Protein AF-0000000080062881 (afdb_homodimer)

InterPro domains:
  IPR002220 DapA-like [PF00701] (5-77)
  IPR002220 DapA-like [PF00701] (87-247)
  IPR002220 DapA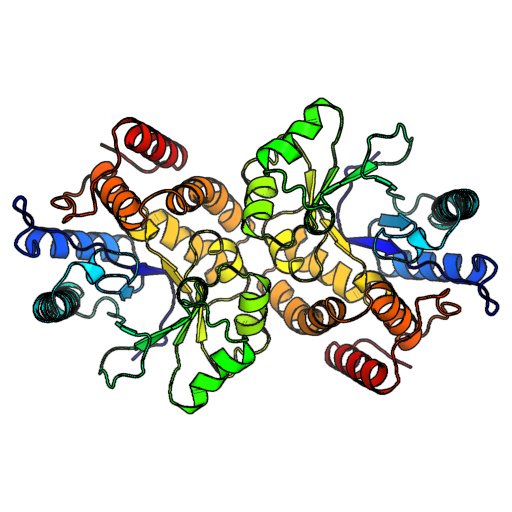-like [PIRSF001365] (6-249)
  IPR002220 DapA-like [SM01130] (3-249)
  IPR013785 Aldolase-type TIM barrel [G3DSA:3.20.20.70] (3-79)
  IPR013785 Aldolase-type TIM barrel [G3DSA:3.20.20.70] (84-251)

Secondary structure (DSSP, 8-state):
-----EEEEE----B-TTSSSB-HHHHHHHHHHHHHHT--EEESS-TTTGGGGS-HHHHHHHHHHHHHHHTTSS-B-EEESS----SS-EEEEE-HHHHS----HHHHHGGGGGT--EEEE-S--HHHHHIIIIISTTT-EEEE--GGGHHHHHHHT-SEEEESGGGT-HHHHHHHHIIIIIS-BHHHHHHHHHHHHHHHHHHTSS-HHHHHHHHHHHTT-------TT--PPPHHHHHHHHHHHHHTT----/-----EEEEE----B-TTSSSB-HHHHHHHHHHHHHHT--EEESS-TTTGGGGS-HHHHHHHHHHHHHHHTTSS-B-EEESS----SS-EEEEE-HHHHS----HHHHHGGGGGT--EEEE-S--HHHHHIIIIISTTT-EEEE--GGGHHHHHHHT-SEEEESGGGT-HHHHHHHHIIIIIS-BHHHHHHHHHHHHHHHHHHTSS-HHHHHHHHHHHTT-------TT--PPPHHHHHHHHHHHHHTT----

Foldseek 3Di:
DPDDFAEEAADAFFAALVRPATDLVLVLVLLVVLVVLPGAYYEYHDPLAQVVVDDPVRSVVSQVSSCVSCVPSHFYEYEDCDDDDDPGHYEYEPPCVPVVDDDQLVRVLCCLVVPHAEYEYAPPDLVRLLCNLPVRCVRHQYEYEQLQCQLVCQQSARRYHHYHLCSQVVNLRRQLNCCCNPVVPVVSNVVSCVLSNVLSVLCVDDRNNLSSQLSNVQLPGHRSFGDPPDGHDDPVSSVVNNVSCVSSVRDGD/DPDDFAEEAADAFFAALVRPATDLVLVLVLLVVLVVLPGAYYEYHDPLAQVVVDDPVRSVVSQVSSCVSCVPSHFYEYEDCDDDDDPGHYEYEPPCVPPVDDDQLVRVLCCLVVPHAEYEYAPPDLVSLLCNLPVRCVRHQYEYEQLQCQLVCLQSARRYHHYHLCSQVVNLRRQLNCCCNPVVPVVSNVVSCVLSNVLSVLCVDDRNNLSSQLSNVQLPGHRSFGDPPDGHDDPVSSVVNNVSCVSSVRDGD

Radius of gyration: 24.92 Å; Cα contacts (8 Å, |Δi|>4): 956; chains: 2; bounding box: 46×77×56 Å

Solvent-accessible surface area (backbone atoms only — not comparable to full-atom values): 26693 Å² total; per-residue (Å²): 129,79,84,84,48,43,43,24,27,33,36,81,73,28,23,30,82,85,52,80,46,74,25,62,68,52,41,42,54,49,52,49,51,41,52,72,47,55,50,41,27,35,25,70,47,36,82,74,32,67,43,78,75,44,52,72,67,52,51,51,50,48,42,52,49,50,52,58,61,38,64,77,74,38,56,58,37,44,77,31,86,60,98,67,96,57,98,46,56,57,30,36,49,45,52,35,65,78,67,72,52,76,72,50,52,67,59,56,39,53,40,31,83,78,67,43,47,31,36,30,44,43,58,77,45,60,56,53,51,46,41,36,53,60,73,34,45,90,49,27,46,41,23,29,40,29,68,67,43,40,69,50,31,33,64,69,58,33,48,25,36,45,30,52,66,35,69,55,40,36,54,62,47,37,48,36,44,46,27,29,59,69,65,34,35,42,68,59,23,48,58,49,42,54,40,44,45,63,50,35,55,52,43,75,43,82,55,48,46,24,44,43,51,40,44,25,41,41,49,68,42,78,36,40,64,56,57,79,95,50,48,62,57,55,69,70,56,46,52,52,53,50,48,45,36,47,75,49,72,42,75,65,111,131,80,84,83,46,42,42,26,28,33,35,80,74,27,22,29,82,86,54,80,44,73,26,64,68,52,42,42,53,50,51,48,52,40,52,72,46,55,49,41,26,35,26,68,47,36,84,76,31,68,43,77,75,45,53,72,68,52,51,51,49,47,42,51,49,50,52,59,60,38,64,76,74,38,54,57,37,45,76,32,84,57,96,67,95,58,96,46,56,58,30,37,49,44,56,31,69,80,64,72,52,76,71,51,52,68,59,57,38,53,40,31,82,77,66,42,47,31,35,31,44,43,57,76,45,60,55,52,52,46,42,37,53,61,72,34,44,90,49,26,48,42,24,28,40,30,66,68,44,41,68,51,31,33,64,70,58,32,49,25,36,47,30,52,66,36,69,55,39,36,53,60,49,36,47,36,45,46,25,30,59,70,65,34,34,42,69,60,24,48,57,50,42,54,41,45,45,63,51,34,55,51,43,75,42,81,54,48,46,24,46,44,52,42,44,26,41,40,49,68,40,80,35,40,62,56,58,78,94,50,49,61,58,54,70,71,58,44,52,51,52,50,48,46,35,46,74,48,71,41,73,65,110

pLDDT: mean 90.79, std 12.0, range [38.12, 98.81]

Sequence (506 aa):
MGCLGGIIVVLMTPFTDDKIKIDEFCLQNHIEHLIKAGVHGIVPGGSRGESTVMSTAERKQLTELCVRFSAGCIPVVLEQERFILSRLPVMFYNMLGASGLKLSPTEIAGLSKVGVKYLKDTSGNAPALTELVFGLSDQNTTFNGCDTLTFYGLAAGCQGGVWGAANFIPELAVELWDSVAVKGDLKRGRDIWAKTWPICNFLETHSYCSNVKTGVELTGQPTGGLRKPFSLLKPELQAELKQLLKNAAVRTIMGCLGGIIVVLMTPFTDDKIKIDEFCLQNHIEHLIKAGVHGIVPGGSRGESTVMSTAERKQLTELCVRFSAGCIPVVLEQERFILSRLPVMFYNMLGASGLKLSPTEIAGLSKVGVKYLKDTSGNAPALTELVFGLSDQNTTFNGCDTLTFYGLAAGCQGGVWGAANFIPELAVELWDSVAVKGDLKRGRDIWAKTWPICNFLETHSYCSNVKTGVELTGQPTGGLRKPFSLLKPELQAELKQLLKNAAVRTI

Structure (mmCIF, N/CA/C/O backbone):
data_AF-0000000080062881-model_v1
#
loop_
_entity.id
_entity.type
_entity.pdbx_description
1 polymer 'Dihydrodipicolinate synthetase family protein'
#
loop_
_atom_site.group_PDB
_atom_site.id
_atom_site.type_symbol
_atom_site.label_atom_id
_atom_site.label_alt_id
_atom_site.label_comp_id
_atom_site.label_asym_id
_atom_site.label_entity_id
_atom_site.label_seq_id
_atom_site.pdbx_PDB_ins_code
_atom_site.Cartn_x
_atom_site.Cartn_y
_atom_site.Cartn_z
_atom_site.occupancy
_atom_site.B_iso_or_equiv
_atom_site.auth_seq_id
_atom_site.auth_comp_id
_atom_site.auth_asym_id
_atom_site.auth_atom_id
_atom_site.pdbx_PDB_model_num
ATOM 1 N N . MET A 1 1 ? -22.312 -19.844 -9.648 1 38.31 1 MET A N 1
ATOM 2 C CA . MET A 1 1 ? -20.859 -19.781 -9.523 1 38.31 1 MET A CA 1
ATOM 3 C C . MET A 1 1 ? -20.438 -18.938 -8.328 1 38.31 1 MET A C 1
ATOM 5 O O . MET A 1 1 ? -20.938 -17.812 -8.148 1 38.31 1 MET A O 1
ATOM 9 N N . GLY A 1 2 ? -20.047 -19.484 -7.277 1 53.22 2 GLY A N 1
ATOM 10 C CA . GLY A 1 2 ? -19.734 -18.797 -6.039 1 53.22 2 GLY A CA 1
ATOM 11 C C . GLY A 1 2 ? -18.812 -17.609 -6.238 1 53.22 2 GLY A C 1
ATOM 12 O O . GLY A 1 2 ? -18.172 -17.484 -7.285 1 53.22 2 GLY A O 1
ATOM 13 N N . CYS A 1 3 ? -18.812 -16.531 -5.492 1 75.56 3 CYS A N 1
ATOM 14 C CA . CYS A 1 3 ? -18.047 -15.289 -5.609 1 75.56 3 CYS A CA 1
ATOM 15 C C . CYS A 1 3 ? -16.547 -15.562 -5.559 1 75.56 3 CYS A C 1
ATOM 17 O O . CYS A 1 3 ? -16.078 -16.281 -4.676 1 75.56 3 CYS A O 1
ATOM 19 N N . LEU A 1 4 ? -15.789 -15.352 -6.664 1 90.69 4 LEU A N 1
ATOM 20 C CA . LEU A 1 4 ? -14.344 -15.508 -6.75 1 90.69 4 LEU A CA 1
ATOM 21 C C . LEU A 1 4 ? -13.648 -14.742 -5.629 1 90.69 4 LEU A C 1
ATOM 23 O O . LEU A 1 4 ? -14.031 -13.617 -5.305 1 90.69 4 LEU A O 1
ATOM 27 N N . GLY A 1 5 ? -12.758 -15.469 -4.992 1 94.81 5 GLY A N 1
ATOM 28 C CA . GLY A 1 5 ? -11.984 -14.82 -3.945 1 94.81 5 GLY A CA 1
ATOM 29 C C . GLY A 1 5 ? -10.828 -15.664 -3.447 1 94.81 5 GLY A C 1
ATOM 30 O O . GLY A 1 5 ? -10.711 -16.844 -3.795 1 94.81 5 GLY A O 1
ATOM 31 N N . GLY A 1 6 ? -9.93 -15.047 -2.709 1 97.56 6 GLY A N 1
ATOM 32 C CA . GLY A 1 6 ? -8.805 -15.75 -2.117 1 97.56 6 GLY A CA 1
ATOM 33 C C . GLY A 1 6 ? -7.562 -15.727 -2.984 1 97.56 6 GLY A C 1
ATOM 34 O O . GLY A 1 6 ? -7.34 -14.766 -3.729 1 97.56 6 GLY A O 1
ATOM 35 N N . ILE A 1 7 ? -6.73 -16.688 -2.797 1 98.44 7 ILE A N 1
ATOM 36 C CA . ILE A 1 7 ? -5.48 -16.812 -3.537 1 98.44 7 ILE A CA 1
ATOM 37 C C . ILE A 1 7 ? -5.715 -17.578 -4.836 1 98.44 7 ILE A C 1
ATOM 39 O O . ILE A 1 7 ? -6.039 -18.766 -4.812 1 98.44 7 ILE A O 1
ATOM 43 N N . ILE A 1 8 ? -5.59 -16.891 -5.93 1 96.81 8 ILE A N 1
ATOM 44 C CA . ILE A 1 8 ? -5.707 -17.453 -7.266 1 96.81 8 ILE A CA 1
ATOM 45 C C . ILE A 1 8 ? -4.328 -17.531 -7.918 1 96.81 8 ILE A C 1
ATOM 47 O O . ILE A 1 8 ? -3.658 -16.5 -8.086 1 96.81 8 ILE A O 1
ATOM 51 N N . VAL A 1 9 ? -3.932 -18.719 -8.281 1 97 9 VAL A N 1
ATOM 52 C CA . VAL A 1 9 ? -2.564 -18.922 -8.742 1 97 9 VAL A CA 1
ATOM 53 C C . VAL A 1 9 ? -2.504 -18.797 -10.258 1 97 9 VAL A C 1
ATOM 55 O O . VAL A 1 9 ? -3.25 -19.469 -10.977 1 97 9 VAL A O 1
ATOM 58 N N . VAL A 1 10 ? -1.627 -17.875 -10.711 1 94.88 10 VAL A N 1
ATOM 59 C CA . VAL A 1 10 ? -1.291 -17.891 -12.125 1 94.88 10 VAL A CA 1
ATOM 60 C C . VAL A 1 10 ? -0.354 -19.062 -12.422 1 94.88 10 VAL A C 1
ATOM 62 O O . VAL A 1 10 ? 0.848 -18.984 -12.148 1 94.88 10 VAL A O 1
ATOM 65 N N . LEU A 1 11 ? -0.842 -19.984 -13.117 1 95.19 11 LEU A N 1
ATOM 66 C CA . LEU A 1 11 ? -0.154 -21.266 -13.219 1 95.19 11 LEU A CA 1
ATOM 67 C C . LEU A 1 11 ? 1.034 -21.172 -14.172 1 95.19 11 LEU A C 1
ATOM 69 O O . LEU A 1 11 ? 0.922 -20.594 -15.258 1 95.19 11 LEU A O 1
ATOM 73 N N . MET A 1 12 ? 2.137 -21.719 -13.719 1 94.44 12 MET A N 1
ATOM 74 C CA . MET A 1 12 ? 3.174 -22.062 -14.695 1 94.44 12 MET A CA 1
ATOM 75 C C . MET A 1 12 ? 2.762 -23.266 -15.539 1 94.44 12 MET A C 1
ATOM 77 O O . MET A 1 12 ? 1.986 -24.109 -15.086 1 94.44 12 MET A O 1
ATOM 81 N N . THR A 1 13 ? 3.201 -23.344 -16.688 1 95.62 13 THR A N 1
ATOM 82 C CA . THR A 1 13 ? 2.891 -24.453 -17.578 1 95.62 13 THR A CA 1
ATOM 83 C C . THR A 1 13 ? 4.09 -25.391 -17.703 1 95.62 13 THR A C 1
ATOM 85 O O . THR A 1 13 ? 5.098 -25.047 -18.312 1 95.62 13 THR A O 1
ATOM 88 N N . PRO A 1 14 ? 3.953 -26.594 -17.172 1 96.56 14 PRO A N 1
ATOM 89 C CA . PRO A 1 14 ? 5.055 -27.531 -17.359 1 96.56 14 PRO A CA 1
ATOM 90 C C . PRO A 1 14 ? 5.117 -28.094 -18.781 1 96.56 14 PRO A C 1
ATOM 92 O O . PRO A 1 14 ? 4.078 -28.328 -19.406 1 96.56 14 PRO A O 1
ATOM 95 N N . PHE A 1 15 ? 6.309 -28.219 -19.25 1 96.69 15 PHE A N 1
ATOM 96 C CA . PHE A 1 15 ? 6.543 -28.812 -20.562 1 96.69 15 PHE A CA 1
ATOM 97 C C . PHE A 1 15 ? 7.293 -30.125 -20.438 1 96.69 15 PHE A C 1
ATOM 99 O O . PHE A 1 15 ? 7.934 -30.391 -19.422 1 96.69 15 PHE A O 1
ATOM 106 N N . THR A 1 16 ? 7.137 -30.875 -21.516 1 97.38 16 THR A N 1
ATOM 107 C CA . THR A 1 16 ? 7.984 -32.062 -21.609 1 97.38 16 THR A CA 1
ATOM 108 C C . THR A 1 16 ? 9.453 -31.672 -21.703 1 97.38 16 THR A C 1
ATOM 110 O O . THR A 1 16 ? 9.781 -30.531 -22.047 1 97.38 16 THR A O 1
ATOM 113 N N . ASP A 1 17 ? 10.352 -32.656 -21.438 1 95.5 17 ASP A N 1
ATOM 114 C CA . ASP A 1 17 ? 11.773 -32.344 -21.375 1 95.5 17 ASP A CA 1
ATOM 115 C C . ASP A 1 17 ? 12.273 -31.75 -22.688 1 95.5 17 ASP A C 1
ATOM 117 O O . ASP A 1 17 ? 13.18 -30.906 -22.688 1 95.5 17 ASP A O 1
ATOM 121 N N . ASP A 1 18 ? 11.703 -32.125 -23.766 1 95.81 18 ASP A N 1
ATOM 122 C CA . ASP A 1 18 ? 12.086 -31.594 -25.062 1 95.81 18 ASP A CA 1
ATOM 123 C C . ASP A 1 18 ? 11.391 -30.266 -25.344 1 95.81 18 ASP A C 1
ATOM 125 O O . ASP A 1 18 ? 11.633 -29.641 -26.375 1 95.81 18 ASP A O 1
ATOM 129 N N . LYS A 1 19 ? 10.43 -29.812 -24.531 1 95.19 19 LYS A N 1
ATOM 130 C CA . LYS A 1 19 ? 9.703 -28.547 -24.531 1 95.19 19 LYS A CA 1
ATOM 131 C C . LYS A 1 19 ? 8.711 -28.484 -25.688 1 95.19 19 LYS A C 1
ATOM 133 O O . LYS A 1 19 ? 8.297 -27.406 -26.109 1 95.19 19 LYS A O 1
ATOM 138 N N . ILE A 1 20 ? 8.32 -29.656 -26.172 1 94.81 20 ILE A N 1
ATOM 139 C CA . ILE A 1 20 ? 7.48 -29.672 -27.375 1 94.81 20 ILE A CA 1
ATOM 140 C C . ILE A 1 20 ? 6.012 -29.688 -26.953 1 94.81 20 ILE A C 1
ATOM 142 O O . ILE A 1 20 ? 5.164 -29.109 -27.641 1 94.81 20 ILE A O 1
ATOM 146 N N . LYS A 1 21 ? 5.742 -30.375 -25.875 1 96.38 21 LYS A N 1
ATOM 147 C CA . LYS A 1 21 ? 4.355 -30.516 -25.453 1 96.38 21 LYS A CA 1
ATOM 148 C C . LYS A 1 21 ? 4.188 -30.109 -23.984 1 96.38 21 LYS A C 1
ATOM 150 O O . LYS A 1 21 ? 5.16 -30.078 -23.234 1 96.38 21 LYS A O 1
ATOM 155 N N . ILE A 1 22 ? 2.92 -29.797 -23.656 1 96.88 22 ILE A N 1
ATOM 156 C CA . ILE A 1 22 ? 2.564 -29.656 -22.25 1 96.88 22 ILE A CA 1
ATOM 157 C C . ILE A 1 22 ? 2.711 -31 -21.547 1 96.88 22 ILE A C 1
ATOM 159 O O . ILE A 1 22 ? 2.275 -32.031 -22.062 1 96.88 22 ILE A O 1
ATOM 163 N N . ASP A 1 23 ? 3.395 -30.984 -20.422 1 97.94 23 ASP A N 1
ATOM 164 C CA . ASP A 1 23 ? 3.498 -32.188 -19.609 1 97.94 23 ASP A CA 1
ATOM 165 C C . ASP A 1 23 ? 2.266 -32.375 -18.734 1 97.94 23 ASP A C 1
ATOM 167 O O . ASP A 1 23 ? 2.191 -31.812 -17.641 1 97.94 23 ASP A O 1
ATOM 171 N N . GLU A 1 24 ? 1.323 -33.219 -19.156 1 98.06 24 GLU A N 1
ATOM 172 C CA . GLU A 1 24 ? 0.035 -33.375 -18.484 1 98.06 24 GLU A CA 1
ATOM 173 C C . GLU A 1 24 ? 0.207 -33.938 -17.078 1 98.06 24 GLU A C 1
ATOM 175 O O . GLU A 1 24 ? -0.481 -33.5 -16.156 1 98.06 24 GLU A O 1
ATOM 180 N N . PHE A 1 25 ? 1.097 -34.844 -16.969 1 98.19 25 PHE A N 1
ATOM 181 C CA . PHE A 1 25 ? 1.316 -35.469 -15.664 1 98.19 25 PHE A CA 1
ATOM 182 C C . PHE A 1 25 ? 1.838 -34.438 -14.656 1 98.19 25 PHE A C 1
ATOM 184 O O . PHE A 1 25 ? 1.332 -34.375 -13.531 1 98.19 25 PHE A O 1
ATOM 191 N N . CYS A 1 26 ? 2.836 -33.688 -15.008 1 97.88 26 CYS A N 1
ATOM 192 C CA . CYS A 1 26 ? 3.396 -32.656 -14.125 1 97.88 26 CYS A CA 1
ATOM 193 C C . CYS A 1 26 ? 2.363 -31.594 -13.812 1 97.88 26 CYS A C 1
ATOM 195 O O . CYS A 1 26 ? 2.299 -31.094 -12.688 1 97.88 26 CYS A O 1
ATOM 197 N N . LEU A 1 27 ? 1.581 -31.25 -14.797 1 97.69 27 LEU A N 1
ATOM 198 C CA . LEU A 1 27 ? 0.536 -30.266 -14.586 1 97.69 27 LEU A CA 1
ATOM 199 C C . LEU A 1 27 ? -0.491 -30.75 -13.57 1 97.69 27 LEU A C 1
ATOM 201 O O . LEU A 1 27 ? -0.864 -30.016 -12.656 1 97.69 27 LEU A O 1
ATOM 205 N N . GLN A 1 28 ? -0.926 -31.953 -13.75 1 98.25 28 GLN A N 1
ATOM 206 C CA . GLN A 1 28 ? -1.893 -32.531 -12.812 1 98.25 28 GLN A CA 1
ATOM 207 C C . GLN A 1 28 ? -1.346 -32.531 -11.391 1 98.25 28 GLN A C 1
ATOM 209 O O . GLN A 1 28 ? -2.035 -32.125 -10.453 1 98.25 28 GLN A O 1
ATOM 214 N N . ASN A 1 29 ? -0.141 -33.031 -11.242 1 98.31 29 ASN A N 1
ATOM 215 C CA . ASN A 1 29 ? 0.484 -33.062 -9.93 1 98.31 29 ASN A CA 1
ATOM 216 C C . ASN A 1 29 ? 0.586 -31.688 -9.297 1 98.31 29 ASN A C 1
ATOM 218 O O . ASN A 1 29 ? 0.374 -31.531 -8.094 1 98.31 29 ASN A O 1
ATOM 222 N N . HIS A 1 30 ? 0.964 -30.719 -10.102 1 98 30 HIS A N 1
ATOM 223 C CA . HIS A 1 30 ? 1.094 -29.359 -9.617 1 98 30 HIS A CA 1
ATOM 224 C C . HIS A 1 30 ? -0.249 -28.812 -9.141 1 98 30 HIS A C 1
ATOM 226 O O . HIS A 1 30 ? -0.342 -28.234 -8.055 1 98 30 HIS A O 1
ATOM 232 N N . ILE A 1 31 ? -1.265 -28.984 -9.906 1 98.06 31 ILE A N 1
ATOM 233 C CA . ILE A 1 31 ? -2.596 -28.5 -9.562 1 98.06 31 ILE A CA 1
ATOM 234 C C . ILE A 1 31 ? -3.082 -29.188 -8.281 1 98.06 31 ILE A C 1
ATOM 236 O O . ILE A 1 31 ? -3.625 -28.531 -7.391 1 98.06 31 ILE A O 1
ATOM 240 N N . GLU A 1 32 ? -2.875 -30.469 -8.188 1 98.12 32 GLU A N 1
ATOM 241 C CA . GLU A 1 32 ? -3.273 -31.203 -6.988 1 98.12 32 GLU A CA 1
ATOM 242 C C . GLU A 1 32 ? -2.535 -30.688 -5.754 1 98.12 32 GLU A C 1
ATOM 244 O O . GLU A 1 32 ? -3.123 -30.562 -4.676 1 98.12 32 GLU A O 1
ATOM 249 N N . HIS A 1 33 ? -1.266 -30.453 -5.93 1 98.19 33 HIS A N 1
ATOM 250 C CA . HIS A 1 33 ? -0.472 -29.891 -4.848 1 98.19 33 HIS A CA 1
ATOM 251 C C . HIS A 1 33 ? -1.041 -28.547 -4.395 1 98.19 33 HIS A C 1
ATOM 253 O O . HIS A 1 33 ? -1.149 -28.297 -3.191 1 98.19 33 HIS A O 1
ATOM 259 N N . LEU A 1 34 ? -1.391 -27.703 -5.309 1 98.5 34 LEU A N 1
ATOM 260 C CA . LEU A 1 34 ? -1.935 -26.375 -5.004 1 98.5 34 LEU A CA 1
ATOM 261 C C . LEU A 1 34 ? -3.283 -26.5 -4.301 1 98.5 34 LEU A C 1
ATOM 263 O O . LEU A 1 34 ? -3.555 -25.766 -3.342 1 98.5 34 LEU A O 1
ATOM 267 N N . ILE A 1 35 ? -4.121 -27.422 -4.766 1 98.25 35 ILE A N 1
ATOM 268 C CA . ILE A 1 35 ? -5.418 -27.641 -4.141 1 98.25 35 ILE A CA 1
ATOM 269 C C . ILE A 1 35 ? -5.223 -28.109 -2.699 1 98.25 35 ILE A C 1
ATOM 271 O O . ILE A 1 35 ? -5.895 -27.625 -1.786 1 98.25 35 ILE A O 1
ATOM 275 N N . LYS A 1 36 ? -4.312 -29 -2.51 1 98.19 36 LYS A N 1
ATOM 276 C CA . LYS A 1 36 ? -4.02 -29.516 -1.171 1 98.19 36 LYS A CA 1
ATOM 277 C C . LYS A 1 36 ? -3.531 -28.391 -0.255 1 98.19 36 LYS A C 1
ATOM 279 O O . LYS A 1 36 ? -3.846 -28.375 0.937 1 98.19 36 LYS A O 1
ATOM 284 N N . ALA A 1 37 ? -2.76 -27.469 -0.784 1 98.25 37 ALA A N 1
ATOM 285 C CA . ALA A 1 37 ? -2.23 -26.344 -0.013 1 98.25 37 ALA A CA 1
ATOM 286 C C . ALA A 1 37 ? -3.334 -25.344 0.339 1 98.25 37 ALA A C 1
ATOM 288 O O . ALA A 1 37 ? -3.137 -24.469 1.174 1 98.25 37 ALA A O 1
ATOM 289 N N . GLY A 1 38 ? -4.496 -25.422 -0.386 1 98.38 38 GLY A N 1
ATOM 290 C CA . GLY A 1 38 ? -5.656 -24.625 -0.004 1 98.38 38 GLY A CA 1
ATOM 291 C C . GLY A 1 38 ? -5.859 -23.406 -0.873 1 98.38 38 GLY A C 1
ATOM 292 O O . GLY A 1 38 ? -6.555 -22.469 -0.48 1 98.38 38 GLY A O 1
ATOM 293 N N . VAL A 1 39 ? -5.238 -23.375 -2.086 1 98.19 39 VAL A N 1
ATOM 294 C CA . VAL A 1 39 ? -5.453 -22.203 -2.943 1 98.19 39 VAL A CA 1
ATOM 295 C C . VAL A 1 39 ? -6.902 -22.172 -3.416 1 98.19 39 VAL A C 1
ATOM 297 O O . VAL A 1 39 ? -7.609 -23.188 -3.346 1 98.19 39 VAL A O 1
ATOM 300 N N . HIS A 1 40 ? -7.332 -21.031 -3.943 1 97.88 40 HIS A N 1
ATOM 301 C CA . HIS A 1 40 ? -8.766 -20.812 -4.121 1 97.88 40 HIS A CA 1
ATOM 302 C C . HIS A 1 40 ? -9.141 -20.766 -5.598 1 97.88 40 HIS A C 1
ATOM 304 O O . HIS A 1 40 ? -10.32 -20.672 -5.941 1 97.88 40 HIS A O 1
ATOM 310 N N . GLY A 1 41 ? -8.227 -20.812 -6.434 1 96.38 41 GLY A N 1
ATOM 311 C CA . GLY A 1 41 ? -8.438 -20.812 -7.875 1 96.38 41 GLY A CA 1
ATOM 312 C C . GLY A 1 41 ? -7.141 -20.812 -8.664 1 96.38 41 GLY A C 1
ATOM 313 O O . GLY A 1 41 ? -6.059 -20.672 -8.094 1 96.38 41 GLY A O 1
ATOM 314 N N . ILE A 1 42 ? -7.289 -21.031 -10 1 95.5 42 ILE A N 1
ATOM 315 C CA . ILE A 1 42 ? -6.109 -21.031 -10.859 1 95.5 42 ILE A CA 1
ATOM 316 C C . ILE A 1 42 ? -6.422 -20.312 -12.172 1 95.5 42 ILE A C 1
ATOM 318 O O . ILE A 1 42 ? -7.562 -20.328 -12.641 1 95.5 42 ILE A O 1
ATOM 322 N N . VAL A 1 43 ? -5.438 -19.656 -12.672 1 93.19 43 VAL A N 1
ATOM 323 C CA . VAL A 1 43 ? -5.441 -19.047 -13.992 1 93.19 43 VAL A CA 1
ATOM 324 C C . VAL A 1 43 ? -4.465 -19.797 -14.906 1 93.19 43 VAL A C 1
ATOM 326 O O . VAL A 1 43 ? -3.258 -19.797 -14.656 1 93.19 43 VAL A O 1
ATOM 329 N N . PRO A 1 44 ? -5.031 -20.375 -16.016 1 91.5 44 PRO A N 1
ATOM 330 C CA . PRO A 1 44 ? -4.113 -21.062 -16.938 1 91.5 44 PRO A CA 1
ATOM 331 C C . PRO A 1 44 ? -3.195 -20.094 -17.672 1 91.5 44 PRO A C 1
ATOM 333 O O . PRO A 1 44 ? -3.67 -19.219 -18.422 1 91.5 44 PRO A O 1
ATOM 336 N N . GLY A 1 45 ? -1.977 -20.266 -17.594 1 78.88 45 GLY A N 1
ATOM 337 C CA . GLY A 1 45 ? -0.995 -19.594 -18.422 1 78.88 45 GLY A CA 1
ATOM 338 C C . GLY A 1 45 ? -1.013 -18.078 -18.266 1 78.88 45 GLY A C 1
ATOM 339 O O . GLY A 1 45 ? -1.475 -17.359 -19.156 1 78.88 45 GLY A O 1
ATOM 340 N N . GLY A 1 46 ? -0.318 -17.359 -17.375 1 72.62 46 GLY A N 1
ATOM 341 C CA . GLY A 1 46 ? -0.275 -15.922 -17.172 1 72.62 46 GLY A CA 1
ATOM 342 C C . GLY A 1 46 ? 0.38 -15.18 -18.328 1 72.62 46 GLY A C 1
ATOM 343 O O . GLY A 1 46 ? 1.174 -15.758 -19.062 1 72.62 46 GLY A O 1
ATOM 344 N N . SER A 1 47 ? -0.029 -13.992 -18.516 1 60.75 47 SER A N 1
ATOM 345 C CA . SER A 1 47 ? 0.417 -13.133 -19.609 1 60.75 47 SER A CA 1
ATOM 346 C C . SER A 1 47 ? 1.916 -12.867 -19.531 1 60.75 47 SER A C 1
ATOM 348 O O . SER A 1 47 ? 2.566 -12.633 -20.547 1 60.75 47 SER A O 1
ATOM 350 N N . ARG A 1 48 ? 2.441 -12.789 -18.484 1 60.91 48 ARG A N 1
ATOM 351 C CA . ARG A 1 48 ? 3.869 -12.539 -18.328 1 60.91 48 ARG A CA 1
ATOM 352 C C . ARG A 1 48 ? 4.664 -13.836 -18.375 1 60.91 48 ARG A C 1
ATOM 354 O O . ARG A 1 48 ? 5.871 -13.844 -18.109 1 60.91 48 ARG A O 1
ATOM 361 N N . GLY A 1 49 ? 3.865 -14.72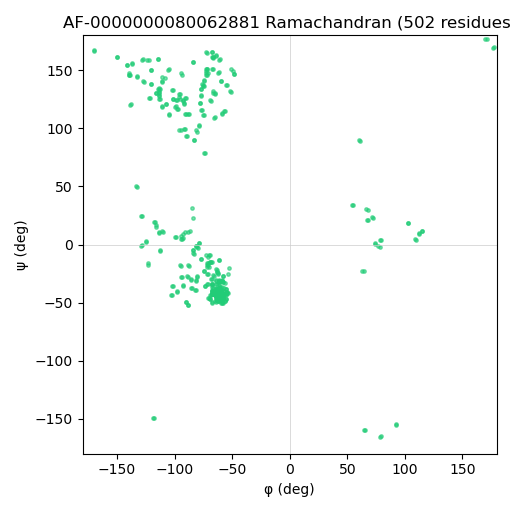7 -18.781 1 66.62 49 GLY A N 1
ATOM 362 C CA . GLY A 1 49 ? 4.504 -16.031 -18.734 1 66.62 49 GLY A CA 1
ATOM 363 C C . GLY A 1 49 ? 4.625 -16.703 -20.094 1 66.62 49 GLY A C 1
ATOM 364 O O . GLY A 1 49 ? 4.848 -16.016 -21.094 1 66.62 49 GLY A O 1
ATOM 365 N N . GLU A 1 50 ? 4.586 -17.906 -20.078 1 78.19 50 GLU A N 1
ATOM 366 C CA . GLU A 1 50 ? 4.926 -18.797 -21.172 1 78.19 50 GLU A CA 1
ATOM 367 C C . GLU A 1 50 ? 3.785 -18.891 -22.188 1 78.19 50 GLU A C 1
ATOM 369 O O . GLU A 1 50 ? 3.936 -19.5 -23.25 1 78.19 50 GLU A O 1
ATOM 374 N N . SER A 1 51 ? 2.688 -18.062 -21.828 1 80.12 51 SER A N 1
ATOM 375 C CA . SER A 1 51 ? 1.61 -18.031 -22.812 1 80.12 51 SER A CA 1
ATOM 376 C C . SER A 1 51 ? 2.066 -17.375 -24.109 1 80.12 51 SER A C 1
ATOM 378 O O . SER A 1 51 ? 1.529 -17.656 -25.188 1 80.12 51 SER A O 1
ATOM 380 N N . THR A 1 52 ? 2.994 -16.547 -24 1 79.81 52 THR A N 1
ATOM 381 C CA . THR A 1 52 ? 3.482 -15.805 -25.156 1 79.81 52 THR A CA 1
ATOM 382 C C . THR A 1 52 ? 4.219 -16.734 -26.125 1 79.81 52 THR A C 1
ATOM 384 O O . THR A 1 52 ? 4.438 -16.391 -27.281 1 79.81 52 THR A O 1
ATOM 387 N N . VAL A 1 53 ? 4.586 -17.922 -25.703 1 88.31 53 VAL A N 1
ATOM 388 C CA . VAL A 1 53 ? 5.328 -18.844 -26.547 1 88.31 53 VAL A CA 1
ATOM 389 C C . VAL A 1 53 ? 4.488 -20.094 -26.797 1 88.31 53 VAL A C 1
ATOM 391 O O . VAL A 1 53 ? 5.023 -21.141 -27.156 1 88.31 53 VAL A O 1
ATOM 394 N N . MET A 1 54 ? 3.24 -20.016 -26.547 1 91.94 54 MET A N 1
ATOM 395 C CA . MET A 1 54 ? 2.312 -21.125 -26.797 1 91.94 54 MET A CA 1
ATOM 396 C C . MET A 1 54 ? 1.368 -20.781 -27.953 1 91.94 54 MET A C 1
ATOM 398 O O . MET A 1 54 ? 0.936 -19.641 -28.078 1 91.94 54 MET A O 1
ATOM 402 N N . SER A 1 55 ? 1.053 -21.766 -28.719 1 91.56 55 SER A N 1
ATOM 403 C CA . SER A 1 55 ? 0.048 -21.578 -29.75 1 91.56 55 SER A CA 1
ATOM 404 C C . SER A 1 55 ? -1.352 -21.469 -29.156 1 91.56 55 SER A C 1
ATOM 406 O O . SER A 1 55 ? -1.567 -21.812 -28 1 91.56 55 SER A O 1
ATOM 408 N N . THR A 1 56 ? -2.252 -21.016 -29.984 1 90.56 56 THR A N 1
ATOM 409 C CA . THR A 1 56 ? -3.648 -20.953 -29.562 1 90.56 56 THR A CA 1
ATOM 410 C C . THR A 1 56 ? -4.16 -22.344 -29.188 1 90.56 56 THR A C 1
ATOM 412 O O . THR A 1 56 ? -4.895 -22.5 -28.203 1 90.56 56 THR A O 1
ATOM 415 N N . ALA A 1 57 ? -3.783 -23.297 -29.953 1 94.25 57 ALA A N 1
ATOM 416 C CA . ALA A 1 57 ? -4.191 -24.672 -29.672 1 94.25 57 ALA A CA 1
ATOM 417 C C . ALA A 1 57 ? -3.648 -25.156 -28.328 1 94.25 57 ALA A C 1
ATOM 419 O O . ALA A 1 57 ? -4.348 -25.828 -27.578 1 94.25 57 ALA A O 1
ATOM 420 N N . GLU A 1 58 ? -2.451 -24.844 -28.047 1 94.19 58 GLU A N 1
ATOM 421 C CA . GLU A 1 58 ? -1.842 -25.203 -26.781 1 94.19 58 GLU A CA 1
ATOM 422 C C . GLU A 1 58 ? -2.543 -24.5 -25.609 1 94.19 58 GLU A C 1
ATOM 424 O O . GLU A 1 58 ? -2.76 -25.109 -24.562 1 94.19 58 GLU A O 1
ATOM 429 N N . ARG A 1 59 ? -2.836 -23.234 -25.797 1 91.94 59 ARG A N 1
ATOM 430 C CA . ARG A 1 59 ? -3.529 -22.484 -24.75 1 91.94 59 ARG A CA 1
ATOM 431 C C . ARG A 1 59 ? -4.902 -23.078 -24.469 1 91.94 59 ARG A C 1
ATOM 433 O O . ARG A 1 59 ? -5.32 -23.172 -23.312 1 91.94 59 ARG A O 1
ATOM 440 N N . LYS A 1 60 ? -5.578 -23.438 -25.484 1 91.44 60 LYS A N 1
ATOM 441 C CA . LYS A 1 60 ? -6.863 -24.109 -25.328 1 91.44 60 LYS A CA 1
ATOM 442 C C . LYS A 1 60 ? -6.703 -25.438 -24.594 1 91.44 60 LYS A C 1
ATOM 444 O O . LYS A 1 60 ? -7.469 -25.75 -23.688 1 91.44 60 LYS A O 1
ATOM 449 N N . GLN A 1 61 ? -5.754 -26.172 -25.031 1 95.31 61 GLN A N 1
ATOM 450 C CA . GLN A 1 61 ? -5.477 -27.453 -24.375 1 95.31 61 GLN A CA 1
ATOM 451 C C . GLN A 1 61 ? -5.176 -27.25 -22.891 1 95.31 61 GLN A C 1
ATOM 453 O O . GLN A 1 61 ? -5.676 -27.984 -22.047 1 95.31 61 GLN A O 1
ATOM 458 N N . LEU A 1 62 ? -4.316 -26.281 -22.594 1 94.81 62 LEU A N 1
ATOM 459 C CA . LEU A 1 62 ? -3.975 -25.984 -21.219 1 94.81 62 LEU A CA 1
ATOM 460 C C . LEU A 1 62 ? -5.227 -25.688 -20.391 1 94.81 62 LEU A C 1
ATOM 462 O O . LEU A 1 62 ? -5.387 -26.219 -19.281 1 94.81 62 LEU A O 1
ATOM 466 N N . THR A 1 63 ? -6.059 -24.875 -20.922 1 93.06 63 THR A N 1
ATOM 467 C CA . THR A 1 63 ? -7.293 -24.516 -20.234 1 93.06 63 THR A CA 1
ATOM 468 C C . THR A 1 63 ? -8.148 -25.75 -19.984 1 93.06 63 THR A C 1
ATOM 470 O O . THR A 1 63 ? -8.672 -25.938 -18.875 1 93.06 63 THR A O 1
ATOM 473 N N . GLU A 1 64 ? -8.289 -26.562 -20.953 1 95.06 64 GLU A N 1
ATOM 474 C CA . GLU A 1 64 ? -9.07 -27.781 -20.828 1 95.06 64 GLU A CA 1
ATOM 475 C C . GLU A 1 64 ? -8.492 -28.703 -19.766 1 95.06 64 GLU A C 1
ATOM 477 O O . GLU A 1 64 ? -9.234 -29.297 -18.969 1 95.06 64 GLU A O 1
ATOM 482 N N . LEU A 1 65 ? -7.176 -28.844 -19.781 1 96.69 65 LEU A N 1
ATOM 483 C CA . LEU A 1 65 ? -6.508 -29.672 -18.781 1 96.69 65 LEU A CA 1
ATOM 484 C C . LEU A 1 65 ? -6.723 -29.109 -17.391 1 96.69 65 LEU A C 1
ATOM 486 O O . LEU A 1 65 ? -6.961 -29.859 -16.438 1 96.69 65 LEU A O 1
ATOM 490 N N . CYS A 1 66 ? -6.602 -27.797 -17.219 1 95.81 66 CYS A N 1
ATOM 491 C CA . CYS A 1 66 ? -6.812 -27.156 -15.922 1 95.81 66 CYS A CA 1
ATOM 492 C C . CYS A 1 66 ? -8.219 -27.422 -15.398 1 95.81 66 CYS A C 1
ATOM 494 O O . CYS A 1 66 ? -8.398 -27.719 -14.219 1 95.81 66 CYS A O 1
ATOM 496 N N . VAL A 1 67 ? -9.219 -27.344 -16.266 1 94.44 67 VAL A N 1
ATOM 497 C CA . VAL A 1 67 ? -10.594 -27.625 -15.875 1 94.44 67 VAL A CA 1
ATOM 498 C C . VAL A 1 67 ? -10.727 -29.078 -15.445 1 94.44 67 VAL A C 1
ATOM 500 O O . VAL A 1 67 ? -11.344 -29.391 -14.422 1 94.44 67 VAL A O 1
ATOM 503 N N . ARG A 1 68 ? -10.117 -29.938 -16.234 1 96.5 68 ARG A N 1
ATOM 504 C CA . ARG A 1 68 ? -10.195 -31.359 -15.938 1 96.5 68 ARG A CA 1
ATOM 505 C C . ARG A 1 68 ? -9.539 -31.672 -14.594 1 96.5 68 ARG A C 1
ATOM 507 O O . ARG A 1 68 ? -10.133 -32.375 -13.766 1 96.5 68 ARG A O 1
ATOM 514 N N . PHE A 1 69 ? -8.352 -31.141 -14.336 1 97.25 69 PHE A N 1
ATOM 515 C CA . PHE A 1 69 ? -7.562 -31.531 -13.18 1 97.25 69 PHE A CA 1
ATOM 516 C C . PHE A 1 69 ? -8.047 -30.812 -11.922 1 97.25 69 PHE A C 1
ATOM 518 O O . PHE A 1 69 ? -7.836 -31.297 -10.805 1 97.25 69 PHE A O 1
ATOM 525 N N . SER A 1 70 ? -8.633 -29.641 -12.055 1 95.06 70 SER A N 1
ATOM 526 C CA . SER A 1 70 ? -9.211 -28.984 -10.891 1 95.06 70 SER A CA 1
ATOM 527 C C . SER A 1 70 ? -10.43 -29.734 -10.375 1 95.06 70 SER A C 1
ATOM 529 O O . SER A 1 70 ? -10.773 -29.641 -9.195 1 95.06 70 SER A O 1
ATOM 531 N N . ALA A 1 71 ? -11.164 -30.438 -11.281 1 87.88 71 ALA A N 1
ATOM 532 C CA . ALA A 1 71 ? -12.258 -31.359 -10.977 1 87.88 71 ALA A CA 1
ATOM 533 C C . ALA A 1 71 ? -13.328 -30.688 -10.133 1 87.88 71 ALA A C 1
ATOM 535 O O . ALA A 1 71 ? -13.859 -31.281 -9.195 1 87.88 71 ALA A O 1
ATOM 536 N N . GLY A 1 72 ? -13.508 -29.406 -10.383 1 86.94 72 GLY A N 1
ATOM 537 C CA . GLY A 1 72 ? -14.547 -28.688 -9.672 1 86.94 72 GLY A CA 1
ATOM 538 C C . GLY A 1 72 ? -14.164 -28.312 -8.25 1 86.94 72 GLY A C 1
ATOM 539 O O . GLY A 1 72 ? -14.945 -27.688 -7.527 1 86.94 72 GLY A O 1
ATOM 540 N N . CYS A 1 73 ? -13 -28.703 -7.836 1 90.56 73 CYS A N 1
ATOM 541 C CA . CYS A 1 73 ? -12.555 -28.391 -6.484 1 90.56 73 CYS A CA 1
ATOM 542 C C . CYS A 1 73 ? -12.344 -26.891 -6.316 1 90.56 73 CYS A C 1
ATOM 544 O O . CYS A 1 73 ? -12.656 -26.328 -5.266 1 90.56 73 CYS A O 1
ATOM 546 N N . ILE A 1 74 ? -11.742 -26.234 -7.324 1 93.56 74 ILE A N 1
ATOM 547 C CA . ILE A 1 74 ? -11.523 -24.797 -7.348 1 93.56 74 ILE A CA 1
ATOM 548 C C . ILE A 1 74 ? -11.852 -24.25 -8.734 1 93.56 74 ILE A C 1
ATOM 550 O O . ILE A 1 74 ? -11.797 -24.984 -9.727 1 93.56 74 ILE A O 1
ATOM 554 N N . PRO A 1 75 ? -12.172 -22.969 -8.773 1 93.19 75 PRO A N 1
ATOM 555 C CA . PRO A 1 75 ? -12.477 -22.391 -10.086 1 93.19 75 PRO A CA 1
ATOM 556 C C . PRO A 1 75 ? -11.242 -22.203 -10.953 1 93.19 75 PRO A C 1
ATOM 558 O O . PRO A 1 75 ? -10.148 -21.938 -10.438 1 93.19 75 PRO A O 1
ATOM 561 N N . VAL A 1 76 ? -11.445 -22.375 -12.258 1 92.5 76 VAL A N 1
ATOM 562 C CA . VAL A 1 76 ? -10.508 -21.953 -13.297 1 92.5 76 VAL A CA 1
ATOM 563 C C . VAL A 1 76 ? -10.938 -20.609 -13.867 1 92.5 76 VAL A C 1
ATOM 565 O O . VAL A 1 76 ? -12.07 -20.453 -14.336 1 92.5 76 VAL A O 1
ATOM 568 N N . VAL A 1 77 ? -10.008 -19.625 -13.82 1 88.81 77 VAL A N 1
ATOM 569 C CA . VAL A 1 77 ? -10.336 -18.266 -14.203 1 88.81 77 VAL A CA 1
ATOM 570 C C . VAL A 1 77 ? -9.586 -17.891 -15.477 1 88.81 77 VAL A C 1
ATOM 572 O O . VAL A 1 77 ? -8.391 -18.156 -15.602 1 88.81 77 VAL A O 1
ATOM 575 N N . LEU A 1 78 ? -10.289 -17.312 -16.391 1 85.75 78 LEU A N 1
ATOM 576 C CA . LEU A 1 78 ? -9.648 -16.828 -17.594 1 85.75 78 LEU A CA 1
ATOM 577 C C . LEU A 1 78 ? -9.312 -15.336 -17.469 1 85.75 78 LEU A C 1
ATOM 579 O O . LEU A 1 78 ? -10.133 -14.555 -17 1 85.75 78 LEU A O 1
ATOM 583 N N . GLU A 1 79 ? -8.094 -15.078 -17.766 1 80.69 79 GLU A N 1
ATOM 584 C CA . GLU A 1 79 ? -7.688 -13.68 -17.828 1 80.69 79 GLU A CA 1
ATOM 585 C C . GLU A 1 79 ? -7.734 -13.156 -19.266 1 80.69 79 GLU A C 1
ATOM 587 O O . GLU A 1 79 ? -7.227 -13.797 -20.188 1 80.69 79 GLU A O 1
ATOM 592 N N . GLN A 1 80 ? -8.414 -12.109 -19.406 1 71.94 80 GLN A N 1
ATOM 593 C CA . GLN A 1 80 ? -8.508 -11.562 -20.75 1 71.94 80 GLN A CA 1
ATOM 594 C C . GLN A 1 80 ? -8.422 -10.039 -20.734 1 71.94 80 GLN A C 1
ATOM 596 O O . GLN A 1 80 ? -8.797 -9.398 -19.75 1 71.94 80 GLN A O 1
ATOM 601 N N . GLU A 1 81 ? -7.848 -9.609 -21.781 1 63.16 81 GLU A N 1
ATOM 602 C CA . GLU A 1 81 ? -7.812 -8.164 -21.953 1 63.16 81 GLU A CA 1
ATOM 603 C C . GLU A 1 81 ? -9.062 -7.672 -22.688 1 63.16 81 GLU A C 1
ATOM 605 O O . GLU A 1 81 ? -9.312 -6.465 -22.75 1 63.16 81 GLU A O 1
ATOM 610 N N . ARG A 1 82 ? -9.711 -8.664 -23.344 1 58.59 82 ARG A N 1
ATOM 611 C CA . ARG A 1 82 ? -10.938 -8.336 -24.062 1 58.59 82 ARG A CA 1
ATOM 612 C C . ARG A 1 82 ? -12.078 -9.258 -23.641 1 58.59 82 ARG A C 1
ATOM 614 O O . ARG A 1 82 ? -11.852 -10.414 -23.297 1 58.59 82 ARG A O 1
ATOM 621 N N . PHE A 1 83 ? -13.219 -8.633 -23.531 1 53.66 83 PHE A N 1
ATOM 622 C CA . PHE A 1 83 ? -14.406 -9.391 -23.125 1 53.66 83 PHE A CA 1
ATOM 623 C C . PHE A 1 83 ? -14.664 -10.539 -24.078 1 53.66 83 PHE A C 1
ATOM 625 O O . PHE A 1 83 ? -14.617 -10.367 -25.297 1 53.66 83 PHE A O 1
ATOM 632 N N . ILE A 1 84 ? -14.539 -11.812 -23.531 1 54.81 84 ILE A N 1
ATOM 633 C CA . ILE A 1 84 ? -14.984 -12.969 -24.297 1 54.81 84 ILE A CA 1
ATOM 634 C C . ILE A 1 84 ? -16.062 -13.711 -23.531 1 54.81 84 ILE A C 1
ATOM 636 O O . ILE A 1 84 ? -16.062 -13.727 -22.297 1 54.81 84 ILE A O 1
ATOM 640 N N . LEU A 1 85 ? -17.062 -14.133 -24.172 1 55.5 85 LEU A N 1
ATOM 641 C CA . LEU A 1 85 ? -18.094 -14.992 -23.578 1 55.5 85 LEU A CA 1
ATOM 642 C C . LEU A 1 85 ? -17.5 -16.344 -23.188 1 55.5 85 LEU A C 1
ATOM 644 O O . LEU A 1 85 ? -16.781 -16.969 -23.984 1 55.5 85 LEU A O 1
ATOM 648 N N . SER A 1 86 ? -17.375 -16.578 -21.938 1 65.12 86 SER A N 1
ATOM 649 C CA . SER A 1 86 ? -16.891 -17.844 -21.391 1 65.12 86 SER A CA 1
ATOM 650 C C . SER A 1 86 ? -17.797 -18.328 -20.25 1 65.12 86 SER A C 1
ATOM 652 O O . SER A 1 86 ? -18.469 -17.531 -19.609 1 65.12 86 SER A O 1
ATOM 654 N N . ARG A 1 87 ? -17.922 -19.594 -20.203 1 67.38 87 ARG A N 1
ATOM 655 C CA . ARG A 1 87 ? -18.609 -20.188 -19.062 1 67.38 87 ARG A CA 1
ATOM 656 C C . ARG A 1 87 ? -17.734 -20.125 -17.797 1 67.38 87 ARG A C 1
ATOM 658 O O . ARG A 1 87 ? -18.234 -20.328 -16.688 1 67.38 87 ARG A O 1
ATOM 665 N N . LEU A 1 88 ? -16.562 -19.75 -18.047 1 73 88 LEU A N 1
ATOM 666 C CA . LEU A 1 88 ? -15.641 -19.578 -16.922 1 73 88 LEU A CA 1
ATOM 667 C C . LEU A 1 88 ? -15.625 -18.125 -16.453 1 73 88 LEU A C 1
ATOM 669 O O . LEU A 1 88 ? -15.914 -17.219 -17.234 1 73 88 LEU A O 1
ATOM 673 N N . PRO A 1 89 ? -15.43 -17.953 -15.164 1 75.81 89 PRO A N 1
ATOM 674 C CA . PRO A 1 89 ? -15.25 -16.562 -14.742 1 75.81 89 PRO A CA 1
ATOM 675 C C . PRO A 1 89 ? -14.117 -15.859 -15.492 1 75.81 89 PRO A C 1
ATOM 677 O O . PRO A 1 89 ? -13.086 -16.469 -15.781 1 75.81 89 PRO A O 1
ATOM 680 N N . VAL A 1 90 ? -14.453 -14.617 -15.852 1 76.19 90 VAL A N 1
ATOM 681 C CA . VAL A 1 90 ? -13.492 -13.82 -16.609 1 76.19 90 VAL A CA 1
ATOM 682 C C . VAL A 1 90 ? -13.023 -12.633 -15.773 1 76.19 90 VAL A C 1
ATOM 684 O O . VAL A 1 90 ? -13.828 -11.984 -15.102 1 76.19 90 VAL A O 1
ATOM 687 N N . MET A 1 91 ? -11.766 -12.531 -15.719 1 81.75 91 MET A N 1
ATOM 688 C CA . MET A 1 91 ? -11.133 -11.414 -15.031 1 81.75 91 MET A CA 1
ATOM 689 C C . MET A 1 91 ? -10.383 -10.523 -16.016 1 81.75 91 MET A C 1
ATOM 691 O O . MET A 1 91 ? -9.57 -11.008 -16.797 1 81.75 91 MET A O 1
ATOM 695 N N . PHE A 1 92 ? -10.812 -9.227 -15.914 1 78.94 92 PHE A N 1
ATOM 696 C CA . PHE A 1 92 ? -10.117 -8.266 -16.75 1 78.94 92 PHE A CA 1
ATOM 697 C C . PHE A 1 92 ? -8.758 -7.906 -16.156 1 78.94 92 PHE A C 1
ATOM 699 O O . PHE A 1 92 ? -8.664 -7.59 -14.969 1 78.94 92 PHE A O 1
ATOM 706 N N . TYR A 1 93 ? -7.875 -8.023 -16.938 1 77.62 93 TYR A N 1
ATOM 707 C CA . TYR A 1 93 ? -6.492 -7.766 -16.562 1 77.62 93 TYR A CA 1
ATOM 708 C C . TYR A 1 93 ? -6.086 -6.34 -16.938 1 77.62 93 TYR A C 1
ATOM 710 O O . TYR A 1 93 ? -5.957 -6.012 -18.109 1 77.62 93 TYR A O 1
ATOM 718 N N . ASN A 1 94 ? -6.148 -5.496 -15.93 1 63.97 94 ASN A N 1
ATOM 719 C CA . ASN A 1 94 ? -5.668 -4.137 -16.141 1 63.97 94 ASN A CA 1
ATOM 720 C C . ASN A 1 94 ? -4.145 -4.086 -16.203 1 63.97 94 ASN A C 1
ATOM 722 O O . ASN A 1 94 ? -3.48 -4.004 -15.164 1 63.97 94 ASN A O 1
ATOM 726 N N . MET A 1 95 ? -3.518 -4.457 -17.344 1 61.16 95 MET A N 1
ATOM 727 C CA . MET A 1 95 ? -2.066 -4.543 -17.5 1 61.16 95 MET A CA 1
ATOM 728 C C . MET A 1 95 ? -1.478 -3.18 -17.844 1 61.16 95 MET A C 1
ATOM 730 O O . MET A 1 95 ? -0.311 -3.084 -18.234 1 61.16 95 MET A O 1
ATOM 734 N N . LEU A 1 96 ? -2.086 -2.059 -17.562 1 52.38 96 LEU A N 1
ATOM 735 C CA . LEU A 1 96 ? -1.683 -0.824 -18.234 1 52.38 96 LEU A CA 1
ATOM 736 C C . LEU A 1 96 ? -0.18 -0.6 -18.094 1 52.38 96 LEU A C 1
ATOM 738 O O . LEU A 1 96 ? 0.377 0.297 -18.734 1 52.38 96 LEU A O 1
ATOM 742 N N . GLY A 1 97 ? 0.588 -1.204 -17.125 1 45.16 97 GLY A N 1
ATOM 743 C CA . GLY A 1 97 ? 1.969 -0.778 -17.297 1 45.16 97 GLY A CA 1
ATOM 744 C C . GLY A 1 97 ? 2.527 -1.076 -18.672 1 45.16 97 GLY A C 1
ATOM 745 O O . GLY A 1 97 ? 3.264 -0.265 -19.234 1 45.16 97 GLY A O 1
ATOM 746 N N . ALA A 1 98 ? 2.176 -2.193 -19.266 1 42.81 98 ALA A N 1
ATOM 747 C CA . ALA A 1 98 ? 2.82 -2.588 -20.516 1 42.81 98 ALA A CA 1
ATOM 748 C C . ALA A 1 98 ? 2.191 -1.871 -21.703 1 42.81 98 ALA A C 1
ATOM 750 O O . ALA A 1 98 ? 2.846 -1.669 -22.734 1 42.81 98 ALA A O 1
ATOM 751 N N . SER A 1 99 ? 0.971 -1.581 -21.625 1 45.88 99 SER A N 1
ATOM 752 C CA . SER A 1 99 ? 0.369 -1.118 -22.859 1 45.88 99 SER A CA 1
ATOM 753 C C . SER A 1 99 ? 0.446 0.4 -22.984 1 45.88 99 SER A C 1
ATOM 755 O O . SER A 1 99 ? -0.016 0.974 -23.969 1 45.88 99 SER A O 1
ATOM 757 N N . GLY A 1 100 ? 1.182 1.052 -22.141 1 52.06 100 GLY A N 1
ATOM 758 C CA . GLY A 1 100 ? 1.263 2.5 -22.25 1 52.06 100 GLY A CA 1
ATOM 759 C C . GLY A 1 100 ? -0.069 3.191 -22.031 1 52.06 100 GLY A C 1
ATOM 760 O O . GLY A 1 100 ? -0.123 4.414 -21.891 1 52.06 100 GLY A O 1
ATOM 761 N N . LEU A 1 101 ? -1.162 2.473 -22.234 1 54.38 101 LEU A N 1
ATOM 762 C CA . LEU A 1 101 ? -2.459 3.104 -22.016 1 54.38 101 LEU A CA 1
ATOM 763 C C . LEU A 1 101 ? -2.791 3.17 -20.531 1 54.38 101 LEU A C 1
ATOM 765 O O . LEU A 1 101 ? -2.863 2.137 -19.859 1 54.38 101 LEU A O 1
ATOM 769 N N . LYS A 1 102 ? -2.65 4.234 -20 1 67.56 102 LYS A N 1
ATOM 770 C CA . LYS A 1 102 ? -2.971 4.398 -18.594 1 67.56 102 LYS A CA 1
ATOM 771 C C . LYS A 1 102 ? -4.426 4.816 -18.406 1 67.56 102 LYS A C 1
ATOM 773 O O . LYS A 1 102 ? -4.82 5.918 -18.781 1 67.56 102 LYS A O 1
ATOM 778 N N . LEU A 1 103 ? -5.344 3.826 -18.203 1 79.88 103 LEU A N 1
ATOM 779 C CA . LEU A 1 103 ? -6.715 4.137 -17.797 1 79.88 103 LEU A CA 1
ATOM 780 C C . LEU A 1 103 ? -6.777 4.547 -16.328 1 79.88 103 LEU A C 1
ATOM 782 O O . LEU A 1 103 ? -6.078 3.971 -15.492 1 79.88 103 LEU A O 1
ATOM 786 N N . SER A 1 104 ? -7.566 5.586 -16.172 1 86.75 104 SER A N 1
ATOM 787 C CA . SER A 1 104 ? -7.824 5.961 -14.781 1 86.75 104 SER A CA 1
ATOM 788 C C . SER A 1 104 ? -8.648 4.898 -14.062 1 86.75 104 SER A C 1
ATOM 790 O O . SER A 1 104 ? -9.312 4.082 -14.703 1 86.75 104 SER A O 1
ATOM 792 N N . PRO A 1 105 ? -8.648 4.887 -12.797 1 89.25 105 PRO A N 1
ATOM 793 C CA . PRO A 1 105 ? -9.492 3.943 -12.055 1 89.25 105 PRO A CA 1
ATOM 794 C C . PRO A 1 105 ? -10.961 4.039 -12.445 1 89.25 105 PRO A C 1
ATOM 796 O O . PRO A 1 105 ? -11.641 3.016 -12.562 1 89.25 105 PRO A O 1
ATOM 799 N N . THR A 1 106 ? -11.391 5.223 -12.672 1 89.75 106 THR A N 1
ATOM 800 C CA . THR A 1 106 ? -12.789 5.414 -13.055 1 89.75 106 THR A CA 1
ATOM 801 C C . THR A 1 106 ? -13.062 4.781 -14.422 1 89.75 106 THR A C 1
ATOM 803 O O . THR A 1 106 ? -14.102 4.152 -14.617 1 89.75 106 THR A O 1
ATOM 806 N N . GLU A 1 107 ? -12.156 4.922 -15.297 1 85.75 107 GLU A N 1
ATOM 807 C CA . GLU A 1 107 ? -12.297 4.305 -16.609 1 85.75 107 GLU A CA 1
ATOM 808 C C . GLU A 1 107 ? -12.266 2.781 -16.516 1 85.75 107 GLU A C 1
ATOM 810 O O . GLU A 1 107 ? -13.039 2.092 -17.172 1 85.75 107 GLU A O 1
ATOM 815 N N . ILE A 1 108 ? -11.43 2.342 -15.711 1 85.25 108 ILE A N 1
ATOM 816 C CA . ILE A 1 108 ? -11.312 0.903 -15.508 1 85.25 108 ILE A CA 1
ATOM 817 C C . ILE A 1 108 ? -12.609 0.358 -14.906 1 85.25 108 ILE A C 1
ATOM 819 O O . ILE A 1 108 ? -13.164 -0.623 -15.406 1 85.25 108 ILE A O 1
ATOM 823 N N . ALA A 1 109 ? -13.094 1.009 -13.922 1 87 109 ALA A N 1
ATOM 824 C CA . ALA A 1 109 ? -14.32 0.578 -13.258 1 87 109 ALA A CA 1
ATOM 825 C C . ALA A 1 109 ? -15.516 0.641 -14.211 1 87 109 ALA A C 1
ATOM 827 O O . ALA A 1 109 ? -16.453 -0.153 -14.094 1 87 109 ALA A O 1
ATOM 828 N N . GLY A 1 110 ? -15.477 1.549 -15.109 1 86.56 110 GLY A N 1
ATOM 829 C CA . GLY A 1 110 ? -16.547 1.714 -16.094 1 86.56 110 GLY A CA 1
ATOM 830 C C . GLY A 1 110 ? -16.734 0.492 -16.969 1 86.56 110 GLY A C 1
ATOM 831 O O . GLY A 1 110 ? -17.781 0.345 -17.609 1 86.56 110 GLY A O 1
ATOM 832 N N . LEU A 1 111 ? -15.844 -0.387 -16.953 1 83.06 111 LEU A N 1
ATOM 833 C CA . LEU A 1 111 ? -15.945 -1.619 -17.734 1 83.06 111 LEU A CA 1
ATOM 834 C C . LEU A 1 111 ? -17.062 -2.512 -17.188 1 83.06 111 LEU A C 1
ATOM 836 O O . LEU A 1 111 ? -17.484 -3.453 -17.859 1 83.06 111 LEU A O 1
ATOM 840 N N . SER A 1 112 ? -17.484 -2.211 -16.031 1 85.69 112 SER A N 1
ATOM 841 C CA . SER A 1 112 ? -18.609 -2.939 -15.484 1 85.69 112 SER A CA 1
ATOM 842 C C . SER A 1 112 ? -19.844 -2.809 -16.375 1 85.69 112 SER A C 1
ATOM 844 O O . SER A 1 112 ? -20.672 -3.715 -16.438 1 85.69 112 SER A O 1
ATOM 846 N N . LYS A 1 113 ? -19.938 -1.719 -17 1 86.31 113 LYS A N 1
ATOM 847 C CA . LYS A 1 113 ? -21.078 -1.451 -17.891 1 86.31 113 LYS A CA 1
ATOM 848 C C . LYS A 1 113 ? -21.109 -2.428 -19.062 1 86.31 113 LYS A C 1
ATOM 850 O O . LYS A 1 113 ? -22.156 -2.66 -19.656 1 86.31 113 LYS A O 1
ATOM 855 N N . VAL A 1 114 ? -19.984 -3.01 -19.359 1 81.94 114 VAL A N 1
ATOM 856 C CA . VAL A 1 114 ? -19.938 -3.949 -20.469 1 81.94 114 VAL A CA 1
ATOM 857 C C . VAL A 1 114 ? -19.734 -5.367 -19.938 1 81.94 114 VAL A C 1
ATOM 859 O O . VAL A 1 114 ? -19.266 -6.246 -20.672 1 81.94 114 VAL A O 1
ATOM 862 N N . GLY A 1 115 ? -19.859 -5.539 -18.625 1 81.19 115 GLY A N 1
ATOM 863 C CA . GLY A 1 115 ? -20 -6.887 -18.094 1 81.19 115 GLY A CA 1
ATOM 864 C C . GLY A 1 115 ? -18.766 -7.352 -17.344 1 81.19 115 GLY A C 1
ATOM 865 O O . GLY A 1 115 ? -18.734 -8.477 -16.844 1 81.19 115 GLY A O 1
ATOM 866 N N . VAL A 1 116 ? -17.766 -6.523 -17.156 1 83.06 116 VAL A N 1
ATOM 867 C CA . VAL A 1 116 ? -16.578 -6.914 -16.391 1 83.06 116 VAL A CA 1
ATOM 868 C C . VAL A 1 116 ? -16.891 -6.891 -14.898 1 83.06 116 VAL A C 1
ATOM 870 O O . VAL A 1 116 ? -17.109 -5.824 -14.32 1 83.06 116 VAL A O 1
ATOM 873 N N . LYS A 1 117 ? -16.828 -8.016 -14.336 1 87.44 117 LYS A N 1
ATOM 874 C CA . LYS A 1 117 ? -17.156 -8.133 -12.922 1 87.44 117 LYS A CA 1
ATOM 875 C C . LYS A 1 117 ? -15.898 -8.125 -12.062 1 87.44 117 LYS A C 1
ATOM 877 O O . LYS A 1 117 ? -15.875 -7.531 -10.984 1 87.44 117 LYS A O 1
ATOM 882 N N . TYR A 1 118 ? -14.914 -8.828 -12.586 1 90.19 118 TYR A N 1
ATOM 883 C CA . TYR A 1 118 ? -13.672 -8.992 -11.836 1 90.19 118 TYR A CA 1
ATOM 884 C C . TYR A 1 118 ? -12.516 -8.281 -12.531 1 90.19 118 TYR A C 1
ATOM 886 O O . TYR A 1 118 ? -12.328 -8.422 -13.734 1 90.19 118 TYR A O 1
ATOM 894 N N . LEU A 1 119 ? -11.812 -7.5 -11.734 1 90.12 119 LEU A N 1
ATOM 895 C CA . LEU A 1 119 ? -10.641 -6.777 -12.227 1 90.12 119 LEU A CA 1
ATOM 896 C C . LEU A 1 119 ? -9.375 -7.25 -11.523 1 90.12 119 LEU A C 1
ATOM 898 O O . LEU A 1 119 ? -9.367 -7.438 -10.305 1 90.12 119 LEU A O 1
ATOM 902 N N . LYS A 1 120 ? -8.414 -7.551 -12.289 1 91.19 120 LYS A N 1
ATOM 903 C CA . LYS A 1 120 ? -7.062 -7.742 -11.773 1 91.19 120 LYS A CA 1
ATOM 904 C C . LYS A 1 120 ? -6.207 -6.496 -11.992 1 91.19 120 LYS A C 1
ATOM 906 O O . LYS A 1 120 ? -5.934 -6.113 -13.133 1 91.19 120 LYS A O 1
ATOM 911 N N . ASP A 1 121 ? -5.75 -5.918 -10.922 1 91.44 121 ASP A N 1
ATOM 912 C CA . ASP A 1 121 ? -4.918 -4.727 -11.039 1 91.44 121 ASP A CA 1
ATOM 913 C C . ASP A 1 121 ? -3.436 -5.082 -10.961 1 91.44 121 ASP A C 1
ATOM 915 O O . ASP A 1 121 ? -2.959 -5.562 -9.93 1 91.44 121 ASP A O 1
ATOM 919 N N . THR A 1 122 ? -2.689 -4.836 -12.008 1 88.56 122 THR A N 1
ATOM 920 C CA . THR A 1 122 ? -1.257 -5.109 -12.055 1 88.56 122 THR A CA 1
ATOM 921 C C . THR A 1 122 ? -0.464 -3.822 -12.25 1 88.56 122 THR A C 1
ATOM 923 O O . THR A 1 122 ? 0.692 -3.859 -12.68 1 88.56 122 THR A O 1
ATOM 926 N N . SER A 1 123 ? -1.041 -2.725 -11.977 1 85.25 123 SER A N 1
ATOM 927 C CA . SER A 1 123 ? -0.443 -1.432 -12.289 1 85.25 123 SER A CA 1
ATOM 928 C C . SER A 1 123 ? 0.741 -1.132 -11.383 1 85.25 123 SER A C 1
ATOM 930 O O . SER A 1 123 ? 1.623 -0.348 -11.734 1 85.25 123 SER A O 1
ATOM 932 N N . GLY A 1 124 ? 0.719 -1.729 -10.234 1 88.56 124 GLY A N 1
ATOM 933 C CA . GLY A 1 124 ? 1.717 -1.38 -9.234 1 88.56 124 GLY A CA 1
ATOM 934 C C . GLY A 1 124 ? 1.467 -0.031 -8.594 1 88.56 124 GLY A C 1
ATOM 935 O O . GLY A 1 124 ? 2.285 0.446 -7.801 1 88.56 124 GLY A O 1
ATOM 936 N N . ASN A 1 125 ? 0.439 0.604 -8.977 1 91.38 125 ASN A N 1
ATOM 937 C CA . ASN A 1 125 ? 0.053 1.908 -8.453 1 91.38 125 ASN A CA 1
ATOM 938 C C . ASN A 1 125 ? -0.894 1.775 -7.262 1 91.38 125 ASN A C 1
ATOM 940 O O . ASN A 1 125 ? -2.105 1.633 -7.438 1 91.38 125 ASN A O 1
ATOM 944 N N . ALA A 1 126 ? -0.296 1.908 -6.074 1 95.19 126 ALA A N 1
ATOM 945 C CA . ALA A 1 126 ? -1.058 1.65 -4.855 1 95.19 126 ALA A CA 1
ATOM 946 C C . ALA A 1 126 ? -2.215 2.635 -4.715 1 95.19 126 ALA A C 1
ATOM 948 O O . ALA A 1 126 ? -3.336 2.24 -4.379 1 95.19 126 ALA A O 1
ATOM 949 N N . PRO A 1 127 ? -2.035 3.912 -4.996 1 94.38 127 PRO A N 1
ATOM 950 C CA . PRO A 1 127 ? -3.17 4.836 -4.938 1 94.38 127 PRO A CA 1
ATOM 951 C C . PRO A 1 127 ? -4.281 4.465 -5.918 1 94.38 127 PRO A C 1
ATOM 953 O O . PRO A 1 127 ? -5.465 4.539 -5.57 1 94.38 127 PRO A O 1
ATOM 956 N N . ALA A 1 128 ? -3.936 4.082 -7.105 1 92.69 128 ALA A N 1
ATOM 957 C CA . ALA A 1 128 ? -4.949 3.656 -8.062 1 92.69 128 ALA A CA 1
ATOM 958 C C . ALA A 1 128 ? -5.699 2.424 -7.566 1 92.69 128 ALA A C 1
ATOM 960 O O . ALA A 1 128 ? -6.922 2.342 -7.688 1 92.69 128 ALA A O 1
ATOM 961 N N . LEU A 1 129 ? -4.957 1.48 -7.031 1 95.19 129 LEU A N 1
ATOM 962 C CA . LEU A 1 129 ? -5.59 0.30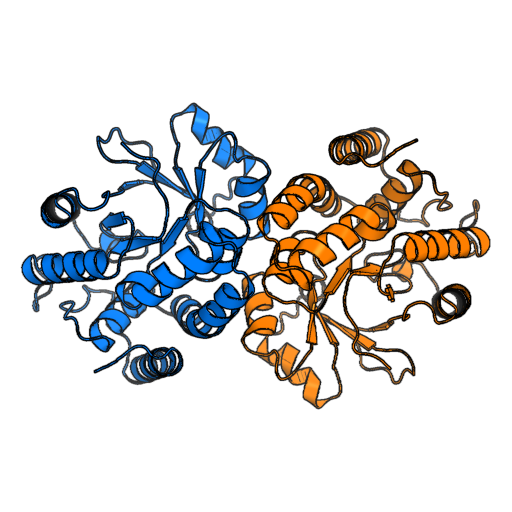6 -6.441 1 95.19 129 LEU A CA 1
ATOM 963 C C . LEU A 1 129 ? -6.531 0.708 -5.312 1 95.19 129 LEU A C 1
ATOM 965 O O . LEU A 1 129 ? -7.633 0.165 -5.195 1 95.19 129 LEU A O 1
ATOM 969 N N . THR A 1 130 ? -6.137 1.65 -4.516 1 96.62 130 THR A N 1
ATOM 970 C CA . THR A 1 130 ? -6.977 2.133 -3.424 1 96.62 130 THR A CA 1
ATOM 971 C C . THR A 1 130 ? -8.297 2.684 -3.959 1 96.62 130 THR A C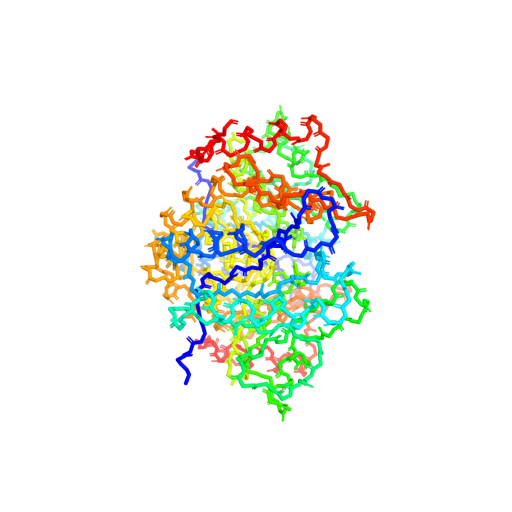 1
ATOM 973 O O . THR A 1 130 ? -9.359 2.387 -3.42 1 96.62 130 THR A O 1
ATOM 976 N N . GLU A 1 131 ? -8.195 3.455 -5.004 1 95.62 131 GLU A N 1
ATOM 977 C CA . GLU A 1 131 ? -9.406 4.02 -5.594 1 95.62 131 GLU A CA 1
ATOM 978 C C . GLU A 1 131 ? -10.352 2.922 -6.074 1 95.62 131 GLU A C 1
ATOM 980 O O . GLU A 1 131 ? -11.562 3.006 -5.875 1 95.62 131 GLU A O 1
ATOM 985 N N . LEU A 1 132 ? -9.836 1.903 -6.684 1 94.62 132 LEU A N 1
ATOM 986 C CA . LEU A 1 132 ? -10.648 0.795 -7.176 1 94.62 132 LEU A CA 1
ATOM 987 C C . LEU A 1 132 ? -11.32 0.06 -6.02 1 94.62 132 LEU A C 1
ATOM 989 O O . LEU A 1 132 ? -12.492 -0.32 -6.117 1 94.62 132 LEU A O 1
ATOM 993 N N . VAL A 1 133 ? -10.625 -0.091 -4.895 1 96.31 133 VAL A N 1
ATOM 994 C CA . VAL A 1 133 ? -11.086 -0.936 -3.795 1 96.31 133 VAL A CA 1
ATOM 995 C C . VAL A 1 133 ? -12.031 -0.144 -2.893 1 96.31 133 VAL A C 1
ATOM 997 O O . VAL A 1 133 ? -13.031 -0.675 -2.42 1 96.31 133 VAL A O 1
ATOM 1000 N N . PHE A 1 134 ? -11.758 1.111 -2.684 1 94.94 134 PHE A N 1
ATOM 1001 C CA . PHE A 1 134 ? -12.547 1.89 -1.732 1 94.94 134 PHE A CA 1
ATOM 1002 C C . PHE A 1 134 ? -13.555 2.77 -2.457 1 94.94 134 PHE A C 1
ATOM 1004 O O . PHE A 1 134 ? -14.68 2.951 -1.984 1 94.94 134 PHE A O 1
ATOM 1011 N N . GLY A 1 135 ? -13.219 3.283 -3.557 1 92 135 GLY A N 1
ATOM 1012 C CA . GLY A 1 135 ? -14.047 4.277 -4.223 1 92 135 GLY A CA 1
ATOM 1013 C C . GLY A 1 135 ? -15 3.676 -5.238 1 92 135 GLY A C 1
ATOM 1014 O O . GLY A 1 135 ? -16.062 4.238 -5.512 1 92 135 GLY A O 1
ATOM 1015 N N . LEU A 1 136 ? -14.562 2.531 -5.773 1 93 136 LEU A N 1
ATOM 1016 C CA . LEU A 1 136 ? -15.297 2.041 -6.938 1 93 136 LEU A CA 1
ATOM 1017 C C . LEU A 1 136 ? -15.695 0.582 -6.75 1 93 136 LEU A C 1
ATOM 1019 O O . LEU A 1 136 ? -15.93 -0.134 -7.727 1 93 136 LEU A O 1
ATOM 1023 N N . SER A 1 137 ? -15.797 0.167 -5.527 1 91.19 137 SER A N 1
ATOM 1024 C CA . SER A 1 137 ? -16.062 -1.236 -5.219 1 91.19 137 SER A CA 1
ATOM 1025 C C . SER A 1 137 ? -17.484 -1.624 -5.578 1 91.19 137 SER A C 1
ATOM 1027 O O . SER A 1 137 ? -17.828 -2.811 -5.629 1 91.19 137 SER A O 1
ATOM 1029 N N . ASP A 1 138 ? -18.344 -0.668 -5.789 1 91.81 138 ASP A N 1
ATOM 1030 C CA . ASP A 1 138 ? -19.734 -0.946 -6.172 1 91.81 138 ASP A CA 1
ATOM 1031 C C . ASP A 1 138 ? -19.828 -1.332 -7.645 1 91.81 138 ASP A C 1
ATOM 1033 O O . ASP A 1 138 ? -20.844 -1.872 -8.086 1 91.81 138 ASP A O 1
ATOM 1037 N N . GLN A 1 139 ? -18.781 -1.125 -8.375 1 90.62 139 GLN A N 1
ATOM 1038 C CA . GLN A 1 139 ? -18.797 -1.364 -9.82 1 90.62 139 GLN A CA 1
ATOM 1039 C C . GLN A 1 139 ? -18.109 -2.68 -10.172 1 90.62 139 GLN A C 1
ATOM 1041 O O . GLN A 1 139 ? -18.594 -3.428 -11.023 1 90.62 139 GLN A O 1
ATOM 1046 N N . ASN A 1 140 ? -17 -2.9 -9.555 1 89.5 140 ASN A N 1
ATOM 1047 C CA . ASN A 1 140 ? -16.219 -4.098 -9.852 1 89.5 140 ASN A CA 1
ATOM 1048 C C . ASN A 1 140 ? -15.594 -4.691 -8.586 1 89.5 140 ASN A C 1
ATOM 1050 O O . ASN A 1 140 ? -15.414 -3.986 -7.59 1 89.5 140 ASN A O 1
ATOM 1054 N N . THR A 1 141 ? -15.344 -5.996 -8.664 1 93 141 THR A N 1
ATOM 1055 C CA . THR A 1 141 ? -14.531 -6.664 -7.652 1 93 141 THR A CA 1
ATOM 1056 C C . THR A 1 141 ? -13.062 -6.676 -8.055 1 93 141 THR A C 1
ATOM 1058 O O . THR A 1 141 ? -12.711 -7.188 -9.117 1 93 141 THR A O 1
ATOM 1061 N N . THR A 1 142 ? -12.266 -6.098 -7.227 1 94.44 142 THR A N 1
ATOM 1062 C CA . THR A 1 142 ? -10.867 -5.895 -7.59 1 94.44 142 THR A CA 1
ATOM 1063 C C . THR A 1 142 ? -9.977 -6.934 -6.914 1 94.44 142 THR A C 1
ATOM 1065 O O . THR A 1 142 ? -10.156 -7.238 -5.734 1 94.44 142 THR A O 1
ATOM 1068 N N . PHE A 1 143 ? -9.094 -7.516 -7.715 1 95.69 143 PHE A N 1
ATOM 1069 C CA . PHE A 1 143 ? -8.031 -8.398 -7.258 1 95.69 143 PHE A CA 1
ATOM 1070 C C . PHE A 1 143 ? -6.668 -7.746 -7.43 1 95.69 143 PHE A C 1
ATOM 1072 O O . PHE A 1 143 ? -6.422 -7.078 -8.438 1 95.69 143 PHE A O 1
ATOM 1079 N N . ASN A 1 144 ? -5.84 -7.965 -6.434 1 96.31 144 ASN A N 1
ATOM 1080 C CA . ASN A 1 144 ? -4.453 -7.551 -6.605 1 96.31 144 ASN A CA 1
ATOM 1081 C C . ASN A 1 144 ? -3.688 -8.508 -7.516 1 96.31 144 ASN A C 1
ATOM 1083 O O . ASN A 1 144 ? -3.793 -9.727 -7.367 1 96.31 144 ASN A O 1
ATOM 1087 N N . GLY A 1 145 ? -2.885 -7.926 -8.398 1 93.94 145 GLY A N 1
ATOM 1088 C CA . GLY A 1 145 ? -2.104 -8.75 -9.305 1 93.94 145 GLY A CA 1
ATOM 1089 C C . GLY A 1 145 ? -0.616 -8.461 -9.242 1 93.94 145 GLY A C 1
ATOM 1090 O O . GLY A 1 145 ? 0.164 -9.023 -10.016 1 93.94 145 GLY A O 1
ATOM 1091 N N . CYS A 1 146 ? -0.246 -7.582 -8.367 1 93.62 146 CYS A N 1
ATOM 1092 C CA . CYS A 1 146 ? 1.162 -7.238 -8.195 1 93.62 146 CYS A CA 1
ATOM 1093 C C . CYS A 1 146 ? 1.748 -7.926 -6.969 1 93.62 146 CYS A C 1
ATOM 1095 O O . CYS A 1 146 ? 1.3 -7.688 -5.848 1 93.62 146 CYS A O 1
ATOM 1097 N N . ASP A 1 147 ? 2.832 -8.648 -7.199 1 94.69 147 ASP A N 1
ATOM 1098 C CA . ASP A 1 147 ? 3.447 -9.391 -6.102 1 94.69 147 ASP A CA 1
ATOM 1099 C C . ASP A 1 147 ? 3.771 -8.461 -4.93 1 94.69 147 ASP A C 1
ATOM 1101 O O . ASP A 1 147 ? 3.502 -8.797 -3.773 1 94.69 147 ASP A O 1
ATOM 1105 N N . THR A 1 148 ? 4.242 -7.348 -5.281 1 95.5 148 THR A N 1
ATOM 1106 C CA . THR A 1 148 ? 4.82 -6.477 -4.262 1 95.5 148 THR A CA 1
ATOM 1107 C C . THR A 1 148 ? 3.734 -5.656 -3.572 1 95.5 148 THR A C 1
ATOM 1109 O O . THR A 1 148 ? 3.994 -4.988 -2.57 1 95.5 148 THR A O 1
ATOM 1112 N N . LEU A 1 149 ? 2.455 -5.734 -4 1 96.81 149 LEU A N 1
ATOM 1113 C CA . LEU A 1 149 ? 1.357 -5.012 -3.371 1 96.81 149 LEU A CA 1
ATOM 1114 C C . LEU A 1 149 ? 0.376 -5.977 -2.715 1 96.81 149 LEU A C 1
ATOM 1116 O O . LEU A 1 149 ? -0.667 -5.559 -2.205 1 96.81 149 LEU A O 1
ATOM 1120 N N . THR A 1 150 ? 0.741 -7.238 -2.613 1 97.88 150 THR A N 1
ATOM 1121 C CA . THR A 1 150 ? -0.207 -8.25 -2.16 1 97.88 150 THR A CA 1
ATOM 1122 C C . THR A 1 150 ? -0.668 -7.957 -0.735 1 97.88 150 THR A C 1
ATOM 1124 O O . THR A 1 150 ? -1.869 -7.941 -0.457 1 97.88 150 THR A O 1
ATOM 1127 N N . PHE A 1 151 ? 0.278 -7.688 0.159 1 98.56 151 PHE A N 1
ATOM 1128 C CA . PHE A 1 151 ? -0.097 -7.391 1.536 1 98.56 151 PHE A CA 1
ATOM 1129 C C . PHE A 1 151 ? -1.042 -6.195 1.593 1 98.56 151 PHE A C 1
ATOM 1131 O O . PHE A 1 151 ? -2.076 -6.246 2.262 1 98.56 151 PHE A O 1
ATOM 1138 N N . TYR A 1 152 ? -0.699 -5.113 0.839 1 98.12 152 TYR A N 1
ATOM 1139 C CA . TYR A 1 152 ? -1.528 -3.912 0.814 1 98.12 152 TYR A CA 1
ATOM 1140 C C . TYR A 1 152 ? -2.918 -4.223 0.274 1 98.12 152 TYR A C 1
ATOM 1142 O O . TYR A 1 152 ? -3.924 -3.814 0.861 1 98.12 152 TYR A O 1
ATOM 1150 N N . GLY A 1 153 ? -2.949 -4.922 -0.849 1 98.06 153 GLY A N 1
ATOM 1151 C CA . GLY A 1 153 ? -4.234 -5.258 -1.442 1 98.06 153 GLY A CA 1
ATOM 1152 C C . GLY A 1 153 ? -5.137 -6.039 -0.506 1 98.06 153 GLY A C 1
ATOM 1153 O O . GLY A 1 153 ? -6.32 -5.723 -0.372 1 98.06 153 GLY A O 1
ATOM 1154 N N . LEU A 1 154 ? -4.602 -6.996 0.189 1 98.31 154 LEU A N 1
ATOM 1155 C CA . LEU A 1 154 ? -5.395 -7.809 1.108 1 98.31 154 LEU A CA 1
ATOM 1156 C C . LEU A 1 154 ? -5.844 -6.984 2.311 1 98.31 154 LEU A C 1
ATOM 1158 O O . LEU A 1 154 ? -7 -7.066 2.727 1 98.31 154 LEU A O 1
ATOM 1162 N N . ALA A 1 155 ? -4.934 -6.195 2.834 1 98.19 155 ALA A N 1
ATOM 1163 C CA . ALA A 1 155 ? -5.285 -5.34 3.967 1 98.19 155 ALA A CA 1
ATOM 1164 C C . ALA A 1 155 ? -6.398 -4.367 3.596 1 98.19 155 ALA A C 1
ATOM 1166 O O . ALA A 1 155 ? -7.273 -4.074 4.418 1 98.19 155 ALA A O 1
ATOM 1167 N N . ALA A 1 156 ? -6.371 -3.881 2.381 1 97.62 156 ALA A N 1
ATOM 1168 C CA . ALA A 1 156 ? -7.324 -2.881 1.907 1 97.62 156 ALA A CA 1
ATOM 1169 C C . ALA A 1 156 ? -8.688 -3.506 1.644 1 97.62 156 ALA A C 1
ATOM 1171 O O . ALA A 1 156 ? -9.703 -2.803 1.577 1 97.62 156 ALA A O 1
ATOM 1172 N N . GLY A 1 157 ? -8.672 -4.828 1.412 1 96.69 157 GLY A N 1
ATOM 1173 C CA . GLY A 1 157 ? -9.961 -5.477 1.227 1 96.69 157 GLY A CA 1
ATOM 1174 C C . GLY A 1 157 ? -10.148 -6.035 -0.171 1 96.69 157 GLY A C 1
ATOM 1175 O O . GLY A 1 157 ? -11.273 -6.352 -0.572 1 96.69 157 GLY A O 1
ATOM 1176 N N . CYS A 1 158 ? -9.07 -6.086 -0.951 1 97 158 CYS A N 1
ATOM 1177 C CA . CYS A 1 158 ? -9.188 -6.855 -2.186 1 97 158 CYS A CA 1
ATOM 1178 C C . CYS A 1 158 ? -9.805 -8.227 -1.921 1 97 158 CYS A C 1
ATOM 1180 O O . CYS A 1 158 ? -9.508 -8.852 -0.902 1 97 158 CYS A O 1
ATOM 1182 N N . GLN A 1 159 ? -10.547 -8.672 -2.916 1 95.62 159 GLN A N 1
ATOM 1183 C CA . GLN A 1 159 ? -11.227 -9.945 -2.725 1 95.62 159 GLN A CA 1
ATOM 1184 C C . GLN A 1 159 ? -10.281 -11.117 -2.965 1 95.62 159 GLN A C 1
ATOM 1186 O O . GLN A 1 159 ? -10.648 -12.273 -2.729 1 95.62 159 GLN A O 1
ATOM 1191 N N . GLY A 1 160 ? -9.125 -10.836 -3.32 1 96.19 160 GLY A N 1
ATOM 1192 C CA . GLY A 1 160 ? -8.109 -11.859 -3.49 1 96.19 160 GLY A CA 1
ATOM 1193 C C . GLY A 1 160 ? -6.844 -11.344 -4.156 1 96.19 160 GLY A C 1
ATOM 1194 O O . GLY A 1 160 ? -6.719 -10.148 -4.418 1 96.19 160 GLY A O 1
ATOM 1195 N N . GLY A 1 161 ? -5.906 -12.188 -4.27 1 96.19 161 GLY A N 1
ATOM 1196 C CA . GLY A 1 161 ? -4.684 -11.961 -5.02 1 96.19 161 GLY A CA 1
ATOM 1197 C C . GLY A 1 161 ? -4.457 -12.977 -6.121 1 96.19 161 GLY A C 1
ATOM 1198 O O . GLY A 1 161 ? -4.625 -14.18 -5.906 1 96.19 161 GLY A O 1
ATOM 1199 N N . VAL A 1 162 ? -4.262 -12.477 -7.289 1 95.25 162 VAL A N 1
ATOM 1200 C CA . VAL A 1 162 ? -3.809 -13.297 -8.406 1 95.25 162 VAL A CA 1
ATOM 1201 C C . VAL A 1 162 ? -2.283 -13.297 -8.469 1 95.25 162 VAL A C 1
ATOM 1203 O O . VAL A 1 162 ? -1.664 -12.273 -8.75 1 95.25 162 VAL A O 1
ATOM 1206 N N . TRP A 1 163 ? -1.68 -14.484 -8.188 1 95.94 163 TRP A N 1
ATOM 1207 C CA . TRP A 1 163 ? -0.316 -14.453 -7.672 1 95.94 163 TRP A CA 1
ATOM 1208 C C . TRP A 1 163 ? 0.538 -15.539 -8.312 1 95.94 163 TRP A C 1
ATOM 1210 O O . TRP A 1 163 ? 0.247 -16.734 -8.164 1 95.94 163 TRP A O 1
ATOM 1220 N N . GLY A 1 164 ? 1.623 -15.148 -8.984 1 95.06 164 GLY A N 1
ATOM 1221 C CA . GLY A 1 164 ? 2.543 -16.094 -9.586 1 95.06 164 GLY A CA 1
ATOM 1222 C C . GLY A 1 164 ? 3.42 -16.812 -8.578 1 95.06 164 GLY A C 1
ATOM 1223 O O . GLY A 1 164 ? 3.701 -18 -8.711 1 95.06 164 GLY A O 1
ATOM 1224 N N . ALA A 1 165 ? 3.83 -16.141 -7.527 1 96.75 165 ALA A N 1
ATOM 1225 C CA . ALA A 1 165 ? 4.711 -16.703 -6.512 1 96.75 165 ALA A CA 1
ATOM 1226 C C . ALA A 1 165 ? 4.047 -17.875 -5.805 1 96.75 165 ALA A C 1
ATOM 1228 O O . ALA A 1 165 ? 4.73 -18.766 -5.293 1 96.75 165 ALA A O 1
ATOM 1229 N N . ALA A 1 166 ? 2.754 -17.938 -5.809 1 97.94 166 ALA A N 1
ATOM 1230 C CA . ALA A 1 166 ? 2 -18.969 -5.105 1 97.94 166 ALA A CA 1
ATOM 1231 C C . ALA A 1 166 ? 2.17 -20.328 -5.781 1 97.94 166 ALA A C 1
ATOM 1233 O O . ALA A 1 166 ? 1.791 -21.359 -5.223 1 97.94 166 ALA A O 1
ATOM 1234 N N . ASN A 1 167 ? 2.791 -20.344 -6.953 1 97.69 167 ASN A N 1
ATOM 1235 C CA . ASN A 1 167 ? 3.127 -21.625 -7.574 1 97.69 167 ASN A CA 1
ATOM 1236 C C . ASN A 1 167 ? 4.074 -22.438 -6.699 1 97.69 167 ASN A C 1
ATOM 1238 O O . ASN A 1 167 ? 4.043 -23.672 -6.723 1 97.69 167 ASN A O 1
ATOM 1242 N N . PHE A 1 168 ? 4.934 -21.719 -5.914 1 98.44 168 PHE A N 1
ATOM 1243 C CA . PHE A 1 168 ? 5.949 -22.484 -5.191 1 98.44 168 PHE A CA 1
ATOM 1244 C C . PHE A 1 168 ? 5.957 -22.109 -3.717 1 98.44 168 PHE A C 1
ATOM 1246 O O . PHE A 1 168 ? 6.672 -22.719 -2.92 1 98.44 168 PHE A O 1
ATOM 1253 N N . ILE A 1 169 ? 5.113 -21.172 -3.289 1 98.62 169 ILE A N 1
ATOM 1254 C CA . ILE A 1 169 ? 4.918 -20.891 -1.872 1 98.62 169 ILE A CA 1
ATOM 1255 C C . ILE A 1 169 ? 3.424 -20.812 -1.565 1 98.62 169 ILE A C 1
ATOM 1257 O O . ILE A 1 169 ? 2.967 -19.875 -0.914 1 98.62 169 ILE A O 1
ATOM 1261 N N . PRO A 1 170 ? 2.617 -21.797 -1.986 1 98.62 170 PRO A N 1
ATOM 1262 C CA . PRO A 1 170 ? 1.165 -21.719 -1.816 1 98.62 170 PRO A CA 1
ATOM 1263 C C . PRO A 1 170 ? 0.744 -21.688 -0.349 1 98.62 170 PRO A C 1
ATOM 1265 O O . PRO A 1 170 ? -0.228 -21.016 0.003 1 98.62 170 PRO A O 1
ATOM 1268 N N . GLU A 1 171 ? 1.426 -22.359 0.547 1 98.5 171 GLU A N 1
ATOM 1269 C CA . GLU A 1 171 ? 1.053 -22.375 1.958 1 98.5 171 GLU A CA 1
ATOM 1270 C C . GLU A 1 171 ? 1.219 -20.984 2.588 1 98.5 171 GLU A C 1
ATOM 1272 O O . GLU A 1 171 ? 0.367 -20.547 3.361 1 98.5 171 GLU A O 1
ATOM 1277 N N . LEU A 1 172 ? 2.328 -20.328 2.254 1 98.56 172 LEU A N 1
ATOM 1278 C CA . LEU A 1 172 ? 2.533 -18.969 2.738 1 98.56 172 LEU A CA 1
ATOM 1279 C C . LEU A 1 172 ? 1.448 -18.047 2.211 1 98.56 172 LEU A C 1
ATOM 1281 O O . LEU A 1 172 ? 0.935 -17.203 2.951 1 98.56 172 LEU A O 1
ATOM 1285 N N . ALA A 1 173 ? 1.139 -18.219 0.932 1 98.75 173 ALA A N 1
ATOM 1286 C CA . ALA A 1 173 ? 0.13 -17.375 0.293 1 98.75 173 ALA A CA 1
ATOM 1287 C C . ALA A 1 173 ? -1.231 -17.547 0.96 1 98.75 173 ALA A C 1
ATOM 1289 O O . ALA A 1 173 ? -1.9 -16.562 1.285 1 98.75 173 ALA A O 1
ATOM 1290 N N . VAL A 1 174 ? -1.625 -18.781 1.188 1 98.81 174 VAL A N 1
ATOM 1291 C CA . VAL A 1 174 ? -2.918 -19.078 1.789 1 98.81 174 VAL A CA 1
ATOM 1292 C C . VAL A 1 174 ? -2.939 -18.609 3.24 1 98.81 174 VAL A C 1
ATOM 1294 O O . VAL A 1 174 ? -3.939 -18.062 3.707 1 98.81 174 VAL A O 1
ATOM 1297 N N . GLU A 1 175 ? -1.863 -18.781 3.91 1 98.75 175 GLU A N 1
ATOM 1298 C CA . GLU A 1 175 ? -1.791 -18.328 5.293 1 98.75 175 GLU A CA 1
ATOM 1299 C C . GLU A 1 175 ? -1.916 -16.797 5.371 1 98.75 175 GLU A C 1
ATOM 1301 O O . GLU A 1 175 ? -2.555 -16.266 6.281 1 98.75 175 GLU A O 1
ATOM 1306 N N . LEU A 1 176 ? -1.262 -16.141 4.48 1 98.75 176 LEU A N 1
ATOM 1307 C CA . LEU A 1 176 ? -1.376 -14.68 4.445 1 98.75 176 LEU A CA 1
ATOM 1308 C C . LEU A 1 176 ? -2.822 -14.258 4.219 1 98.75 176 LEU A C 1
ATOM 1310 O O . LEU A 1 176 ? -3.332 -13.375 4.914 1 98.75 176 LEU A O 1
ATOM 1314 N N . TRP A 1 177 ? -3.488 -14.875 3.262 1 98.62 177 TRP A N 1
ATOM 1315 C CA . TRP A 1 177 ? -4.898 -14.617 2.986 1 98.62 177 TRP A CA 1
ATOM 1316 C C . TRP A 1 177 ? -5.746 -14.844 4.234 1 98.62 177 TRP A C 1
ATOM 1318 O O . TRP A 1 177 ? -6.516 -13.977 4.637 1 98.62 177 TRP A O 1
ATOM 1328 N N . ASP A 1 178 ? -5.555 -15.953 4.883 1 98.62 178 ASP A N 1
ATOM 1329 C CA . ASP A 1 178 ? -6.344 -16.312 6.059 1 98.62 178 ASP A CA 1
ATOM 1330 C C . ASP A 1 178 ? -6.129 -15.32 7.195 1 98.62 178 ASP A C 1
ATOM 1332 O O . ASP A 1 178 ? -7.086 -14.906 7.855 1 98.62 178 ASP A O 1
ATOM 1336 N N . SER A 1 179 ? -4.918 -14.961 7.379 1 98.44 179 SER A N 1
ATOM 1337 C CA . SER A 1 179 ? -4.582 -14.078 8.492 1 98.44 179 SER A CA 1
ATOM 1338 C C . SER A 1 179 ? -5.109 -12.664 8.258 1 98.44 179 SER A C 1
ATOM 1340 O O . SER A 1 179 ? -5.785 -12.094 9.117 1 98.44 179 SER A O 1
ATOM 1342 N N . VAL A 1 180 ? -4.891 -12.125 7.047 1 98.25 180 VAL A N 1
ATOM 1343 C CA . VAL A 1 180 ? -5.184 -10.719 6.805 1 98.25 180 VAL A CA 1
ATOM 1344 C C . VAL A 1 180 ? -6.641 -10.562 6.363 1 98.25 180 VAL A C 1
ATOM 1346 O O . VAL A 1 180 ? -7.41 -9.828 6.984 1 98.25 180 VAL A O 1
ATOM 1349 N N . ALA A 1 181 ? -7.051 -11.297 5.383 1 97.56 181 ALA A N 1
ATOM 1350 C CA . ALA A 1 181 ? -8.336 -11.07 4.734 1 97.56 181 ALA A CA 1
ATOM 1351 C C . ALA A 1 181 ? -9.469 -11.711 5.523 1 97.56 181 ALA A C 1
ATOM 1353 O O . ALA A 1 181 ? -10.555 -11.133 5.645 1 97.56 181 ALA A O 1
ATOM 1354 N N . VAL A 1 182 ? -9.219 -12.883 6.062 1 97.62 182 VAL A N 1
ATOM 1355 C CA . VAL A 1 182 ? -10.305 -13.625 6.695 1 97.62 182 VAL A CA 1
ATOM 1356 C C . VAL A 1 182 ? -10.391 -13.258 8.172 1 97.62 182 VAL A C 1
ATOM 1358 O O . VAL A 1 182 ? -11.445 -12.836 8.664 1 97.62 182 VAL A O 1
ATOM 1361 N N . LYS A 1 183 ? -9.289 -13.289 8.891 1 97.69 183 LYS A N 1
ATOM 1362 C CA . LYS A 1 183 ? -9.297 -13.141 10.344 1 97.69 183 LYS A CA 1
ATOM 1363 C C . LYS A 1 183 ? -9.062 -11.688 10.75 1 97.69 183 LYS A C 1
ATOM 1365 O O . LYS A 1 183 ? -9.312 -11.312 11.891 1 97.69 183 LYS A O 1
ATOM 1370 N N . GLY A 1 184 ? -8.555 -10.922 9.867 1 96.88 184 GLY A N 1
ATOM 1371 C CA . GLY A 1 184 ? -8.203 -9.555 10.203 1 96.88 184 GLY A CA 1
ATOM 1372 C C . GLY A 1 184 ? -7.047 -9.453 11.18 1 96.88 184 GLY A C 1
ATOM 1373 O O . GLY A 1 184 ? -6.941 -8.484 11.93 1 96.88 184 GLY A O 1
ATOM 1374 N N . ASP A 1 185 ? -6.262 -10.508 11.25 1 97.38 185 ASP A N 1
ATOM 1375 C CA . ASP A 1 185 ? -5.109 -10.555 12.141 1 97.38 185 ASP A CA 1
ATOM 1376 C C . ASP A 1 185 ? -3.898 -9.875 11.508 1 97.38 185 ASP A C 1
ATOM 1378 O O . ASP A 1 185 ? -3.07 -10.531 10.875 1 97.38 185 ASP A O 1
ATOM 1382 N N . LEU A 1 186 ? -3.805 -8.633 11.75 1 97.38 186 LEU A N 1
ATOM 1383 C CA . LEU A 1 186 ? -2.783 -7.801 11.117 1 97.38 186 LEU A CA 1
ATOM 1384 C C . LEU A 1 186 ? -1.392 -8.188 11.602 1 97.38 186 LEU A C 1
ATOM 1386 O O . LEU A 1 186 ? -0.44 -8.219 10.82 1 97.38 186 LEU A O 1
ATOM 1390 N N . LYS A 1 187 ? -1.226 -8.445 12.852 1 97 187 LYS A N 1
ATOM 1391 C CA . LYS A 1 187 ? 0.072 -8.828 13.398 1 97 187 LYS A CA 1
ATOM 1392 C C . LYS A 1 187 ? 0.607 -10.086 12.727 1 97 187 LYS A C 1
ATOM 1394 O O . LYS A 1 187 ? 1.749 -10.117 12.258 1 97 187 LYS A O 1
ATOM 1399 N N . ARG A 1 188 ? -0.229 -11.117 12.664 1 97.94 188 ARG A N 1
ATOM 1400 C CA . ARG A 1 188 ? 0.176 -12.352 11.992 1 97.94 188 ARG A CA 1
ATOM 1401 C C . ARG A 1 188 ? 0.443 -12.109 10.516 1 97.94 188 ARG A C 1
ATOM 1403 O O . ARG A 1 188 ? 1.381 -12.672 9.945 1 97.94 188 ARG A O 1
ATOM 1410 N N . GLY A 1 189 ? -0.417 -11.297 9.898 1 98.19 189 GLY A N 1
ATOM 1411 C CA . GLY A 1 189 ? -0.198 -10.922 8.508 1 98.19 189 GLY A CA 1
ATOM 1412 C C . GLY A 1 189 ? 1.164 -10.305 8.266 1 98.19 189 GLY A C 1
ATOM 1413 O O . GLY A 1 189 ? 1.847 -10.648 7.297 1 98.19 189 GLY A O 1
ATOM 1414 N N . ARG A 1 190 ? 1.593 -9.414 9.156 1 97.94 190 ARG A N 1
ATOM 1415 C CA . ARG A 1 190 ? 2.9 -8.773 9.039 1 97.94 190 ARG A CA 1
ATOM 1416 C C . ARG A 1 190 ? 4.023 -9.797 9.164 1 97.94 190 ARG A C 1
ATOM 1418 O O . ARG A 1 190 ? 5.016 -9.734 8.438 1 97.94 190 ARG A O 1
ATOM 1425 N N . ASP A 1 191 ? 3.875 -10.711 10.07 1 97.88 191 ASP A N 1
ATOM 1426 C CA . ASP A 1 191 ? 4.891 -11.734 10.273 1 97.88 191 ASP A CA 1
ATOM 1427 C C . ASP A 1 191 ? 5.082 -12.578 9.016 1 97.88 191 ASP A C 1
ATOM 1429 O O . ASP A 1 191 ? 6.215 -12.852 8.609 1 97.88 191 ASP A O 1
ATOM 1433 N N . ILE A 1 192 ? 4.035 -12.969 8.422 1 98.38 192 ILE A N 1
ATOM 1434 C CA . ILE A 1 192 ? 4.086 -13.789 7.211 1 98.38 192 ILE A CA 1
ATOM 1435 C C . ILE A 1 192 ? 4.668 -12.977 6.059 1 98.38 192 ILE A C 1
ATOM 1437 O O . ILE A 1 192 ? 5.508 -13.469 5.305 1 98.38 192 ILE A O 1
ATOM 1441 N N . TRP A 1 193 ? 4.23 -11.719 5.953 1 98.5 193 TRP A N 1
ATOM 1442 C CA . TRP A 1 193 ? 4.676 -10.875 4.852 1 98.5 193 TRP A CA 1
ATOM 1443 C C . TRP A 1 193 ? 6.164 -10.562 4.973 1 98.5 193 TRP A C 1
ATOM 1445 O O . TRP A 1 193 ? 6.871 -10.477 3.965 1 98.5 193 TRP A O 1
ATOM 1455 N N . ALA A 1 194 ? 6.656 -10.43 6.176 1 97.69 194 ALA A N 1
ATOM 1456 C CA . ALA A 1 194 ? 8.07 -10.156 6.391 1 97.69 194 ALA A CA 1
ATOM 1457 C C . ALA A 1 194 ? 8.945 -11.242 5.766 1 97.69 194 ALA A C 1
ATOM 1459 O O . ALA A 1 194 ? 10.016 -10.953 5.234 1 97.69 194 ALA A O 1
ATOM 1460 N N . LYS A 1 195 ? 8.445 -12.422 5.75 1 96.81 195 LYS A N 1
ATOM 1461 C CA . LYS A 1 195 ? 9.188 -13.539 5.176 1 96.81 195 LYS A CA 1
ATOM 1462 C C . LYS A 1 195 ? 8.891 -13.688 3.684 1 96.81 195 LYS A C 1
ATOM 1464 O O . LYS A 1 195 ? 9.742 -14.148 2.922 1 96.81 195 LYS A O 1
ATOM 1469 N N . THR A 1 196 ? 7.75 -13.273 3.273 1 98.25 196 THR A N 1
ATOM 1470 C CA . THR A 1 196 ? 7.281 -13.453 1.903 1 98.25 196 THR A CA 1
ATOM 1471 C C . THR A 1 196 ? 7.789 -12.328 1.007 1 98.25 196 THR A C 1
ATOM 1473 O O . THR A 1 196 ? 8.102 -12.555 -0.165 1 98.25 196 THR A O 1
ATOM 1476 N N . TRP A 1 197 ? 7.973 -11.156 1.57 1 97.81 197 TRP A N 1
ATOM 1477 C CA . TRP A 1 197 ? 8.289 -9.93 0.838 1 97.81 197 TRP A CA 1
ATOM 1478 C C . TRP A 1 197 ? 9.578 -10.094 0.04 1 97.81 197 TRP A C 1
ATOM 1480 O O . TRP A 1 197 ? 9.609 -9.828 -1.163 1 97.81 197 TRP A O 1
ATOM 1490 N N . PRO A 1 198 ? 10.68 -10.633 0.625 1 97.94 198 PRO A N 1
ATOM 1491 C CA . PRO A 1 198 ? 11.914 -10.734 -0.152 1 97.94 198 PRO A CA 1
ATOM 1492 C C . PRO A 1 198 ? 11.766 -11.617 -1.39 1 97.94 198 PRO A C 1
ATOM 1494 O O . PRO A 1 198 ? 12.422 -11.367 -2.408 1 97.94 198 PRO A O 1
ATOM 1497 N N . ILE A 1 199 ? 10.945 -12.578 -1.267 1 98.38 199 ILE A N 1
ATOM 1498 C CA . ILE A 1 199 ? 10.688 -13.461 -2.398 1 98.38 199 ILE A CA 1
ATOM 1499 C C . ILE A 1 199 ? 9.93 -12.703 -3.486 1 98.38 199 ILE A C 1
ATOM 1501 O O . ILE A 1 199 ? 10.312 -12.742 -4.66 1 98.38 199 ILE A O 1
ATOM 1505 N N . CYS A 1 200 ? 8.883 -11.977 -3.104 1 97.19 200 CYS A N 1
ATOM 1506 C CA . CYS A 1 200 ? 8.094 -11.195 -4.047 1 97.19 200 CYS A CA 1
ATOM 1507 C C . CYS A 1 200 ? 8.953 -10.125 -4.719 1 97.19 200 CYS A C 1
ATOM 1509 O O . CYS A 1 200 ? 8.844 -9.906 -5.926 1 97.19 200 CYS A O 1
ATOM 1511 N N . ASN A 1 201 ? 9.75 -9.484 -3.877 1 96.06 201 ASN A N 1
ATOM 1512 C CA . ASN A 1 201 ? 10.656 -8.469 -4.418 1 96.06 201 ASN A CA 1
ATOM 1513 C C . ASN A 1 201 ? 11.609 -9.062 -5.445 1 96.06 201 ASN A C 1
ATOM 1515 O O . ASN A 1 201 ? 11.859 -8.461 -6.488 1 96.06 201 ASN A O 1
ATOM 1519 N N . PHE A 1 202 ? 12.148 -10.234 -5.242 1 97 202 PHE A N 1
ATOM 1520 C CA . PHE A 1 202 ? 13.047 -10.938 -6.148 1 97 202 PHE A CA 1
ATOM 1521 C C . PHE A 1 202 ? 12.352 -11.227 -7.477 1 97 202 PHE A C 1
ATOM 1523 O O . PHE A 1 202 ? 12.953 -11.078 -8.539 1 97 202 PHE A O 1
ATOM 1530 N N . LEU A 1 203 ? 11.094 -11.539 -7.441 1 95.25 203 LEU A N 1
ATOM 1531 C CA . LEU A 1 203 ? 10.359 -11.945 -8.633 1 95.25 203 LEU A CA 1
ATOM 1532 C C . LEU A 1 203 ? 10.125 -10.758 -9.555 1 95.25 203 LEU A C 1
ATOM 1534 O O . LEU A 1 203 ? 9.789 -10.93 -10.734 1 95.25 203 LEU A O 1
ATOM 1538 N N . GLU A 1 204 ? 10.234 -9.586 -9.023 1 88.81 204 GLU A N 1
ATOM 1539 C CA . GLU A 1 204 ? 10.062 -8.398 -9.852 1 88.81 204 GLU A CA 1
ATOM 1540 C C . GLU A 1 204 ? 11.344 -8.078 -10.625 1 88.81 204 GLU A C 1
ATOM 1542 O O . GLU A 1 204 ? 11.367 -7.148 -11.438 1 88.81 204 GLU A O 1
ATOM 1547 N N . THR A 1 205 ? 12.32 -8.93 -10.336 1 88.94 205 THR A N 1
ATOM 1548 C CA . THR A 1 205 ? 13.578 -8.781 -11.062 1 88.94 205 THR A CA 1
ATOM 1549 C C . THR A 1 205 ? 13.727 -9.883 -12.109 1 88.94 205 THR A C 1
ATOM 1551 O O . THR A 1 205 ? 13.141 -10.953 -11.977 1 88.94 205 THR A O 1
ATOM 1554 N N . HIS A 1 206 ? 14.367 -9.664 -13.141 1 89.75 206 HIS A N 1
ATOM 1555 C CA . HIS A 1 206 ? 14.656 -10.656 -14.172 1 89.75 206 HIS A CA 1
ATOM 1556 C C . HIS A 1 206 ? 13.375 -11.117 -14.867 1 89.75 206 HIS A C 1
ATOM 1558 O O . HIS A 1 206 ? 12.406 -10.352 -14.961 1 89.75 206 HIS A O 1
ATOM 1564 N N . SER A 1 207 ? 13.445 -12.32 -15.531 1 90.38 207 SER A N 1
ATOM 1565 C CA . SER A 1 207 ? 12.273 -12.875 -16.203 1 90.38 207 SER A CA 1
ATOM 1566 C C . SER A 1 207 ? 11.305 -13.508 -15.219 1 90.38 207 SER A C 1
ATOM 1568 O O . SER A 1 207 ? 11.688 -14.398 -14.453 1 90.38 207 SER A O 1
ATOM 1570 N N . TYR A 1 208 ? 10.102 -13.008 -15.242 1 92.62 208 TYR A N 1
ATOM 1571 C CA . TYR A 1 208 ? 9.117 -13.461 -14.266 1 92.62 208 TYR A CA 1
ATOM 1572 C C . TYR A 1 208 ? 8.875 -14.961 -14.391 1 92.62 208 TYR A C 1
ATOM 1574 O O . TYR A 1 208 ? 8.844 -15.68 -13.383 1 92.62 208 TYR A O 1
ATOM 1582 N N . CYS A 1 209 ? 8.711 -15.453 -15.625 1 93.12 209 CYS A N 1
ATOM 1583 C CA . CYS A 1 209 ? 8.453 -16.875 -15.805 1 93.12 209 CYS A CA 1
ATOM 1584 C C . CYS A 1 209 ? 9.672 -17.703 -15.406 1 93.12 209 CYS A C 1
ATOM 1586 O O . CYS A 1 209 ? 9.531 -18.812 -14.898 1 93.12 209 CYS A O 1
ATOM 1588 N N . SER A 1 210 ? 10.883 -17.156 -15.672 1 95.62 210 SER A N 1
ATOM 1589 C CA . SER A 1 210 ? 12.102 -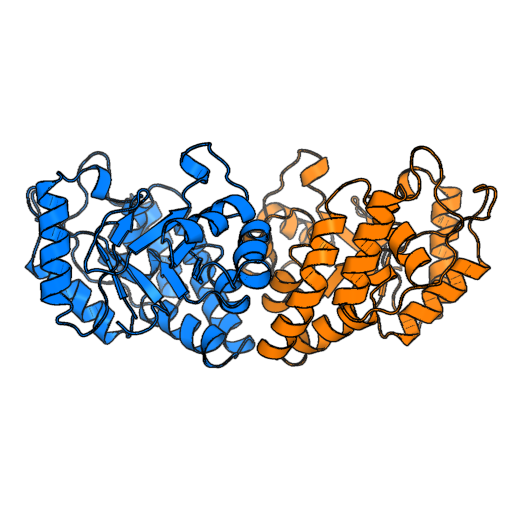17.828 -15.234 1 95.62 210 SER A CA 1
ATOM 1590 C C . SER A 1 210 ? 12.148 -17.953 -13.711 1 95.62 210 SER A C 1
ATOM 1592 O O . SER A 1 210 ? 12.469 -19.016 -13.18 1 95.62 210 SER A O 1
ATOM 1594 N N . ASN A 1 211 ? 11.781 -16.859 -13.039 1 96.69 211 ASN A N 1
ATOM 1595 C CA . ASN A 1 211 ? 11.75 -16.844 -11.586 1 96.69 211 ASN A CA 1
ATOM 1596 C C . ASN A 1 211 ? 10.766 -17.875 -11.031 1 96.69 211 ASN A C 1
ATOM 1598 O O . ASN A 1 211 ? 11.117 -18.656 -10.141 1 96.69 211 ASN A O 1
ATOM 1602 N N . VAL A 1 212 ? 9.617 -17.938 -11.562 1 96.56 212 VAL A N 1
ATOM 1603 C CA . VAL A 1 212 ? 8.547 -18.797 -11.047 1 96.56 212 VAL A CA 1
ATOM 1604 C C . VAL A 1 212 ? 8.922 -20.25 -11.242 1 96.56 212 VAL A C 1
ATOM 1606 O O . VAL A 1 212 ? 8.875 -21.047 -10.297 1 96.56 212 VAL A O 1
ATOM 1609 N N . LYS A 1 213 ? 9.328 -20.641 -12.445 1 96.69 213 LYS A N 1
ATOM 1610 C CA . LYS A 1 213 ? 9.648 -22.047 -12.695 1 96.69 213 LYS A CA 1
ATOM 1611 C C . LYS A 1 213 ? 10.883 -22.469 -11.914 1 96.69 213 LYS A C 1
ATOM 1613 O O . LYS A 1 213 ? 10.969 -23.609 -11.453 1 96.69 213 LYS A O 1
ATOM 1618 N N . THR A 1 214 ? 11.852 -21.562 -11.805 1 97.94 214 THR A N 1
ATOM 1619 C CA . THR A 1 214 ? 12.992 -21.891 -10.953 1 97.94 214 THR A CA 1
ATOM 1620 C C . THR A 1 214 ? 12.539 -22.141 -9.516 1 97.94 214 THR A C 1
ATOM 1622 O O . THR A 1 214 ? 12.992 -23.078 -8.867 1 97.94 214 THR A O 1
ATOM 1625 N N . GLY A 1 215 ? 11.656 -21.344 -8.984 1 98.44 215 GLY A N 1
ATOM 1626 C CA . GLY A 1 215 ? 11.102 -21.531 -7.656 1 98.44 215 GLY A CA 1
ATOM 1627 C C . GLY A 1 215 ? 10.391 -22.875 -7.5 1 98.44 215 GLY A C 1
ATOM 1628 O O . GLY A 1 215 ? 10.57 -23.562 -6.496 1 98.44 215 GLY A O 1
ATOM 1629 N N . VAL A 1 216 ? 9.617 -23.203 -8.484 1 98.25 216 VAL A N 1
ATOM 1630 C CA . VAL A 1 216 ? 8.898 -24.469 -8.461 1 98.25 216 VAL A CA 1
ATOM 1631 C C . VAL A 1 216 ? 9.891 -25.641 -8.422 1 98.25 216 VAL A C 1
ATOM 1633 O O . VAL A 1 216 ? 9.734 -26.578 -7.637 1 98.25 216 VAL A O 1
ATOM 1636 N N . GLU A 1 217 ? 10.898 -25.562 -9.219 1 98.19 217 GLU A N 1
ATOM 1637 C CA . GLU A 1 217 ? 11.898 -26.641 -9.234 1 98.19 217 GLU A CA 1
ATOM 1638 C C . GLU A 1 217 ? 12.664 -26.688 -7.918 1 98.19 217 GLU A C 1
ATOM 1640 O O . GLU A 1 217 ? 12.938 -27.781 -7.398 1 98.19 217 GLU A O 1
ATOM 1645 N N . LEU A 1 218 ? 13 -25.547 -7.379 1 98.62 218 LEU A N 1
ATOM 1646 C CA . LEU A 1 218 ? 13.727 -25.484 -6.113 1 98.62 218 LEU A CA 1
ATOM 1647 C C . LEU A 1 218 ? 12.898 -26.109 -4.988 1 98.62 218 LEU A C 1
ATOM 1649 O O . LEU A 1 218 ? 13.461 -26.578 -3.996 1 98.62 218 LEU A O 1
ATOM 1653 N N . THR A 1 219 ? 11.609 -26.094 -5.18 1 98.38 219 THR A N 1
ATOM 1654 C CA . THR A 1 219 ? 10.742 -26.625 -4.125 1 98.38 219 THR A CA 1
ATOM 1655 C C . THR A 1 219 ? 10.312 -28.047 -4.445 1 98.38 219 THR A C 1
ATOM 1657 O O . THR A 1 219 ? 9.438 -28.609 -3.775 1 98.38 219 THR A O 1
ATOM 1660 N N . GLY A 1 220 ? 10.836 -28.672 -5.492 1 97.5 220 GLY A N 1
ATOM 1661 C CA . GLY A 1 220 ? 10.82 -30.125 -5.613 1 97.5 220 GLY A CA 1
ATOM 1662 C C . GLY A 1 220 ? 9.922 -30.625 -6.73 1 97.5 220 GLY A C 1
ATOM 1663 O O . GLY A 1 220 ? 9.68 -31.828 -6.855 1 97.5 220 GLY A O 1
ATOM 1664 N N . GLN A 1 221 ? 9.414 -29.75 -7.559 1 97.25 221 GLN A N 1
ATOM 1665 C CA . GLN A 1 221 ? 8.547 -30.188 -8.648 1 97.25 221 GLN A CA 1
ATOM 1666 C C . GLN A 1 221 ? 9.203 -29.953 -10.008 1 97.25 221 GLN A C 1
ATOM 1668 O O . GLN A 1 221 ? 9.758 -28.875 -10.25 1 97.25 221 GLN A O 1
ATOM 1673 N N . PRO A 1 222 ? 9.148 -30.906 -10.867 1 97.25 222 PRO A N 1
ATOM 1674 C CA . PRO A 1 222 ? 9.688 -30.688 -12.211 1 97.25 222 PRO A CA 1
ATOM 1675 C C . PRO A 1 222 ? 8.812 -29.766 -13.047 1 97.25 222 PRO A C 1
ATOM 1677 O O . PRO A 1 222 ? 7.586 -29.766 -12.906 1 97.25 222 PRO A O 1
ATOM 1680 N N . THR A 1 223 ? 9.43 -29 -13.914 1 96.38 223 THR A N 1
ATOM 1681 C CA . THR A 1 223 ? 8.68 -28.078 -14.742 1 96.38 223 THR A CA 1
ATOM 1682 C C . THR A 1 223 ? 8.938 -28.328 -16.219 1 96.38 223 THR A C 1
ATOM 1684 O O . THR A 1 223 ? 8.219 -27.828 -17.094 1 96.38 223 THR A O 1
ATOM 1687 N N . GLY A 1 224 ? 10.039 -29.094 -16.516 1 96.25 224 GLY A N 1
ATOM 1688 C CA . GLY A 1 224 ? 10.469 -29.297 -17.891 1 96.25 224 GLY A CA 1
ATOM 1689 C C . GLY A 1 224 ? 11.227 -28.125 -18.469 1 96.25 224 GLY A C 1
ATOM 1690 O O . GLY A 1 224 ? 11.594 -28.125 -19.641 1 96.25 224 GLY A O 1
ATOM 1691 N N . GLY A 1 225 ? 11.445 -27.172 -17.656 1 94.81 225 GLY A N 1
ATOM 1692 C CA . GLY A 1 225 ? 12.133 -25.984 -18.141 1 94.81 225 GLY A CA 1
ATOM 1693 C C . GLY A 1 225 ? 11.242 -25.047 -18.922 1 94.81 225 GLY A C 1
ATOM 1694 O O . GLY A 1 225 ? 10.023 -25.047 -18.766 1 94.81 225 GLY A O 1
ATOM 1695 N N . LEU A 1 226 ? 11.898 -24.062 -19.672 1 95.31 226 LEU A N 1
ATOM 1696 C CA . LEU A 1 226 ? 11.156 -23.047 -20.422 1 95.31 226 LEU A CA 1
ATOM 1697 C C . LEU A 1 226 ? 11.484 -23.125 -21.906 1 95.31 226 LEU A C 1
ATOM 1699 O O . LEU A 1 226 ? 12.57 -23.547 -22.297 1 95.31 226 LEU A O 1
ATOM 1703 N N . ARG A 1 227 ? 10.531 -22.766 -22.656 1 94.5 227 ARG A N 1
ATOM 1704 C CA . ARG A 1 227 ? 10.797 -22.562 -24.078 1 94.5 227 ARG A CA 1
ATOM 1705 C C . ARG A 1 227 ? 11.594 -21.281 -24.297 1 94.5 227 ARG A C 1
ATOM 1707 O O . ARG A 1 227 ? 11.477 -20.328 -23.531 1 94.5 227 ARG A O 1
ATOM 1714 N N . LYS A 1 228 ? 12.375 -21.359 -25.406 1 91.94 228 LYS A N 1
ATOM 1715 C CA . LYS A 1 228 ? 13.062 -20.141 -25.828 1 91.94 228 LYS A CA 1
ATOM 1716 C C . LYS A 1 228 ? 12.062 -19.031 -26.141 1 91.94 228 LYS A C 1
ATOM 1718 O O . LYS A 1 228 ? 10.977 -19.297 -26.656 1 91.94 228 LYS A O 1
ATOM 1723 N N . PRO A 1 229 ? 12.414 -17.766 -25.75 1 92.69 229 PRO A N 1
ATOM 1724 C CA . PRO A 1 229 ? 13.734 -17.281 -25.359 1 92.69 229 PRO A CA 1
ATOM 1725 C C . PRO A 1 229 ? 13.961 -17.359 -23.844 1 92.69 229 PRO A C 1
ATOM 1727 O O . PRO A 1 229 ? 14.992 -16.891 -23.344 1 92.69 229 PRO A O 1
ATOM 1730 N N . PHE A 1 230 ? 13.062 -17.922 -23.156 1 93.06 230 PHE A N 1
ATOM 1731 C CA . PHE A 1 230 ? 13.203 -17.969 -21.703 1 93.06 230 PHE A CA 1
ATOM 1732 C C . PHE A 1 230 ? 14.062 -19.141 -21.266 1 93.06 230 PHE A C 1
ATOM 1734 O O . PHE A 1 230 ? 14.25 -20.094 -22.031 1 93.06 230 PHE A O 1
ATOM 1741 N N . SER A 1 231 ? 14.633 -19.016 -20.094 1 94.38 231 SER A N 1
ATOM 1742 C CA . SER A 1 231 ? 15.414 -20.078 -19.484 1 94.38 231 SER A CA 1
ATOM 1743 C C . SER A 1 231 ? 15.336 -20 -17.953 1 94.38 231 SER A C 1
ATOM 1745 O O . SER A 1 231 ? 14.93 -18.984 -17.406 1 94.38 231 SER A O 1
ATOM 1747 N N . LEU A 1 232 ? 15.68 -21.125 -17.328 1 96 232 LEU A N 1
ATOM 1748 C CA . LEU A 1 232 ? 15.805 -21.078 -15.883 1 96 232 LEU A CA 1
ATOM 1749 C C . LEU A 1 232 ? 16.891 -20.094 -15.453 1 96 232 LEU A C 1
ATOM 1751 O O . LEU A 1 232 ? 17.734 -19.719 -16.266 1 96 232 LEU A O 1
ATOM 1755 N N . LEU A 1 233 ? 16.75 -19.688 -14.188 1 97.44 233 LEU A N 1
ATOM 1756 C CA . LEU A 1 233 ? 17.75 -18.766 -13.656 1 97.44 233 LEU A CA 1
ATOM 1757 C C . LEU A 1 233 ? 19.141 -19.406 -13.672 1 97.44 233 LEU A C 1
ATOM 1759 O O . LEU A 1 233 ? 19.281 -20.609 -13.492 1 97.44 233 LEU A O 1
ATOM 1763 N N . LYS A 1 234 ? 20.125 -18.5 -13.852 1 97 234 LYS A N 1
ATOM 1764 C CA . LYS A 1 234 ? 21.516 -18.953 -13.727 1 97 234 LYS A CA 1
ATOM 1765 C C . LYS A 1 234 ? 21.828 -19.359 -12.289 1 97 234 LYS A C 1
ATOM 1767 O O . LYS A 1 234 ? 21.109 -18.984 -11.359 1 97 234 LYS A O 1
ATOM 1772 N N . PRO A 1 235 ? 22.844 -20.094 -12.117 1 97.31 235 PRO A N 1
ATOM 1773 C CA . PRO A 1 235 ? 23.141 -20.688 -10.82 1 97.31 235 PRO A CA 1
ATOM 1774 C C . PRO A 1 235 ? 23.203 -19.656 -9.695 1 97.31 235 PRO A C 1
ATOM 1776 O O . PRO A 1 235 ? 22.703 -19.906 -8.594 1 97.31 235 PRO A O 1
ATOM 1779 N N . GLU A 1 236 ? 23.766 -18.562 -9.898 1 97.19 236 GLU A N 1
ATOM 1780 C CA . GLU A 1 236 ? 23.906 -17.547 -8.859 1 97.19 236 GLU A CA 1
ATOM 1781 C C . GLU A 1 236 ? 22.531 -17.047 -8.406 1 97.19 236 GLU A C 1
ATOM 1783 O O . GLU A 1 236 ? 22.297 -16.906 -7.207 1 97.19 236 GLU A O 1
ATOM 1788 N N . LEU A 1 237 ? 21.719 -16.812 -9.328 1 97.69 237 LEU A N 1
ATOM 1789 C CA . LEU A 1 237 ? 20.375 -16.344 -9.023 1 97.69 237 LEU A CA 1
ATOM 1790 C C . LEU A 1 237 ? 19.531 -17.453 -8.406 1 97.69 237 LEU A C 1
ATOM 1792 O O . LEU A 1 237 ? 18.688 -17.188 -7.547 1 97.69 237 LEU A O 1
ATOM 1796 N N . GLN A 1 238 ? 19.766 -18.672 -8.836 1 98 238 GLN A N 1
ATOM 1797 C CA . GLN A 1 238 ? 19.094 -19.812 -8.203 1 98 238 GLN A CA 1
ATOM 1798 C C . GLN A 1 238 ? 19.469 -19.906 -6.723 1 98 238 GLN A C 1
ATOM 1800 O O . GLN A 1 238 ? 18.594 -20.156 -5.879 1 98 238 GLN A O 1
ATOM 1805 N N . ALA A 1 239 ? 20.719 -19.719 -6.48 1 98.31 239 ALA A N 1
ATOM 1806 C CA . ALA A 1 239 ? 21.188 -19.781 -5.102 1 98.31 239 ALA A CA 1
ATOM 1807 C C . ALA A 1 239 ? 20.562 -18.672 -4.254 1 98.31 239 ALA A C 1
ATOM 1809 O O . ALA A 1 239 ? 20.203 -18.906 -3.094 1 98.31 239 ALA A O 1
ATOM 1810 N N . GLU A 1 240 ? 20.453 -17.547 -4.812 1 98.06 240 GLU A N 1
ATOM 1811 C CA . GLU A 1 240 ? 19.828 -16.422 -4.113 1 98.06 240 GLU A CA 1
ATOM 1812 C C . GLU A 1 240 ? 18.375 -16.734 -3.785 1 98.06 240 GLU A C 1
ATOM 1814 O O . GLU A 1 240 ? 17.938 -16.547 -2.646 1 98.06 240 GLU A O 1
ATOM 1819 N N . LEU A 1 241 ? 17.625 -17.203 -4.746 1 98.5 241 LEU A N 1
ATOM 1820 C CA . LEU A 1 241 ? 16.234 -17.531 -4.527 1 98.5 241 LEU A CA 1
ATOM 1821 C C . LEU A 1 241 ? 16.094 -18.656 -3.502 1 98.5 241 LEU A C 1
ATOM 1823 O O . LEU A 1 241 ? 15.211 -18.609 -2.637 1 98.5 241 LEU A O 1
ATOM 1827 N N . LYS A 1 242 ? 16.953 -19.625 -3.592 1 98.69 242 LYS A N 1
ATOM 1828 C CA . LYS A 1 242 ? 16.938 -20.734 -2.639 1 98.69 242 LYS A CA 1
ATOM 1829 C C . LYS A 1 242 ? 17.125 -20.234 -1.21 1 98.69 242 LYS A C 1
ATOM 1831 O O . LYS A 1 242 ? 16.438 -20.688 -0.291 1 98.69 242 LYS A O 1
ATOM 1836 N N . GLN A 1 243 ? 18.016 -19.328 -1.059 1 98.62 243 GLN A N 1
ATOM 1837 C CA . GLN A 1 243 ? 18.25 -18.766 0.265 1 98.62 243 GLN A CA 1
ATOM 1838 C C . GLN A 1 243 ? 17.031 -18 0.771 1 98.62 243 GLN A C 1
ATOM 1840 O O . GLN A 1 243 ? 16.703 -18.078 1.954 1 98.62 243 GLN A O 1
ATOM 1845 N N . LEU A 1 244 ? 16.438 -17.234 -0.072 1 98.38 244 LEU A N 1
ATOM 1846 C CA . LEU A 1 244 ? 15.219 -16.516 0.302 1 98.38 244 LEU A CA 1
ATOM 1847 C C . LEU A 1 244 ? 14.125 -17.469 0.744 1 98.38 244 LEU A C 1
ATOM 1849 O O . LEU A 1 244 ? 13.414 -17.203 1.715 1 98.38 244 LEU A O 1
ATOM 1853 N N . LEU A 1 245 ? 14 -18.625 0.04 1 98.75 245 LEU A N 1
ATOM 1854 C CA . LEU A 1 245 ? 13.008 -19.641 0.396 1 98.75 245 LEU A CA 1
ATOM 1855 C C . LEU A 1 245 ? 13.328 -20.266 1.752 1 98.75 245 LEU A C 1
ATOM 1857 O O . LEU A 1 245 ? 12.438 -20.438 2.588 1 98.75 245 LEU A O 1
ATOM 1861 N N . LYS A 1 246 ? 14.539 -20.5 1.99 1 98.5 246 LYS A N 1
ATOM 1862 C CA . LYS A 1 246 ? 14.969 -21.062 3.273 1 98.5 246 LYS A CA 1
ATOM 1863 C C . LYS A 1 246 ? 14.672 -20.078 4.414 1 98.5 246 LYS A C 1
ATOM 1865 O O . LYS A 1 246 ? 14.18 -20.484 5.469 1 98.5 246 LYS A O 1
ATOM 1870 N N . ASN A 1 247 ? 14.992 -18.844 4.184 1 97.88 247 ASN A N 1
ATOM 1871 C CA . ASN A 1 247 ? 14.719 -17.812 5.184 1 97.88 247 ASN A CA 1
ATOM 1872 C C . ASN A 1 247 ? 13.234 -17.75 5.523 1 97.88 247 ASN A C 1
ATOM 1874 O O . ASN A 1 247 ? 12.859 -17.375 6.637 1 97.88 247 ASN A O 1
ATOM 1878 N N . ALA A 1 248 ? 12.391 -18.141 4.574 1 98.19 248 ALA A N 1
ATOM 1879 C CA . ALA A 1 248 ? 10.945 -18.109 4.77 1 98.19 248 ALA A CA 1
ATOM 1880 C C . ALA A 1 248 ? 10.43 -19.469 5.266 1 98.19 248 ALA A C 1
ATOM 1882 O O . ALA A 1 248 ? 9.219 -19.703 5.324 1 98.19 248 ALA A O 1
ATOM 1883 N N . ALA A 1 249 ? 11.344 -20.406 5.539 1 97.69 249 ALA A N 1
ATOM 1884 C CA . ALA A 1 249 ? 11.055 -21.75 6.047 1 97.69 249 ALA A CA 1
ATOM 1885 C C . ALA A 1 249 ? 10.297 -22.578 5.012 1 97.69 249 ALA A C 1
ATOM 1887 O O . ALA A 1 249 ? 9.43 -23.375 5.359 1 97.69 249 ALA A O 1
ATOM 1888 N N . VAL A 1 250 ? 10.562 -22.281 3.805 1 98.25 250 VAL A N 1
ATOM 1889 C CA . VAL A 1 250 ? 10.062 -23.109 2.713 1 98.25 250 VAL A CA 1
ATOM 1890 C C . VAL A 1 250 ? 11.078 -24.203 2.375 1 98.25 250 VAL A C 1
ATOM 1892 O O . VAL A 1 250 ? 12.258 -23.906 2.154 1 98.25 250 VAL A O 1
ATOM 1895 N N . ARG A 1 251 ? 10.656 -25.422 2.371 1 97 251 ARG A N 1
ATOM 1896 C CA . ARG A 1 251 ? 11.547 -26.531 2.098 1 97 251 ARG A CA 1
ATOM 1897 C C . ARG A 1 251 ? 12.039 -26.5 0.653 1 97 251 ARG A C 1
ATOM 1899 O O . ARG A 1 251 ? 11.242 -26.297 -0.271 1 97 251 ARG A O 1
ATOM 1906 N N . THR A 1 252 ? 13.32 -26.656 0.522 1 97.81 252 THR A N 1
ATOM 1907 C CA . THR A 1 252 ? 13.922 -26.703 -0.807 1 97.81 252 THR A CA 1
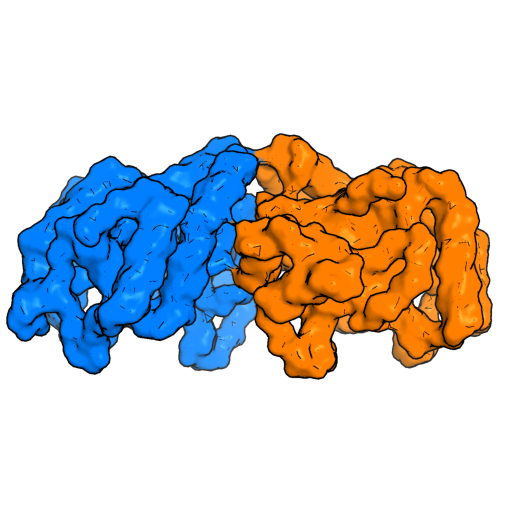ATOM 1908 C C . THR A 1 252 ? 14.711 -27.984 -0.999 1 97.81 252 THR A C 1
ATOM 1910 O O . THR A 1 252 ? 15.055 -28.656 -0.025 1 97.81 252 THR A O 1
ATOM 1913 N N . ILE A 1 253 ? 14.945 -28.375 -2.164 1 95.75 253 ILE A N 1
ATOM 1914 C CA . ILE A 1 253 ? 15.742 -29.562 -2.473 1 95.75 253 ILE A CA 1
ATOM 1915 C C . ILE A 1 253 ? 17.203 -29.141 -2.707 1 95.75 253 ILE A C 1
ATOM 1917 O O . ILE A 1 253 ? 17.469 -28 -3.098 1 95.75 253 ILE A O 1
ATOM 1921 N N . MET B 1 1 ? 13.836 11.102 25.547 1 38.12 1 MET B N 1
ATOM 1922 C CA . MET B 1 1 ? 12.82 11.492 24.578 1 38.12 1 MET B CA 1
ATOM 1923 C C . MET B 1 1 ? 12.047 10.273 24.078 1 38.12 1 MET B C 1
ATOM 1925 O O . MET B 1 1 ? 12.648 9.258 23.703 1 38.12 1 MET B O 1
ATOM 1929 N N . GLY B 1 2 ? 10.867 10.062 24.484 1 53.12 2 GLY B N 1
ATOM 1930 C CA . GLY B 1 2 ? 10.086 8.875 24.172 1 53.12 2 GLY B CA 1
ATOM 1931 C C . GLY B 1 2 ? 10.047 8.57 22.688 1 53.12 2 GLY B C 1
ATOM 1932 O O . GLY B 1 2 ? 10.383 9.422 21.859 1 53.12 2 GLY B O 1
ATOM 1933 N N . CYS B 1 3 ? 9.922 7.355 22.172 1 76 3 CYS B N 1
ATOM 1934 C CA . CYS B 1 3 ? 9.938 6.91 20.781 1 76 3 CYS B CA 1
ATOM 1935 C C . CYS B 1 3 ? 8.836 7.586 19.969 1 76 3 CYS B C 1
ATOM 1937 O O . CYS B 1 3 ? 7.684 7.621 20.406 1 76 3 CYS B O 1
ATOM 1939 N N . LEU B 1 4 ? 9.164 8.469 18.984 1 90.62 4 LEU B N 1
ATOM 1940 C CA . LEU B 1 4 ? 8.234 9.148 18.094 1 90.62 4 LEU B CA 1
ATOM 1941 C C . LEU B 1 4 ? 7.297 8.141 17.438 1 90.62 4 LEU B C 1
ATOM 1943 O O . LEU B 1 4 ? 7.723 7.059 17.031 1 90.62 4 LEU B O 1
ATOM 1947 N N . GLY B 1 5 ? 6.035 8.492 17.5 1 94.88 5 GLY B N 1
ATOM 1948 C CA . GLY B 1 5 ? 5.059 7.637 16.844 1 94.88 5 GLY B CA 1
ATOM 1949 C C . GLY B 1 5 ? 3.676 8.258 16.766 1 94.88 5 GLY B C 1
ATOM 1950 O O . GLY B 1 5 ? 3.424 9.297 17.375 1 94.88 5 GLY B O 1
ATOM 1951 N N . GLY B 1 6 ? 2.814 7.664 15.969 1 97.56 6 GLY B N 1
ATOM 1952 C CA . GLY B 1 6 ? 1.438 8.117 15.852 1 97.56 6 GLY B CA 1
ATOM 1953 C C . GLY B 1 6 ? 1.232 9.125 14.734 1 97.56 6 GLY B C 1
ATOM 1954 O O . GLY B 1 6 ? 1.928 9.086 13.719 1 97.56 6 GLY B O 1
ATOM 1955 N N . ILE B 1 7 ? 0.222 9.93 14.891 1 98.5 7 ILE B N 1
ATOM 1956 C CA . ILE B 1 7 ? -0.124 10.945 13.906 1 98.5 7 ILE B CA 1
ATOM 1957 C C . ILE B 1 7 ? 0.632 12.234 14.203 1 98.5 7 ILE B C 1
ATOM 1959 O O . ILE B 1 7 ? 0.399 12.875 15.234 1 98.5 7 ILE B O 1
ATOM 1963 N N . ILE B 1 8 ? 1.538 12.586 13.344 1 96.88 8 ILE B N 1
ATOM 1964 C CA . ILE B 1 8 ? 2.314 13.812 13.43 1 96.88 8 ILE B CA 1
ATOM 1965 C C . ILE B 1 8 ? 1.842 14.797 12.352 1 96.88 8 ILE B C 1
ATOM 1967 O O . ILE B 1 8 ? 1.889 14.484 11.164 1 96.88 8 ILE B O 1
ATOM 1971 N N . VAL B 1 9 ? 1.405 15.938 12.773 1 97 9 VAL B N 1
ATOM 1972 C CA . VAL B 1 9 ? 0.756 16.875 11.859 1 97 9 VAL B CA 1
ATOM 1973 C C . VAL B 1 9 ? 1.789 17.844 11.297 1 97 9 VAL B C 1
ATOM 1975 O O . VAL B 1 9 ? 2.512 18.5 12.047 1 97 9 VAL B O 1
ATOM 1978 N N . VAL B 1 10 ? 1.854 17.875 9.953 1 94.88 10 VAL B N 1
ATOM 1979 C CA . VAL B 1 10 ? 2.59 18.969 9.328 1 94.88 10 VAL B CA 1
ATOM 1980 C C . VAL B 1 10 ? 1.766 20.25 9.398 1 94.88 10 VAL B C 1
ATOM 1982 O O . VAL B 1 10 ? 0.845 20.453 8.602 1 94.88 10 VAL B O 1
ATOM 1985 N N . LEU B 1 11 ? 2.225 21.141 10.156 1 95.25 11 LEU B N 1
ATOM 1986 C CA . LEU B 1 11 ? 1.39 22.266 10.531 1 95.25 11 LEU B CA 1
ATOM 1987 C C . LEU B 1 11 ? 1.299 23.281 9.391 1 95.25 11 LEU B C 1
ATOM 1989 O O . LEU B 1 11 ? 2.309 23.594 8.758 1 95.25 11 LEU B O 1
ATOM 1993 N N . MET B 1 12 ? 0.089 23.719 9.141 1 94.38 12 MET B N 1
ATOM 1994 C CA . MET B 1 12 ? -0.042 24.969 8.383 1 94.38 12 MET B CA 1
ATOM 1995 C C . MET B 1 12 ? 0.366 26.172 9.234 1 94.38 12 MET B C 1
ATOM 1997 O O . MET B 1 12 ? 0.259 26.125 10.461 1 94.38 12 MET B O 1
ATOM 2001 N N . THR B 1 13 ? 0.822 27.156 8.656 1 95.56 13 THR B N 1
ATOM 2002 C CA . THR B 1 13 ? 1.223 28.375 9.359 1 95.56 13 THR B CA 1
ATOM 2003 C C . THR B 1 13 ? 0.203 29.484 9.148 1 95.56 13 THR B C 1
ATOM 2005 O O . THR B 1 13 ? 0.094 30.031 8.047 1 95.56 13 THR B O 1
ATOM 2008 N N . PRO B 1 14 ? -0.49 29.844 10.195 1 96.62 14 PRO B N 1
ATOM 2009 C CA . PRO B 1 14 ? -1.41 30.969 10.031 1 96.62 14 PRO B CA 1
ATOM 2010 C C . PRO B 1 14 ? -0.69 32.312 9.953 1 96.62 14 PRO B C 1
ATOM 2012 O O . PRO B 1 14 ? 0.311 32.531 10.641 1 96.62 14 PRO B O 1
ATOM 2015 N N . PHE B 1 15 ? -1.185 33.156 9.102 1 96.69 15 PHE B N 1
ATOM 2016 C CA . PHE B 1 15 ? -0.66 34.5 8.969 1 96.69 15 PHE B CA 1
ATOM 2017 C C . PHE B 1 15 ? -1.702 35.531 9.391 1 96.69 15 PHE B C 1
ATOM 2019 O O . PHE B 1 15 ? -2.896 35.219 9.43 1 96.69 15 PHE B O 1
ATOM 2026 N N . THR B 1 16 ? -1.14 36.688 9.695 1 97.38 16 THR B N 1
ATOM 2027 C CA . THR B 1 16 ? -2.047 37.812 9.898 1 97.38 16 THR B CA 1
ATOM 2028 C C . THR B 1 16 ? -2.789 38.156 8.609 1 97.38 16 THR B C 1
ATOM 2030 O O . THR B 1 16 ? -2.367 37.75 7.52 1 97.38 16 THR B O 1
ATOM 2033 N N . ASP B 1 17 ? -3.891 38.906 8.734 1 95.5 17 ASP B N 1
ATOM 2034 C CA . ASP B 1 17 ? -4.75 39.188 7.586 1 95.5 17 ASP B CA 1
ATOM 2035 C C . ASP B 1 17 ? -3.965 39.844 6.461 1 95.5 17 ASP B C 1
ATOM 2037 O O . ASP B 1 17 ? -4.254 39.625 5.281 1 95.5 17 ASP B O 1
ATOM 2041 N N . ASP B 1 18 ? -3 40.625 6.812 1 95.75 18 ASP B N 1
ATOM 2042 C CA . ASP B 1 18 ? -2.182 41.312 5.809 1 95.75 18 ASP B CA 1
ATOM 2043 C C . ASP B 1 18 ? -1.063 40.406 5.309 1 95.75 18 ASP B C 1
ATOM 2045 O O . ASP B 1 18 ? -0.299 40.781 4.418 1 95.75 18 ASP B O 1
ATOM 2049 N N . LYS B 1 19 ? -0.84 39.219 5.887 1 95.25 19 LYS B N 1
ATOM 2050 C CA . LYS B 1 19 ? 0.086 38.125 5.52 1 95.25 19 LYS B CA 1
ATOM 2051 C C . LYS B 1 19 ? 1.529 38.531 5.809 1 95.25 19 LYS B C 1
ATOM 2053 O O . LYS B 1 19 ? 2.463 37.969 5.23 1 95.25 19 LYS B O 1
ATOM 2058 N N . ILE B 1 20 ? 1.691 39.469 6.73 1 94.88 20 ILE B N 1
ATOM 2059 C CA . ILE B 1 20 ? 3.031 40 6.973 1 94.88 20 ILE B CA 1
ATOM 2060 C C . ILE B 1 20 ? 3.697 39.219 8.094 1 94.88 20 ILE B C 1
ATOM 2062 O O . ILE B 1 20 ? 4.914 39 8.078 1 94.88 20 ILE B O 1
ATOM 2066 N N . LYS B 1 21 ? 2.895 38.812 9.047 1 96.38 21 LYS B N 1
ATOM 2067 C CA . LYS B 1 21 ? 3.443 38.125 10.211 1 96.38 21 LYS B CA 1
ATOM 2068 C C . LYS B 1 21 ? 2.709 36.812 10.461 1 96.38 21 LYS B C 1
ATOM 2070 O O . LYS B 1 21 ? 1.58 36.625 10 1 96.38 21 LYS B O 1
ATOM 2075 N N . ILE B 1 22 ? 3.41 35.938 11.203 1 96.81 22 ILE B N 1
ATOM 2076 C CA . ILE B 1 22 ? 2.742 34.781 11.75 1 96.81 22 ILE B CA 1
ATOM 2077 C C . ILE B 1 22 ? 1.684 35.188 12.766 1 96.81 22 ILE B C 1
ATOM 2079 O O . ILE B 1 22 ? 1.94 36.062 13.609 1 96.81 22 ILE B O 1
ATOM 2083 N N . ASP B 1 23 ? 0.499 34.688 12.617 1 97.94 23 ASP B N 1
ATOM 2084 C CA . ASP B 1 23 ? -0.55 34.938 13.594 1 97.94 23 ASP B CA 1
ATOM 2085 C C . ASP B 1 23 ? -0.415 34.031 14.805 1 97.94 23 ASP B C 1
ATOM 2087 O O . ASP B 1 23 ? -0.911 32.875 14.781 1 97.94 23 ASP B O 1
ATOM 2091 N N . GLU B 1 24 ? 0.191 34.5 15.883 1 98.06 24 GLU B N 1
ATOM 2092 C CA . GLU B 1 24 ? 0.516 33.688 17.047 1 98.06 24 GLU B CA 1
ATOM 2093 C C . GLU B 1 24 ? -0.747 33.156 17.719 1 98.06 24 GLU B C 1
ATOM 2095 O O . GLU B 1 24 ? -0.784 32 18.172 1 98.06 24 GLU B O 1
ATOM 2100 N N . PHE B 1 25 ? -1.723 33.969 17.766 1 98.12 25 PHE B N 1
ATOM 2101 C CA . PHE B 1 25 ? -2.967 33.594 18.422 1 98.12 25 PHE B CA 1
ATOM 2102 C C . PHE B 1 25 ? -3.629 32.438 17.672 1 98.12 25 PHE B C 1
ATOM 2104 O O . PHE B 1 25 ? -4.035 31.453 18.281 1 98.12 25 PHE B O 1
ATOM 2111 N N . CYS B 1 26 ? -3.752 32.531 16.375 1 97.94 26 CYS B N 1
ATOM 2112 C CA . CYS B 1 26 ? -4.344 31.469 15.562 1 97.94 26 CYS B CA 1
ATOM 2113 C C . CYS B 1 26 ? -3.508 30.203 15.633 1 97.94 26 CYS B C 1
ATOM 2115 O O . CYS B 1 26 ? -4.051 29.094 15.664 1 97.94 26 CYS B O 1
ATOM 2117 N N . LEU B 1 27 ? -2.223 30.375 15.648 1 97.69 27 LEU B N 1
ATOM 2118 C CA . LEU B 1 27 ? -1.333 29.234 15.742 1 97.69 27 LEU B CA 1
ATOM 2119 C C . LEU B 1 27 ? -1.534 28.484 17.062 1 97.69 27 LEU B C 1
ATOM 2121 O O . LEU B 1 27 ? -1.65 27.266 17.078 1 97.69 27 LEU B O 1
ATOM 2125 N N . GLN B 1 28 ? -1.565 29.219 18.109 1 98.19 28 GLN B N 1
ATOM 2126 C CA . GLN B 1 28 ? -1.777 28.609 19.422 1 98.19 28 GLN B CA 1
ATOM 2127 C C . GLN B 1 28 ? -3.098 27.844 19.469 1 98.19 28 GLN B C 1
ATOM 2129 O O . GLN B 1 28 ? -3.143 26.703 19.938 1 98.19 28 GLN B O 1
ATOM 2134 N N . ASN B 1 29 ? -4.145 28.5 19.031 1 98.31 29 ASN B N 1
ATOM 2135 C CA . ASN B 1 29 ? -5.457 27.859 19.016 1 98.31 29 ASN B CA 1
ATOM 2136 C C . ASN B 1 29 ? -5.449 26.578 18.188 1 98.31 29 ASN B C 1
ATOM 2138 O O . ASN B 1 29 ? -6.074 25.594 18.562 1 98.31 29 ASN B O 1
ATOM 2142 N N . HIS B 1 30 ? -4.805 26.641 17.062 1 98 30 HIS B N 1
ATOM 2143 C CA . HIS B 1 30 ? -4.73 25.469 16.188 1 98 30 HIS B CA 1
ATOM 2144 C C . HIS B 1 30 ? -3.992 24.328 16.859 1 98 30 HIS B C 1
ATOM 2146 O O . HIS B 1 30 ? -4.465 23.188 16.844 1 98 30 HIS B O 1
ATOM 2152 N N . ILE B 1 31 ? -2.881 24.594 17.453 1 98.06 31 ILE B N 1
ATOM 2153 C CA . ILE B 1 31 ? -2.08 23.578 18.125 1 98.06 31 ILE B CA 1
ATOM 2154 C C . ILE B 1 31 ? -2.875 22.969 19.281 1 98.06 31 ILE B C 1
ATOM 2156 O O . ILE B 1 31 ? -2.896 21.75 19.453 1 98.06 31 ILE B O 1
ATOM 2160 N N . GLU B 1 32 ? -3.549 23.812 20.031 1 98.06 32 GLU B N 1
ATOM 2161 C CA . GLU B 1 32 ? -4.367 23.328 21.141 1 98.06 32 GLU B CA 1
ATOM 2162 C C . GLU B 1 32 ? -5.492 22.422 20.656 1 98.06 32 GLU B C 1
ATOM 2164 O O . GLU B 1 32 ? -5.797 21.406 21.281 1 98.06 32 GLU B O 1
ATOM 2169 N N . HIS B 1 33 ? -6.102 22.844 19.578 1 98.12 33 HIS B N 1
ATOM 2170 C CA . HIS B 1 33 ? -7.141 22.031 18.969 1 98.12 33 HIS B CA 1
ATOM 2171 C C . HIS B 1 33 ? -6.605 20.656 18.578 1 98.12 33 HIS B C 1
ATOM 2173 O O . HIS B 1 33 ? -7.258 19.641 18.812 1 98.12 33 HIS B O 1
ATOM 2179 N N . LEU B 1 34 ? -5.457 20.609 17.984 1 98.5 34 LEU B N 1
ATOM 2180 C CA . LEU B 1 34 ? -4.844 19.359 17.547 1 98.5 34 LEU B CA 1
ATOM 2181 C C . LEU B 1 34 ? -4.492 18.469 18.734 1 98.5 34 LEU B C 1
ATOM 2183 O O . LEU B 1 34 ? -4.711 17.266 18.703 1 98.5 34 LEU B O 1
ATOM 2187 N N . ILE B 1 35 ? -3.965 19.078 19.797 1 98.25 35 ILE B N 1
ATOM 2188 C CA . ILE B 1 35 ? -3.633 18.344 21.016 1 98.25 35 ILE B CA 1
ATOM 2189 C C . ILE B 1 35 ? -4.902 17.734 21.609 1 98.25 35 ILE B C 1
ATOM 2191 O O . ILE B 1 35 ? -4.914 16.562 22 1 98.25 35 ILE B O 1
ATOM 2195 N N . LYS B 1 36 ? -5.938 18.5 21.641 1 98.19 36 LYS B N 1
ATOM 2196 C CA . LYS B 1 36 ? -7.211 18.031 22.172 1 98.19 36 LYS B CA 1
ATOM 2197 C C . LYS B 1 36 ? -7.75 16.859 21.344 1 98.19 36 LYS B C 1
ATOM 2199 O O . LYS B 1 36 ? -8.352 15.93 21.891 1 98.19 36 LYS B O 1
ATOM 2204 N N . ALA B 1 37 ? -7.551 16.906 20.047 1 98.31 37 ALA B N 1
ATOM 2205 C CA . ALA B 1 37 ? -8.016 15.844 19.156 1 98.31 37 ALA B CA 1
ATOM 2206 C C . ALA B 1 37 ? -7.184 14.57 19.328 1 98.31 37 ALA B C 1
ATOM 2208 O O . ALA B 1 37 ? -7.559 13.508 18.844 1 98.31 37 ALA B O 1
ATOM 2209 N N . GLY B 1 38 ? -5.969 14.688 19.953 1 98.38 38 GLY B N 1
ATOM 2210 C CA . GLY B 1 38 ? -5.199 13.508 20.312 1 98.38 38 GLY B CA 1
ATOM 2211 C C . GLY B 1 38 ? -4.039 13.242 19.375 1 98.38 38 GLY B C 1
ATOM 2212 O O . GLY B 1 38 ? -3.523 12.117 19.328 1 98.38 38 GLY B O 1
ATOM 2213 N N . VAL B 1 39 ? -3.607 14.258 18.594 1 98.25 39 VAL B N 1
ATOM 2214 C CA . VAL B 1 39 ? -2.475 14.016 17.703 1 98.25 39 VAL B CA 1
ATOM 2215 C C . VAL B 1 39 ? -1.209 13.797 18.531 1 98.25 39 VAL B C 1
ATOM 2217 O O . VAL B 1 39 ? -1.163 14.148 19.703 1 98.25 39 VAL B O 1
ATOM 2220 N N . HIS B 1 40 ? -0.167 13.273 17.891 1 97.88 40 HIS B N 1
ATOM 2221 C CA . HIS B 1 40 ? 0.954 12.742 18.656 1 97.88 40 HIS B CA 1
ATOM 2222 C C . HIS B 1 40 ? 2.211 13.578 18.453 1 97.88 40 HIS B C 1
ATOM 2224 O O . HIS B 1 40 ? 3.236 13.336 19.094 1 97.88 40 HIS B O 1
ATOM 2230 N N . GLY B 1 41 ? 2.176 14.508 17.641 1 96.38 41 GLY B N 1
ATOM 2231 C CA . GLY B 1 41 ? 3.287 15.406 17.359 1 96.38 41 GLY B CA 1
ATOM 2232 C C . GLY B 1 41 ? 2.984 16.406 16.266 1 96.38 41 GLY B C 1
ATOM 2233 O O . GLY B 1 41 ? 1.952 16.312 15.594 1 96.38 41 GLY B O 1
ATOM 2234 N N . ILE B 1 42 ? 3.906 17.406 16.125 1 95.5 42 ILE B N 1
ATOM 2235 C CA . ILE B 1 42 ? 3.725 18.406 15.078 1 95.5 42 ILE B CA 1
ATOM 2236 C C . ILE B 1 42 ? 5.066 18.719 14.422 1 95.5 42 ILE B C 1
ATOM 2238 O O . ILE B 1 42 ? 6.113 18.641 15.07 1 95.5 42 ILE B O 1
ATOM 2242 N N . VAL B 1 43 ? 5.004 18.984 13.164 1 93.19 43 VAL B N 1
ATOM 2243 C CA . VAL B 1 43 ? 6.117 19.5 12.367 1 93.19 43 VAL B CA 1
ATOM 2244 C C . VAL B 1 43 ? 5.844 20.938 11.953 1 93.19 43 VAL B C 1
ATOM 2246 O O . VAL B 1 43 ? 4.891 21.203 11.211 1 93.19 43 VAL B O 1
ATOM 2249 N N . PRO B 1 44 ? 6.746 21.875 12.422 1 91.44 44 PRO B N 1
ATOM 2250 C CA . PRO B 1 44 ? 6.539 23.266 12 1 91.44 44 PRO B CA 1
ATOM 2251 C C . PRO B 1 44 ? 6.789 23.469 10.508 1 91.44 44 PRO B C 1
ATOM 2253 O O . PRO B 1 44 ? 7.906 23.234 10.031 1 91.44 44 PRO B O 1
ATOM 2256 N N . GLY B 1 45 ? 5.879 23.953 9.82 1 78.75 45 GLY B N 1
ATOM 2257 C CA . GLY B 1 45 ? 6.047 24.422 8.461 1 78.75 45 GLY B CA 1
ATOM 2258 C C . GLY B 1 45 ? 6.504 23.344 7.504 1 78.75 45 GLY B C 1
ATOM 2259 O O . GLY B 1 45 ? 7.66 23.328 7.078 1 78.75 45 GLY B O 1
ATOM 2260 N N . GLY B 1 46 ? 5.727 22.5 6.773 1 72.38 46 GLY B N 1
ATOM 2261 C CA . GLY B 1 46 ? 6.09 21.469 5.824 1 72.38 46 GLY B CA 1
ATOM 2262 C C . GLY B 1 46 ? 6.723 22 4.559 1 72.38 46 GLY B C 1
ATOM 2263 O O . GLY B 1 46 ? 6.512 23.172 4.199 1 72.38 46 GLY B O 1
ATOM 2264 N N . SER B 1 47 ? 7.547 21.234 3.98 1 60.5 47 SER B N 1
ATOM 2265 C CA . SER B 1 47 ? 8.32 21.578 2.795 1 60.5 47 SER B CA 1
ATOM 2266 C C . SER B 1 47 ? 7.402 21.891 1.613 1 60.5 47 SER B C 1
ATOM 2268 O O . SER B 1 47 ? 7.77 22.656 0.721 1 60.5 47 SER B O 1
ATOM 2270 N N . ARG B 1 48 ? 6.375 21.344 1.501 1 60.22 48 ARG B N 1
ATOM 2271 C CA . ARG B 1 48 ? 5.445 21.578 0.401 1 60.22 48 ARG B CA 1
ATOM 2272 C C . ARG B 1 48 ? 4.488 22.719 0.724 1 60.22 48 ARG B C 1
ATOM 2274 O O . ARG B 1 48 ? 3.562 23 -0.042 1 60.22 48 ARG B O 1
ATOM 2281 N N . GLY B 1 49 ? 4.934 23.281 1.76 1 66.75 49 GLY B N 1
ATOM 2282 C CA . GLY B 1 49 ? 4.008 24.297 2.225 1 66.75 49 GLY B CA 1
ATOM 2283 C C . GLY B 1 49 ? 4.602 25.688 2.215 1 66.75 49 GLY B C 1
ATOM 2284 O O . GLY B 1 49 ? 5.387 26.031 1.33 1 66.75 49 GLY B O 1
ATOM 2285 N N . GLU B 1 50 ? 4.18 26.453 3.072 1 78.19 50 GLU B N 1
ATOM 2286 C CA . GLU B 1 50 ? 4.375 27.891 3.137 1 78.19 50 GLU B CA 1
ATOM 2287 C C . GLU B 1 50 ? 5.758 28.234 3.682 1 78.19 50 GLU B C 1
ATOM 2289 O O . GLU B 1 50 ? 6.164 29.406 3.676 1 78.19 50 GLU B O 1
ATOM 2294 N N . SER B 1 51 ? 6.516 27.062 3.961 1 80.19 51 SER B N 1
ATOM 2295 C CA . SER B 1 51 ? 7.887 27.328 4.383 1 80.19 51 SER B CA 1
ATOM 2296 C C . SER B 1 51 ? 8.703 27.938 3.248 1 80.19 51 SER B C 1
ATOM 2298 O O . SER B 1 51 ? 9.68 28.656 3.492 1 80.19 51 SER B O 1
ATOM 2300 N N . THR B 1 52 ? 8.328 27.656 2.098 1 80 52 THR B N 1
ATOM 2301 C CA . THR B 1 52 ? 9.055 28.141 0.929 1 80 52 THR B CA 1
ATOM 2302 C C . THR B 1 52 ? 8.906 29.641 0.776 1 80 52 THR B C 1
ATOM 2304 O O . THR B 1 52 ? 9.672 30.281 0.051 1 80 52 THR B O 1
ATOM 2307 N N . VAL B 1 53 ? 7.965 30.25 1.461 1 88.44 53 VAL B N 1
ATOM 2308 C CA . VAL B 1 53 ? 7.734 31.688 1.334 1 88.44 53 VAL B CA 1
ATOM 2309 C C . VAL B 1 53 ? 8.008 32.375 2.67 1 88.44 53 VAL B C 1
ATOM 2311 O O . VAL B 1 53 ? 7.539 33.5 2.91 1 88.44 53 VAL B O 1
ATOM 2314 N N . MET B 1 54 ? 8.656 31.703 3.549 1 91.88 54 MET B N 1
ATOM 2315 C CA . MET B 1 54 ? 9.039 32.25 4.848 1 91.88 54 MET B CA 1
ATOM 2316 C C . MET B 1 54 ? 10.539 32.5 4.922 1 91.88 54 MET B C 1
ATOM 2318 O O . MET B 1 54 ? 11.32 31.688 4.402 1 91.88 54 MET B O 1
ATOM 2322 N N . SER B 1 55 ? 10.906 33.531 5.57 1 91.5 55 SER B N 1
ATOM 2323 C CA . SER B 1 55 ? 12.328 33.781 5.832 1 91.5 55 SER B CA 1
ATOM 2324 C C . SER B 1 55 ? 12.867 32.812 6.875 1 91.5 55 SER B C 1
ATOM 2326 O O . SER B 1 55 ? 12.094 32.156 7.59 1 91.5 55 SER B O 1
ATOM 2328 N N . THR B 1 56 ? 14.156 32.75 6.934 1 90.5 56 THR B N 1
ATOM 2329 C CA . THR B 1 56 ? 14.797 31.922 7.961 1 90.5 56 THR B CA 1
ATOM 2330 C C . THR B 1 56 ? 14.375 32.375 9.352 1 90.5 56 THR B C 1
ATOM 2332 O O . THR B 1 56 ? 14.141 31.547 10.234 1 90.5 56 THR B O 1
ATOM 2335 N N . ALA B 1 57 ? 14.32 33.656 9.531 1 94.06 57 ALA B N 1
ATOM 2336 C CA . ALA B 1 57 ? 13.906 34.219 10.812 1 94.06 57 ALA B CA 1
ATOM 2337 C C . ALA B 1 57 ? 12.477 33.781 11.156 1 94.06 57 ALA B C 1
ATOM 2339 O O . ALA B 1 57 ? 12.18 33.469 12.312 1 94.06 57 ALA B O 1
ATOM 2340 N N . GLU B 1 58 ? 11.625 33.812 10.211 1 94.12 58 GLU B N 1
ATOM 2341 C CA . GLU B 1 58 ? 10.242 33.406 10.414 1 94.12 58 GLU B CA 1
ATOM 2342 C C . GLU B 1 58 ? 10.156 31.922 10.75 1 94.12 58 GLU B C 1
ATOM 2344 O O . GLU B 1 58 ? 9.367 31.516 11.609 1 94.12 58 GLU B O 1
ATOM 2349 N N . ARG B 1 59 ? 10.922 31.125 10.047 1 91.75 59 ARG B N 1
ATOM 2350 C CA . ARG B 1 59 ? 10.93 29.688 10.305 1 91.75 59 ARG B CA 1
ATOM 2351 C C . ARG B 1 59 ? 11.414 29.391 11.727 1 91.75 59 ARG B C 1
ATOM 2353 O O . ARG B 1 59 ? 10.867 28.516 12.398 1 91.75 59 ARG B O 1
ATOM 2360 N N . LYS B 1 60 ? 12.414 30.078 12.125 1 91.19 60 LYS B N 1
ATOM 2361 C CA . LYS B 1 60 ? 12.891 29.938 13.5 1 91.19 60 LYS B CA 1
ATOM 2362 C C . LYS B 1 60 ? 11.812 30.359 14.5 1 91.19 60 LYS B C 1
ATOM 2364 O O . LYS B 1 60 ? 11.586 29.656 15.492 1 91.19 60 LYS B O 1
ATOM 2369 N N . GLN B 1 61 ? 11.234 31.453 14.227 1 95.19 61 GLN B N 1
ATOM 2370 C CA . GLN B 1 61 ? 10.156 31.922 15.094 1 95.19 61 GLN B CA 1
ATOM 2371 C C . GLN B 1 61 ? 9.031 30.906 15.18 1 95.19 61 GLN B C 1
ATOM 2373 O O . GLN B 1 61 ? 8.508 30.625 16.266 1 95.19 61 GLN B O 1
ATOM 2378 N N . LEU B 1 62 ? 8.625 30.375 14.031 1 94.69 62 LEU B N 1
ATOM 2379 C CA . LEU B 1 62 ? 7.578 29.359 13.992 1 94.69 62 LEU B CA 1
ATOM 2380 C C . LEU B 1 62 ? 7.934 28.172 14.883 1 94.69 62 LEU B C 1
ATOM 2382 O O . LEU B 1 62 ? 7.105 27.719 15.664 1 94.69 62 LEU B O 1
ATOM 2386 N N . THR B 1 63 ? 9.125 27.719 14.75 1 93 63 THR B N 1
ATOM 2387 C CA . THR B 1 63 ? 9.586 26.594 15.539 1 93 63 THR B CA 1
ATOM 2388 C C . THR B 1 63 ? 9.523 26.906 17.031 1 93 63 THR B C 1
ATOM 2390 O O . THR B 1 63 ? 9.039 26.094 17.828 1 93 63 THR B O 1
ATOM 2393 N N . GLU B 1 64 ? 9.969 28.047 17.391 1 94.94 64 GLU B N 1
ATOM 2394 C CA . GLU B 1 64 ? 9.953 28.469 18.781 1 94.94 64 GLU B CA 1
ATOM 2395 C C . GLU B 1 64 ? 8.531 28.531 19.312 1 94.94 64 GLU B C 1
ATOM 2397 O O . GLU B 1 64 ? 8.258 28.109 20.438 1 94.94 64 GLU B O 1
ATOM 2402 N N . LEU B 1 65 ? 7.648 29.125 18.516 1 96.62 65 LEU B N 1
ATOM 2403 C CA . LEU B 1 65 ? 6.242 29.203 18.906 1 96.62 65 LEU B CA 1
ATOM 2404 C C . LEU B 1 65 ? 5.637 27.812 19.062 1 96.62 65 LEU B C 1
ATOM 2406 O O . LEU B 1 65 ? 4.883 27.562 20.016 1 96.62 65 LEU B O 1
ATOM 2410 N N . CYS B 1 66 ? 5.926 26.891 18.156 1 95.69 66 CYS B N 1
ATOM 2411 C CA . CYS B 1 66 ? 5.414 25.531 18.234 1 95.69 66 CYS B CA 1
ATOM 2412 C C . CYS B 1 66 ? 5.871 24.859 19.516 1 95.69 66 CYS B C 1
ATOM 2414 O O . CYS B 1 66 ? 5.082 24.172 20.172 1 95.69 66 CYS B O 1
ATOM 2416 N N . VAL B 1 67 ? 7.121 25.031 19.891 1 94.31 67 VAL B N 1
ATOM 2417 C CA . VAL B 1 67 ? 7.648 24.469 21.125 1 94.31 67 VAL B CA 1
ATOM 2418 C C . VAL B 1 67 ? 6.918 25.062 22.328 1 94.31 67 VAL B C 1
ATOM 2420 O O . VAL B 1 67 ? 6.52 24.344 23.25 1 94.31 67 VAL B O 1
ATOM 2423 N N . ARG B 1 68 ? 6.746 26.344 22.266 1 96.38 68 ARG B N 1
ATOM 2424 C CA . ARG B 1 68 ? 6.086 27.047 23.359 1 96.38 68 ARG B CA 1
ATOM 2425 C C . ARG B 1 68 ? 4.645 26.578 23.516 1 96.38 68 ARG B C 1
ATOM 2427 O O . ARG B 1 68 ? 4.211 26.25 24.625 1 96.38 68 ARG B O 1
ATOM 2434 N N . PHE B 1 69 ? 3.904 26.469 22.422 1 97.19 69 PHE B N 1
ATOM 2435 C CA . PHE B 1 69 ? 2.469 26.203 22.484 1 97.19 69 PHE B CA 1
ATOM 2436 C C . PHE B 1 69 ? 2.189 24.719 22.703 1 97.19 69 PHE B C 1
ATOM 2438 O O . PHE B 1 69 ? 1.121 24.359 23.188 1 97.19 69 PHE B O 1
ATOM 2445 N N . SER B 1 70 ? 3.082 23.859 22.25 1 94.94 70 SER B N 1
ATOM 2446 C CA . SER B 1 70 ? 2.906 22.438 22.531 1 94.94 70 SER B CA 1
ATOM 2447 C C . SER B 1 70 ? 3.068 22.141 24.031 1 94.94 70 SER B C 1
ATOM 2449 O O . SER B 1 70 ? 2.527 21.156 24.531 1 94.94 70 SER B O 1
ATOM 2451 N N . ALA B 1 71 ? 3.896 22.953 24.734 1 87.75 71 ALA B N 1
ATOM 2452 C CA . ALA B 1 71 ? 4.07 22.938 26.188 1 87.75 71 ALA B CA 1
ATOM 2453 C C . ALA B 1 71 ? 4.43 21.547 26.688 1 87.75 71 ALA B C 1
ATOM 2455 O O . ALA B 1 71 ? 3.92 21.109 27.719 1 87.75 71 ALA B O 1
ATOM 2456 N N . GLY B 1 72 ? 5.172 20.844 25.875 1 86.62 72 GLY B N 1
ATOM 2457 C CA . GLY B 1 72 ? 5.625 19.516 26.297 1 86.62 72 GLY B CA 1
ATOM 2458 C C . GLY B 1 72 ? 4.543 18.453 26.203 1 86.62 72 GLY B C 1
ATOM 2459 O O . GLY B 1 72 ? 4.785 17.297 26.516 1 86.62 72 GLY B O 1
ATOM 2460 N N . CYS B 1 73 ? 3.379 18.828 25.797 1 89.88 73 CYS B N 1
ATOM 2461 C CA . CYS B 1 73 ? 2.291 17.875 25.672 1 89.88 73 CYS B CA 1
ATOM 2462 C C . CYS B 1 73 ? 2.574 16.875 24.562 1 89.88 73 CYS B C 1
ATOM 2464 O O . CYS B 1 73 ? 2.268 15.688 24.688 1 89.88 73 CYS B O 1
ATOM 2466 N N . ILE B 1 74 ? 3.098 17.359 23.422 1 93.31 74 ILE B N 1
ATOM 2467 C CA . ILE B 1 74 ? 3.488 16.516 22.281 1 93.31 74 ILE B CA 1
ATOM 2468 C C . ILE B 1 74 ? 4.832 17 21.734 1 93.31 74 ILE B C 1
ATOM 2470 O O . ILE B 1 74 ? 5.207 18.156 21.906 1 93.31 74 ILE B O 1
ATOM 2474 N N . PRO B 1 75 ? 5.527 16.094 21.094 1 93.06 75 PRO B N 1
ATOM 2475 C CA . PRO B 1 75 ? 6.816 16.484 20.531 1 93.06 75 PRO B CA 1
ATOM 2476 C C . PRO B 1 75 ? 6.672 17.406 19.312 1 93.06 75 PRO B C 1
ATOM 2478 O O . PRO B 1 75 ? 5.715 17.266 18.547 1 93.06 75 PRO B O 1
ATOM 2481 N N . VAL B 1 76 ? 7.633 18.312 19.188 1 92.44 76 VAL B N 1
ATOM 2482 C CA . VAL B 1 76 ? 7.879 19.078 17.969 1 92.44 76 VAL B CA 1
ATOM 2483 C C . VAL B 1 76 ? 9.023 18.453 17.188 1 92.44 76 VAL B C 1
ATOM 2485 O O . VAL B 1 76 ? 10.125 18.266 17.719 1 92.44 76 VAL B O 1
ATOM 2488 N N . VAL B 1 77 ? 8.75 18.125 15.906 1 88.56 77 VAL B N 1
ATOM 2489 C CA . VAL B 1 77 ? 9.703 17.391 15.086 1 88.56 77 VAL B CA 1
ATOM 2490 C C . VAL B 1 77 ? 10.211 18.281 13.953 1 88.56 77 VAL B C 1
ATOM 2492 O O . VAL B 1 77 ? 9.422 18.953 13.289 1 88.56 77 VAL B O 1
ATOM 2495 N N . LEU B 1 78 ? 11.484 18.281 13.789 1 85.56 78 LEU B N 1
ATOM 2496 C CA . LEU B 1 78 ? 12.062 19.016 12.664 1 85.56 78 LEU B CA 1
ATOM 2497 C C . LEU B 1 78 ? 12.289 18.094 11.477 1 85.56 78 LEU B C 1
ATOM 2499 O O . LEU B 1 78 ? 12.773 16.969 11.633 1 85.56 78 LEU B O 1
ATOM 2503 N N . GLU B 1 79 ? 11.797 18.547 10.375 1 80.25 79 GLU B N 1
ATOM 2504 C CA . GLU B 1 79 ? 12.078 17.844 9.141 1 80.25 79 GLU B CA 1
ATOM 2505 C C . GLU B 1 79 ? 13.266 18.453 8.398 1 80.25 79 GLU B C 1
ATOM 2507 O O . GLU B 1 79 ? 13.328 19.672 8.227 1 80.25 79 GLU B O 1
ATOM 2512 N N . GLN B 1 80 ? 14.172 17.641 8.125 1 71.62 80 GLN B N 1
ATOM 2513 C CA . GLN B 1 80 ? 15.344 18.172 7.434 1 71.62 80 GLN B CA 1
ATOM 2514 C C . GLN B 1 80 ? 15.82 17.219 6.34 1 71.62 80 GLN B C 1
ATOM 2516 O O . GLN B 1 80 ? 15.617 16 6.438 1 71.62 80 GLN B O 1
ATOM 2521 N N . GLU B 1 81 ? 16.297 17.844 5.355 1 63.03 81 GLU B N 1
ATOM 2522 C CA . GLU B 1 81 ? 16.922 17.047 4.293 1 63.03 81 GLU B CA 1
ATOM 2523 C C . GLU B 1 81 ? 18.391 16.781 4.594 1 63.03 81 GLU B C 1
ATOM 2525 O O . GLU B 1 81 ? 19.016 15.953 3.934 1 63.03 81 GLU B O 1
ATOM 2530 N N . ARG B 1 82 ? 18.906 17.641 5.516 1 57.84 82 ARG B N 1
ATOM 2531 C CA . ARG B 1 82 ? 20.297 17.484 5.914 1 57.84 82 ARG B CA 1
ATOM 2532 C C . ARG B 1 82 ? 20.422 17.375 7.434 1 57.84 82 ARG B C 1
ATOM 2534 O O . ARG B 1 82 ? 19.625 17.953 8.164 1 57.84 82 ARG B O 1
ATOM 2541 N N . PHE B 1 83 ? 21.281 16.5 7.805 1 53.31 83 PHE B N 1
ATOM 2542 C CA . PHE B 1 83 ? 21.516 16.281 9.227 1 53.31 83 PHE B CA 1
ATOM 2543 C C . PHE B 1 83 ? 21.906 17.594 9.914 1 53.31 83 PHE B C 1
ATOM 2545 O O . PHE B 1 83 ? 22.766 18.328 9.414 1 53.31 83 PHE B O 1
ATOM 2552 N N . ILE B 1 84 ? 21.016 18.078 10.852 1 54.56 84 ILE B N 1
ATOM 2553 C CA . IL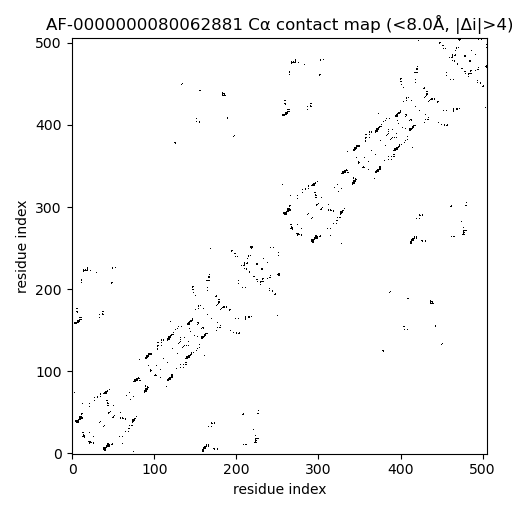E B 1 84 ? 21.391 19.188 11.719 1 54.56 84 ILE B CA 1
ATOM 2554 C C . ILE B 1 84 ? 21.312 18.75 13.18 1 54.56 84 ILE B C 1
ATOM 2556 O O . ILE B 1 84 ? 20.469 17.938 13.539 1 54.56 84 ILE B O 1
ATOM 2560 N N . LEU B 1 85 ? 22.234 19.125 13.953 1 54.88 85 LEU B N 1
ATOM 2561 C CA . LEU B 1 85 ? 22.188 18.922 15.398 1 54.88 85 LEU B CA 1
ATOM 2562 C C . LEU B 1 85 ? 21.062 19.734 16.031 1 54.88 85 LEU B C 1
ATOM 2564 O O . LEU B 1 85 ? 20.922 20.922 15.734 1 54.88 85 LEU B O 1
ATOM 2568 N N . SER B 1 86 ? 20.062 19.062 16.453 1 64.69 86 SER B N 1
ATOM 2569 C CA . SER B 1 86 ? 18.922 19.688 17.141 1 64.69 86 SER B CA 1
ATOM 2570 C C . SER B 1 86 ? 18.562 18.906 18.406 1 64.69 86 SER B C 1
ATOM 2572 O O . SER B 1 86 ? 18.859 17.719 18.516 1 64.69 86 SER B O 1
ATOM 2574 N N . ARG B 1 87 ? 18.172 19.625 19.375 1 67.06 87 ARG B N 1
ATOM 2575 C CA . ARG B 1 87 ? 17.625 19 20.578 1 67.06 87 ARG B CA 1
ATOM 2576 C C . ARG B 1 87 ? 16.25 18.406 20.312 1 67.06 87 ARG B C 1
ATOM 2578 O O . ARG B 1 87 ? 15.742 17.609 21.094 1 67.06 87 ARG B O 1
ATOM 2585 N N . LEU B 1 88 ? 15.773 18.75 19.203 1 72.44 88 LEU B N 1
ATOM 2586 C CA . LEU B 1 88 ? 14.484 18.219 18.781 1 72.44 88 LEU B CA 1
ATOM 2587 C C . LEU B 1 88 ? 14.672 16.969 17.922 1 72.44 88 LEU B C 1
ATOM 2589 O O . LEU B 1 88 ? 15.711 16.812 17.266 1 72.44 88 LEU B O 1
ATOM 2593 N N . PRO B 1 89 ? 13.75 16.047 18.047 1 75.81 89 PRO B N 1
ATOM 2594 C CA . PRO B 1 89 ? 13.836 14.93 17.094 1 75.81 89 PRO B CA 1
ATOM 2595 C C . PRO B 1 89 ? 13.867 15.391 15.641 1 75.81 89 PRO B C 1
ATOM 2597 O O . PRO B 1 89 ? 13.188 16.344 15.281 1 75.81 89 PRO B O 1
ATOM 2600 N N . VAL B 1 90 ? 14.773 14.711 14.93 1 76.44 90 VAL B N 1
ATOM 2601 C CA . VAL B 1 90 ? 14.953 15.055 13.523 1 76.44 90 VAL B CA 1
ATOM 2602 C C . VAL B 1 90 ? 14.508 13.891 12.641 1 76.44 90 VAL B C 1
ATOM 2604 O O . VAL B 1 90 ? 14.805 12.727 12.938 1 76.44 90 VAL B O 1
ATOM 2607 N N . MET B 1 91 ? 13.68 14.219 11.742 1 81.62 91 MET B N 1
ATOM 2608 C CA . MET B 1 91 ? 13.211 13.258 10.75 1 81.62 91 MET B CA 1
ATOM 2609 C C . MET B 1 91 ? 13.711 13.617 9.359 1 81.62 91 MET B C 1
ATOM 2611 O O . MET B 1 91 ? 13.531 14.75 8.906 1 81.62 91 MET B O 1
ATOM 2615 N N . PHE B 1 92 ? 14.383 12.562 8.805 1 79.06 92 PHE B N 1
ATOM 2616 C CA . PHE B 1 92 ? 14.844 12.758 7.434 1 79.06 92 PHE B CA 1
ATOM 2617 C C . PHE B 1 92 ? 13.695 12.602 6.445 1 79.06 92 PHE B C 1
ATOM 2619 O O . PHE B 1 92 ? 12.953 11.625 6.512 1 79.06 92 PHE B O 1
ATOM 2626 N N . TYR B 1 93 ? 13.609 13.531 5.707 1 77.56 93 TYR B N 1
ATOM 2627 C CA . TYR B 1 93 ? 12.562 13.594 4.699 1 77.56 93 TYR B CA 1
ATOM 2628 C C . TYR B 1 93 ? 13.055 13.062 3.361 1 77.56 93 TYR B C 1
ATOM 2630 O O . TYR B 1 93 ? 13.898 13.688 2.711 1 77.56 93 TYR B O 1
ATOM 2638 N N . ASN B 1 94 ? 12.711 11.844 3.123 1 63.84 94 ASN B N 1
ATOM 2639 C CA . ASN B 1 94 ? 13.031 11.273 1.816 1 63.84 94 ASN B CA 1
ATOM 2640 C C . ASN B 1 94 ? 12.109 11.82 0.729 1 63.84 94 ASN B C 1
ATOM 2642 O O . ASN B 1 94 ? 10.992 11.32 0.549 1 63.84 94 ASN B O 1
ATOM 2646 N N . MET B 1 95 ? 12.352 13.078 0.208 1 60.81 95 MET B N 1
ATOM 2647 C CA . MET B 1 95 ? 11.492 13.742 -0.767 1 60.81 95 MET B CA 1
ATOM 2648 C C . MET B 1 95 ? 11.844 13.305 -2.186 1 60.81 95 MET B C 1
ATOM 2650 O O . MET B 1 95 ? 12.695 13.922 -2.832 1 60.81 95 MET B O 1
ATOM 2654 N N . LEU B 1 96 ? 12.297 12.133 -2.455 1 52.94 96 LEU B N 1
ATOM 2655 C CA . LEU B 1 96 ? 12.906 11.875 -3.756 1 52.94 96 LEU B CA 1
ATOM 2656 C C . LEU B 1 96 ? 11.961 12.281 -4.887 1 52.94 96 LEU B C 1
ATOM 2658 O O . LEU B 1 96 ? 12.391 12.43 -6.031 1 52.94 96 LEU B O 1
ATOM 2662 N N . GLY B 1 97 ? 10.617 12.344 -4.789 1 45.44 97 GLY B N 1
ATOM 2663 C CA . GLY B 1 97 ? 10.031 12.711 -6.07 1 45.44 97 GLY B CA 1
ATOM 2664 C C . GLY B 1 97 ? 10.531 14.047 -6.59 1 45.44 97 GLY B C 1
ATOM 2665 O O . GLY B 1 97 ? 10.742 14.203 -7.793 1 45.44 97 GLY B O 1
ATOM 2666 N N . ALA B 1 98 ? 10.773 15.016 -5.758 1 42.34 98 ALA B N 1
ATOM 2667 C CA . ALA B 1 98 ? 11.094 16.344 -6.254 1 42.34 98 ALA B CA 1
ATOM 2668 C C . ALA B 1 98 ? 12.57 16.453 -6.648 1 42.34 98 ALA B C 1
ATOM 2670 O O . ALA B 1 98 ? 12.93 17.234 -7.52 1 42.34 98 ALA B O 1
ATOM 2671 N N . SER B 1 99 ? 13.391 15.742 -6.004 1 46.12 99 SER B N 1
ATOM 2672 C CA . SER B 1 99 ? 14.789 16.062 -6.258 1 46.12 99 SER B CA 1
ATOM 2673 C C . SER B 1 99 ? 15.359 15.203 -7.379 1 46.12 99 SER B C 1
ATOM 2675 O O . SER B 1 99 ? 16.531 15.328 -7.727 1 46.12 99 SER B O 1
ATOM 2677 N N . GLY B 1 100 ? 14.539 14.438 -8.086 1 52 100 GLY B N 1
ATOM 2678 C CA . GLY B 1 100 ? 15.086 13.625 -9.156 1 52 100 GLY B CA 1
ATOM 2679 C C . GLY B 1 100 ? 16.047 12.555 -8.664 1 52 100 GLY B C 1
ATOM 2680 O O . GLY B 1 100 ? 16.422 11.656 -9.414 1 52 100 GLY B O 1
ATOM 2681 N N . LEU B 1 101 ? 16.625 12.758 -7.504 1 54.03 101 LEU B N 1
ATOM 2682 C CA . LEU B 1 101 ? 17.547 11.742 -6.992 1 54.03 101 LEU B CA 1
ATOM 2683 C C . LEU B 1 101 ? 16.766 10.578 -6.379 1 54.03 101 LEU B C 1
ATOM 2685 O O . LEU B 1 101 ? 16.016 10.773 -5.422 1 54.03 101 LEU B O 1
ATOM 2689 N N . LYS B 1 102 ? 16.672 9.578 -7.043 1 67.38 102 LYS B N 1
ATOM 2690 C CA . LYS B 1 102 ? 15.977 8.406 -6.52 1 67.38 102 LYS B CA 1
ATOM 2691 C C . LYS B 1 102 ? 16.938 7.496 -5.758 1 67.38 102 LYS B C 1
ATOM 2693 O O . LYS B 1 102 ? 17.828 6.898 -6.355 1 67.38 102 LYS B O 1
ATOM 2698 N N . LEU B 1 103 ? 17.031 7.676 -4.41 1 79.69 103 LEU B N 1
ATOM 2699 C CA . LEU B 1 103 ? 17.766 6.727 -3.576 1 79.69 103 LEU B CA 1
ATOM 2700 C C . LEU B 1 103 ? 16.969 5.441 -3.389 1 79.69 103 LEU B C 1
ATOM 2702 O O . LEU B 1 103 ? 15.742 5.484 -3.229 1 79.69 103 LEU B O 1
ATOM 2706 N N . SER B 1 104 ? 17.734 4.379 -3.514 1 86.69 104 SER B N 1
ATOM 2707 C CA . SER B 1 104 ? 17.109 3.102 -3.193 1 86.69 104 SER B CA 1
ATOM 2708 C C . SER B 1 104 ? 16.766 3.006 -1.709 1 86.69 104 SER B C 1
ATOM 2710 O O . SER B 1 104 ? 17.344 3.729 -0.891 1 86.69 104 SER B O 1
ATOM 2712 N N . PRO B 1 105 ? 15.906 2.146 -1.337 1 89.25 105 PRO B N 1
ATOM 2713 C CA . PRO B 1 105 ? 15.617 1.955 0.086 1 89.25 105 PRO B CA 1
ATOM 2714 C C . PRO B 1 105 ? 16.875 1.637 0.904 1 89.25 105 PRO B C 1
ATOM 2716 O O . PRO B 1 105 ? 17.016 2.129 2.025 1 89.25 105 PRO B O 1
ATOM 2719 N N . THR B 1 106 ? 17.719 0.877 0.328 1 89.62 106 THR B N 1
ATOM 2720 C CA . THR B 1 106 ? 18.953 0.524 1.027 1 89.62 106 THR B CA 1
ATOM 2721 C C . THR B 1 106 ? 19.828 1.759 1.248 1 89.62 106 THR B C 1
ATOM 2723 O O . THR B 1 106 ? 20.406 1.929 2.318 1 89.62 106 THR B O 1
ATOM 2726 N N . GLU B 1 107 ? 19.875 2.588 0.295 1 85.75 107 GLU B N 1
ATOM 2727 C CA . GLU B 1 107 ? 20.641 3.828 0.432 1 85.75 107 GLU B CA 1
ATOM 2728 C C . GLU B 1 107 ? 20 4.75 1.471 1 85.75 107 GLU B C 1
ATOM 2730 O O . GLU B 1 107 ? 20.703 5.367 2.27 1 85.75 107 GLU B O 1
ATOM 2735 N N . ILE B 1 108 ? 18.766 4.777 1.427 1 85.38 108 ILE B N 1
ATOM 2736 C CA . ILE B 1 108 ? 18.031 5.605 2.381 1 85.38 108 ILE B CA 1
ATOM 2737 C C . ILE B 1 108 ? 18.281 5.094 3.799 1 85.38 108 ILE B C 1
ATOM 2739 O O . ILE B 1 108 ? 18.625 5.863 4.695 1 85.38 108 ILE B O 1
ATOM 2743 N N . ALA B 1 109 ? 18.156 3.822 3.979 1 87.12 109 ALA B N 1
ATOM 2744 C CA . ALA B 1 109 ? 18.344 3.215 5.293 1 87.12 109 ALA B CA 1
ATOM 2745 C C . ALA B 1 109 ? 19.781 3.393 5.777 1 87.12 109 ALA B C 1
ATOM 2747 O O . ALA B 1 109 ? 20.031 3.49 6.984 1 87.12 109 ALA B O 1
ATOM 2748 N N . GLY B 1 110 ? 20.703 3.443 4.871 1 86.44 110 GLY B N 1
ATOM 2749 C CA . GLY B 1 110 ? 22.109 3.623 5.199 1 86.44 110 GLY B CA 1
ATOM 2750 C C . GLY B 1 110 ? 22.391 4.934 5.906 1 86.44 110 GLY B C 1
ATOM 2751 O O . GLY B 1 110 ? 23.453 5.098 6.523 1 86.44 110 GLY B O 1
ATOM 2752 N N . LEU B 1 111 ? 21.484 5.809 5.895 1 83.25 111 LEU B N 1
ATOM 2753 C CA . LEU B 1 111 ? 21.641 7.09 6.578 1 83.25 111 LEU B CA 1
ATOM 2754 C C . LEU B 1 111 ? 21.672 6.902 8.094 1 83.25 111 LEU B C 1
ATOM 2756 O O . LEU B 1 111 ? 22.062 7.809 8.828 1 83.25 111 LEU B O 1
ATOM 2760 N N . SER B 1 112 ? 21.266 5.77 8.508 1 85.75 112 SER B N 1
ATOM 2761 C CA . SER B 1 112 ? 21.375 5.461 9.93 1 85.75 112 SER B CA 1
ATOM 2762 C C . SER B 1 112 ? 22.812 5.543 10.414 1 85.75 112 SER B C 1
ATOM 2764 O O . SER B 1 112 ? 23.062 5.879 11.57 1 85.75 112 SER B O 1
ATOM 2766 N N . LYS B 1 113 ? 23.688 5.242 9.555 1 86.31 113 LYS B N 1
ATOM 2767 C CA . LYS B 1 113 ? 25.109 5.266 9.891 1 86.31 113 LYS B CA 1
ATOM 2768 C C . LYS B 1 113 ? 25.578 6.68 10.234 1 86.31 113 LYS B C 1
ATOM 2770 O O . LYS B 1 113 ? 26.578 6.859 10.93 1 86.31 113 LYS B O 1
ATOM 2775 N N . VAL B 1 114 ? 24.844 7.652 9.789 1 81.94 114 VAL B N 1
ATOM 2776 C CA . VAL B 1 114 ? 25.234 9.031 10.07 1 81.94 114 VAL B CA 1
ATOM 2777 C C . VAL B 1 114 ? 24.234 9.656 11.047 1 81.94 114 VAL B C 1
ATOM 2779 O O . VAL B 1 114 ? 24.109 10.883 11.109 1 81.94 114 VAL B O 1
ATOM 2782 N N . GLY B 1 115 ? 23.375 8.836 11.633 1 81.06 115 GLY B N 1
ATOM 2783 C CA . GLY B 1 115 ? 22.625 9.297 12.789 1 81.06 115 GLY B CA 1
ATOM 2784 C C . GLY B 1 115 ? 21.156 9.508 12.492 1 81.06 115 GLY B C 1
ATOM 2785 O O . GLY B 1 115 ? 20.391 9.906 13.375 1 81.06 115 GLY B O 1
ATOM 2786 N N . VAL B 1 116 ? 20.672 9.195 11.305 1 83.06 116 VAL B N 1
ATOM 2787 C CA . VAL B 1 116 ? 19.266 9.352 10.984 1 83.06 116 VAL B CA 1
ATOM 2788 C C . VAL B 1 116 ? 18.469 8.211 11.609 1 83.06 116 VAL B C 1
ATOM 2790 O O . VAL B 1 116 ? 18.594 7.059 11.195 1 83.06 116 VAL B O 1
ATOM 2793 N N . LYS B 1 117 ? 17.641 8.578 12.5 1 87.56 117 LYS B N 1
ATOM 2794 C CA . LYS B 1 117 ? 16.859 7.57 13.203 1 87.56 117 LYS B CA 1
ATOM 2795 C C . LYS B 1 117 ? 15.469 7.438 12.594 1 87.56 117 LYS B C 1
ATOM 2797 O O . LYS B 1 117 ? 14.938 6.332 12.484 1 87.56 117 LYS B O 1
ATOM 2802 N N . TYR B 1 118 ? 14.938 8.602 12.258 1 90.38 118 TYR B N 1
ATOM 2803 C CA . TYR B 1 118 ? 13.57 8.633 11.75 1 90.38 118 TYR B CA 1
ATOM 2804 C C . TYR B 1 118 ? 13.547 9.062 10.281 1 90.38 118 TYR B C 1
ATOM 2806 O O . TYR B 1 118 ? 14.195 10.039 9.906 1 90.38 118 TYR B O 1
ATOM 2814 N N . LEU B 1 119 ? 12.82 8.266 9.508 1 90.19 119 LEU B N 1
ATOM 2815 C CA . LEU B 1 119 ? 12.656 8.555 8.086 1 90.19 119 LEU B CA 1
ATOM 2816 C C . LEU B 1 119 ? 11.195 8.836 7.754 1 90.19 119 LEU B C 1
ATOM 2818 O O . LEU B 1 119 ? 10.305 8.133 8.227 1 90.19 119 LEU B O 1
ATOM 2822 N N . LYS B 1 120 ? 10.977 9.883 7.09 1 91.19 120 LYS B N 1
ATOM 2823 C CA . LYS B 1 120 ? 9.688 10.133 6.453 1 91.19 120 LYS B CA 1
ATOM 2824 C C . LYS B 1 120 ? 9.727 9.781 4.969 1 91.19 120 LYS B C 1
ATOM 2826 O O . LYS B 1 120 ? 10.461 10.398 4.195 1 91.19 120 LYS B O 1
ATOM 2831 N N . ASP B 1 121 ? 8.914 8.852 4.578 1 91.5 121 ASP B N 1
ATOM 2832 C CA . ASP B 1 121 ? 8.883 8.461 3.17 1 91.5 121 ASP B CA 1
ATOM 2833 C C . ASP B 1 121 ? 7.742 9.156 2.432 1 91.5 121 ASP B C 1
ATOM 2835 O O . ASP B 1 121 ? 6.566 8.922 2.73 1 91.5 121 ASP B O 1
ATOM 2839 N N . THR B 1 122 ? 8.062 9.977 1.463 1 88.62 122 THR B N 1
ATOM 2840 C CA . THR B 1 122 ? 7.066 10.688 0.668 1 88.62 122 THR B CA 1
ATOM 2841 C C . THR B 1 122 ? 7.145 10.266 -0.798 1 88.62 122 THR B C 1
ATOM 2843 O O . THR B 1 122 ? 6.676 10.984 -1.681 1 88.62 122 THR B O 1
ATOM 2846 N N . SER B 1 123 ? 7.719 9.172 -1.075 1 85.12 123 SER B N 1
ATOM 2847 C CA . SER B 1 123 ? 8.008 8.766 -2.445 1 85.12 123 SER B CA 1
ATOM 2848 C C . SER B 1 123 ? 6.734 8.375 -3.188 1 85.12 123 SER B C 1
ATOM 2850 O O . SER B 1 123 ? 6.684 8.422 -4.418 1 85.12 123 SER B O 1
ATOM 2852 N N . GLY B 1 124 ? 5.754 7.973 -2.439 1 88.62 124 GLY B N 1
ATOM 2853 C CA . GLY B 1 124 ? 4.562 7.418 -3.062 1 88.62 124 GLY B CA 1
ATOM 2854 C C . GLY B 1 124 ? 4.773 6.023 -3.621 1 88.62 124 GLY B C 1
ATOM 2855 O O . GLY B 1 124 ? 3.883 5.469 -4.273 1 88.62 124 GLY B O 1
ATOM 2856 N N . ASN B 1 125 ? 5.934 5.523 -3.461 1 91.5 125 ASN B N 1
ATOM 2857 C CA . ASN B 1 125 ? 6.305 4.195 -3.936 1 91.5 125 ASN B CA 1
ATOM 2858 C C . ASN B 1 125 ? 6.066 3.133 -2.865 1 91.5 125 ASN B C 1
ATOM 2860 O O . ASN B 1 125 ? 6.914 2.918 -1.998 1 91.5 125 ASN B O 1
ATOM 2864 N N . ALA B 1 126 ? 4.922 2.445 -3.033 1 95.31 126 ALA B N 1
ATOM 2865 C CA . ALA B 1 126 ? 4.5 1.509 -1.995 1 95.31 126 ALA B CA 1
ATOM 2866 C C . ALA B 1 126 ? 5.508 0.37 -1.841 1 95.31 126 ALA B C 1
ATOM 2868 O O . ALA B 1 126 ? 5.863 -0.002 -0.721 1 95.31 126 ALA B O 1
ATOM 2869 N N . PRO B 1 127 ? 6.043 -0.187 -2.908 1 94.56 127 PRO B N 1
ATOM 2870 C CA . PRO B 1 127 ? 7.07 -1.221 -2.752 1 94.56 127 PRO B CA 1
ATOM 2871 C C . PRO B 1 127 ? 8.312 -0.713 -2.029 1 94.56 127 PRO B C 1
ATOM 2873 O O . PRO B 1 127 ? 8.867 -1.416 -1.181 1 94.56 127 PRO B O 1
ATOM 2876 N N . ALA B 1 128 ? 8.75 0.457 -2.334 1 92.81 128 ALA B N 1
ATOM 2877 C CA . ALA B 1 128 ? 9.906 1.023 -1.635 1 92.81 128 ALA B CA 1
ATOM 2878 C C . ALA B 1 128 ? 9.609 1.206 -0.15 1 92.81 128 ALA B C 1
ATOM 2880 O O . ALA B 1 128 ? 10.453 0.91 0.7 1 92.81 128 ALA B O 1
ATOM 2881 N N . LEU B 1 129 ? 8.422 1.704 0.134 1 95.38 129 LEU B N 1
ATOM 2882 C CA . LEU B 1 129 ? 8.016 1.833 1.527 1 95.38 129 LEU B CA 1
ATOM 2883 C C . LEU B 1 129 ? 8 0.473 2.219 1 95.38 129 LEU B C 1
ATOM 2885 O O . LEU B 1 129 ? 8.438 0.353 3.367 1 95.38 129 LEU B O 1
ATOM 2889 N N . THR B 1 130 ? 7.559 -0.533 1.539 1 96.75 130 THR B N 1
ATOM 2890 C CA . THR B 1 130 ? 7.543 -1.883 2.092 1 96.75 130 THR B CA 1
ATOM 2891 C C . THR B 1 130 ? 8.953 -2.332 2.463 1 96.75 130 THR B C 1
ATOM 2893 O O . THR B 1 130 ? 9.172 -2.879 3.547 1 96.75 130 THR B O 1
ATOM 2896 N N . GLU B 1 131 ? 9.875 -2.072 1.583 1 95.75 131 GLU B N 1
ATOM 2897 C CA . GLU B 1 131 ? 11.258 -2.455 1.853 1 95.75 131 GLU B CA 1
ATOM 2898 C C . GLU B 1 131 ? 11.789 -1.755 3.098 1 95.75 131 GLU B C 1
ATOM 2900 O O . GLU B 1 131 ? 12.469 -2.373 3.92 1 95.75 131 GLU B O 1
ATOM 2905 N N . LEU B 1 132 ? 11.492 -0.518 3.262 1 94.75 132 LEU B N 1
ATOM 2906 C CA . LEU B 1 132 ? 11.945 0.245 4.418 1 94.75 132 LEU B CA 1
ATOM 2907 C C . LEU B 1 132 ? 11.344 -0.303 5.703 1 94.75 132 LEU B C 1
ATOM 2909 O O . LEU B 1 132 ? 12.023 -0.401 6.727 1 94.75 132 LEU B O 1
ATOM 2913 N N . VAL B 1 133 ? 10.086 -0.729 5.66 1 96.44 133 VAL B N 1
ATOM 2914 C CA . VAL B 1 133 ? 9.336 -1.094 6.859 1 96.44 133 VAL B CA 1
ATOM 2915 C C . VAL B 1 133 ? 9.617 -2.551 7.223 1 96.44 133 VAL B C 1
ATOM 2917 O O . VAL B 1 133 ? 9.758 -2.889 8.398 1 96.44 133 VAL B O 1
ATOM 2920 N N . PHE B 1 134 ? 9.758 -3.416 6.254 1 95.12 134 PHE B N 1
ATOM 2921 C CA . PHE B 1 134 ? 9.898 -4.84 6.531 1 95.12 134 PHE B CA 1
ATOM 2922 C C . PHE B 1 134 ? 11.352 -5.273 6.406 1 95.12 134 PHE B C 1
ATOM 2924 O O . PHE B 1 134 ? 11.828 -6.113 7.18 1 95.12 134 PHE B O 1
ATOM 2931 N N . GLY B 1 135 ? 12.07 -4.727 5.52 1 92.25 135 GLY B N 1
ATOM 2932 C CA . GLY B 1 135 ? 13.406 -5.203 5.215 1 92.25 135 GLY B CA 1
ATOM 2933 C C . GLY B 1 135 ? 14.492 -4.461 5.969 1 92.25 135 GLY B C 1
ATOM 2934 O O . GLY B 1 135 ? 15.562 -5.012 6.23 1 92.25 135 GLY B O 1
ATOM 2935 N N . LEU B 1 136 ? 14.164 -3.205 6.285 1 93.25 136 LEU B N 1
ATOM 2936 C CA . LEU B 1 136 ? 15.242 -2.357 6.777 1 93.25 136 LEU B CA 1
ATOM 2937 C C . LEU B 1 136 ? 14.859 -1.692 8.094 1 93.25 136 LEU B C 1
ATOM 2939 O O . LEU B 1 136 ? 15.414 -0.651 8.453 1 93.25 136 LEU B O 1
ATOM 2943 N N . SER B 1 137 ? 13.953 -2.299 8.797 1 91.44 137 SER B N 1
ATOM 2944 C CA . SER B 1 137 ? 13.414 -1.7 10.016 1 91.44 137 SER B CA 1
ATOM 2945 C C . SER B 1 137 ? 14.438 -1.718 11.141 1 91.44 137 SER B C 1
ATOM 2947 O O . SER B 1 137 ? 14.273 -1.039 12.156 1 91.44 137 SER B O 1
ATOM 2949 N N . ASP B 1 138 ? 15.477 -2.496 11.008 1 92 138 ASP B N 1
ATOM 2950 C CA . ASP B 1 138 ? 16.531 -2.549 12.016 1 92 138 ASP B CA 1
ATOM 2951 C C . ASP B 1 138 ? 17.453 -1.335 11.914 1 92 138 ASP B C 1
ATOM 2953 O O . ASP B 1 138 ? 18.219 -1.049 12.836 1 92 138 ASP B O 1
ATOM 2957 N N . GLN B 1 139 ? 17.344 -0.588 10.852 1 90.81 139 GLN B N 1
ATOM 2958 C CA . GLN B 1 139 ? 18.25 0.534 10.617 1 90.81 139 GLN B CA 1
ATOM 2959 C C . GLN B 1 139 ? 17.562 1.862 10.938 1 90.81 139 GLN B C 1
ATOM 2961 O O . GLN B 1 139 ? 18.188 2.756 11.523 1 90.81 139 GLN B O 1
ATOM 2966 N N . ASN B 1 140 ? 16.344 1.978 10.516 1 89.75 140 ASN B N 1
ATOM 2967 C CA . ASN B 1 140 ? 15.609 3.225 10.711 1 89.75 140 ASN B CA 1
ATOM 2968 C C . ASN B 1 140 ? 14.148 2.965 11.062 1 89.75 140 ASN B C 1
ATOM 2970 O O . ASN B 1 140 ? 13.609 1.9 10.758 1 89.75 140 ASN B O 1
ATOM 2974 N N . THR B 1 141 ? 13.578 3.949 11.758 1 93.12 141 THR B N 1
ATOM 2975 C CA . THR B 1 141 ? 12.133 3.982 11.961 1 93.12 141 THR B CA 1
ATOM 2976 C C . THR B 1 141 ? 11.453 4.789 10.859 1 93.12 141 THR B C 1
ATOM 2978 O O . THR B 1 141 ? 11.758 5.965 10.664 1 93.12 141 THR B O 1
ATOM 2981 N N . THR B 1 142 ? 10.57 4.141 10.172 1 94.5 142 THR B N 1
ATOM 2982 C CA . THR B 1 142 ? 9.984 4.754 8.984 1 94.5 142 THR B CA 1
ATOM 2983 C C . THR B 1 142 ? 8.586 5.281 9.289 1 94.5 142 THR B C 1
ATOM 2985 O O . THR B 1 142 ? 7.789 4.605 9.945 1 94.5 142 THR B O 1
ATOM 2988 N N . PHE B 1 143 ? 8.352 6.512 8.859 1 95.81 143 PHE B N 1
ATOM 2989 C CA . PHE B 1 143 ? 7.039 7.148 8.875 1 95.81 143 PHE B CA 1
ATOM 2990 C C . PHE B 1 143 ? 6.512 7.328 7.453 1 95.81 143 PHE B C 1
ATOM 2992 O O . PHE B 1 143 ? 7.27 7.664 6.539 1 95.81 143 PHE B O 1
ATOM 2999 N N . ASN B 1 144 ? 5.223 7.094 7.328 1 96.38 144 ASN B N 1
ATOM 3000 C CA . ASN B 1 144 ? 4.594 7.434 6.059 1 96.38 144 ASN B CA 1
ATOM 3001 C C . ASN B 1 144 ? 4.375 8.938 5.926 1 96.38 144 ASN B C 1
ATOM 3003 O O . ASN B 1 144 ? 3.914 9.586 6.863 1 96.38 144 ASN B O 1
ATOM 3007 N N . GLY B 1 145 ? 4.656 9.453 4.734 1 94.06 145 GLY B N 1
ATOM 3008 C CA . GLY B 1 145 ? 4.477 10.875 4.5 1 94.06 145 GLY B CA 1
ATOM 3009 C C . GLY B 1 145 ? 3.576 11.172 3.316 1 94.06 145 GLY B C 1
ATOM 3010 O O . GLY B 1 145 ? 3.387 12.336 2.953 1 94.06 145 GLY B O 1
ATOM 3011 N N . CYS B 1 146 ? 3.064 10.133 2.705 1 93.62 146 CYS B N 1
ATOM 3012 C CA . CYS B 1 146 ? 2.166 10.297 1.567 1 93.62 146 CYS B CA 1
ATOM 3013 C C . CYS B 1 146 ? 0.713 10.117 1.988 1 93.62 146 CYS B C 1
ATOM 3015 O O . CYS B 1 146 ? 0.329 9.047 2.461 1 93.62 146 CYS B O 1
ATOM 3017 N N . ASP B 1 147 ? -0.097 11.125 1.682 1 94.81 147 ASP B N 1
ATOM 3018 C CA . ASP B 1 147 ? -1.5 11.07 2.082 1 94.81 147 ASP B CA 1
ATOM 3019 C C . ASP B 1 147 ? -2.168 9.797 1.576 1 94.81 147 ASP B C 1
ATOM 3021 O O . ASP B 1 147 ? -2.891 9.125 2.32 1 94.81 147 ASP B O 1
ATOM 3025 N N . THR B 1 148 ? -1.837 9.477 0.401 1 95.56 148 THR B N 1
ATOM 3026 C CA . THR B 1 148 ? -2.584 8.422 -0.285 1 95.56 148 THR B CA 1
ATOM 3027 C C . THR B 1 148 ? -2.055 7.047 0.095 1 95.56 148 THR B C 1
ATOM 3029 O O . THR B 1 148 ? -2.66 6.027 -0.245 1 95.56 148 THR B O 1
ATOM 3032 N N . LEU B 1 149 ? -0.976 6.93 0.887 1 96.81 149 LEU B N 1
ATOM 3033 C CA . LEU B 1 149 ? -0.436 5.648 1.325 1 96.81 149 LEU B CA 1
ATOM 3034 C C . LEU B 1 149 ? -0.592 5.48 2.834 1 96.81 149 LEU B C 1
ATOM 3036 O O . LEU B 1 149 ? -0.106 4.504 3.406 1 96.81 149 LEU B O 1
ATOM 3040 N N . THR B 1 150 ? -1.333 6.363 3.453 1 98 150 THR B N 1
ATOM 3041 C CA . THR B 1 150 ? -1.394 6.375 4.91 1 98 150 THR B CA 1
ATOM 3042 C C . THR B 1 150 ? -1.961 5.059 5.438 1 98 150 THR B C 1
ATOM 3044 O O . THR B 1 150 ? -1.375 4.438 6.328 1 98 150 THR B O 1
ATOM 3047 N N . PHE B 1 151 ? -3.092 4.621 4.836 1 98.62 151 PHE B N 1
ATOM 3048 C CA . PHE B 1 151 ? -3.678 3.363 5.285 1 98.62 151 PHE B CA 1
ATOM 3049 C C . PHE B 1 151 ? -2.682 2.219 5.145 1 98.62 151 PHE B C 1
ATOM 3051 O O . PHE B 1 151 ? -2.488 1.436 6.074 1 98.62 151 PHE B O 1
ATOM 3058 N N . TYR B 1 152 ? -2.002 2.139 4 1 98.25 152 TYR B N 1
ATOM 3059 C CA . TYR B 1 152 ? -1.029 1.082 3.754 1 98.25 152 TYR B CA 1
ATOM 3060 C C . TYR B 1 152 ? 0.122 1.157 4.75 1 98.25 152 TYR B C 1
ATOM 3062 O O . TYR B 1 152 ? 0.514 0.143 5.336 1 98.25 152 TYR B O 1
ATOM 3070 N N . GLY B 1 153 ? 0.661 2.367 4.914 1 98.12 153 GLY B N 1
ATOM 3071 C CA . GLY B 1 153 ? 1.772 2.533 5.836 1 98.12 153 GLY B CA 1
ATOM 3072 C C . GLY B 1 153 ? 1.448 2.088 7.25 1 98.12 153 GLY B C 1
ATOM 3073 O O . GLY B 1 153 ? 2.236 1.378 7.879 1 98.12 153 GLY B O 1
ATOM 3074 N N . LEU B 1 154 ? 0.295 2.428 7.742 1 98.38 154 LEU B N 1
ATOM 3075 C CA . LEU B 1 154 ? -0.102 2.049 9.094 1 98.38 154 LEU B CA 1
ATOM 3076 C C . LEU B 1 154 ? -0.326 0.543 9.188 1 98.38 154 LEU B C 1
ATOM 3078 O O . LEU B 1 154 ? 0.113 -0.093 10.156 1 98.38 154 LEU B O 1
ATOM 3082 N N . ALA B 1 155 ? -0.983 -0.009 8.188 1 98.31 155 ALA B N 1
ATOM 3083 C CA . ALA B 1 155 ? -1.215 -1.451 8.18 1 98.31 155 ALA B CA 1
ATOM 3084 C C . ALA B 1 155 ? 0.104 -2.219 8.172 1 98.31 155 ALA B C 1
ATOM 3086 O O . ALA B 1 155 ? 0.222 -3.271 8.805 1 98.31 155 ALA B O 1
ATOM 3087 N N . ALA B 1 156 ? 1.083 -1.703 7.469 1 97.75 156 ALA B N 1
ATOM 3088 C CA . ALA B 1 156 ? 2.377 -2.361 7.301 1 97.75 156 ALA B CA 1
ATOM 3089 C C . ALA B 1 156 ? 3.209 -2.266 8.578 1 97.75 156 ALA B C 1
ATOM 3091 O O . ALA B 1 156 ? 4.156 -3.033 8.766 1 97.75 156 ALA B O 1
ATOM 3092 N N . GLY B 1 157 ? 2.881 -1.257 9.391 1 96.81 157 GLY B N 1
ATOM 3093 C CA . GLY B 1 157 ? 3.605 -1.168 10.641 1 96.81 157 GLY B CA 1
ATOM 3094 C C . GLY B 1 157 ? 4.473 0.074 10.742 1 96.81 157 GLY B C 1
ATOM 3095 O O . GLY B 1 157 ? 5.355 0.153 11.602 1 96.81 157 GLY B O 1
ATOM 3096 N N . CYS B 1 158 ? 4.277 1.025 9.812 1 97.06 158 CYS B N 1
ATOM 3097 C CA . CYS B 1 158 ? 4.914 2.316 10.062 1 97.06 158 CYS B CA 1
ATOM 3098 C C . CYS B 1 158 ? 4.633 2.799 11.477 1 97.06 158 CYS B C 1
ATOM 3100 O O . CYS B 1 158 ? 3.531 2.615 12 1 97.06 158 CYS B O 1
ATOM 3102 N N . GLN B 1 159 ? 5.637 3.488 12 1 95.62 159 GLN B N 1
ATOM 3103 C CA . GLN B 1 159 ? 5.488 3.932 13.383 1 95.62 159 GLN B CA 1
ATOM 3104 C C . GLN B 1 159 ? 4.617 5.18 13.469 1 95.62 159 GLN B C 1
ATOM 3106 O O . GLN B 1 159 ? 4.273 5.629 14.562 1 95.62 159 GLN B O 1
ATOM 3111 N N . GLY B 1 160 ? 4.215 5.668 12.383 1 96.31 160 GLY B N 1
ATOM 3112 C CA . GLY B 1 160 ? 3.305 6.801 12.344 1 96.31 160 GLY B CA 1
ATOM 3113 C C . GLY B 1 160 ? 3.125 7.363 10.945 1 96.31 160 GLY B C 1
ATOM 3114 O O . GLY B 1 160 ? 3.646 6.812 9.977 1 96.31 160 GLY B O 1
ATOM 3115 N N . GLY B 1 161 ? 2.289 8.328 10.852 1 96.25 161 GLY B N 1
ATOM 3116 C CA . GLY B 1 161 ? 2.088 9.125 9.648 1 96.25 161 GLY B CA 1
ATOM 3117 C C . GLY B 1 161 ? 2.322 10.602 9.867 1 96.25 161 GLY B C 1
ATOM 3118 O O . GLY B 1 161 ? 1.849 11.172 10.852 1 96.25 161 GLY B O 1
ATOM 3119 N N . VAL B 1 162 ? 3.176 11.148 9.062 1 95.31 162 VAL B N 1
ATOM 3120 C CA . VAL B 1 162 ? 3.352 12.602 8.992 1 95.31 162 VAL B CA 1
ATOM 3121 C C . VAL B 1 162 ? 2.404 13.18 7.941 1 95.31 162 VAL B C 1
ATOM 3123 O O . VAL B 1 162 ? 2.568 12.938 6.742 1 95.31 162 VAL B O 1
ATOM 3126 N N . TRP B 1 163 ? 1.406 13.961 8.422 1 96 163 TRP B N 1
ATOM 3127 C CA . TRP B 1 163 ? 0.187 14.062 7.621 1 96 163 TRP B CA 1
ATOM 3128 C C . TRP B 1 163 ? -0.325 15.5 7.594 1 96 163 TRP B C 1
ATOM 3130 O O . TRP B 1 163 ? -0.661 16.062 8.641 1 96 163 TRP B O 1
ATOM 3140 N N . GLY B 1 164 ? -0.432 16.109 6.395 1 95.12 164 GLY B N 1
ATOM 3141 C CA . GLY B 1 164 ? -0.958 17.453 6.238 1 95.12 164 GLY B CA 1
ATOM 3142 C C . GLY B 1 164 ? -2.463 17.531 6.418 1 95.12 164 GLY B C 1
ATOM 3143 O O . GLY B 1 164 ? -2.977 18.484 6.992 1 95.12 164 GLY B O 1
ATOM 3144 N N . ALA B 1 165 ? -3.195 16.531 5.984 1 96.81 165 ALA B N 1
ATOM 3145 C CA . ALA B 1 165 ? -4.652 16.516 6.066 1 96.81 165 ALA B CA 1
ATOM 3146 C C . ALA B 1 165 ? -5.121 16.562 7.52 1 96.81 165 ALA B C 1
ATOM 3148 O O . ALA B 1 165 ? -6.227 17.031 7.809 1 96.81 165 ALA B O 1
ATOM 3149 N N . ALA B 1 166 ? -4.305 16.125 8.43 1 97.94 166 ALA B N 1
ATOM 3150 C CA . ALA B 1 166 ? -4.664 16.047 9.844 1 97.94 166 ALA B CA 1
ATOM 3151 C C . ALA B 1 166 ? -4.801 17.438 10.453 1 97.94 166 ALA B C 1
ATOM 3153 O O . ALA B 1 166 ? -5.309 17.594 11.562 1 97.94 166 ALA B O 1
ATOM 3154 N N . ASN B 1 167 ? -4.414 18.469 9.703 1 97.75 167 ASN B N 1
ATOM 3155 C CA . ASN B 1 167 ? -4.668 19.828 10.164 1 97.75 167 ASN B CA 1
ATOM 3156 C C . ASN B 1 167 ?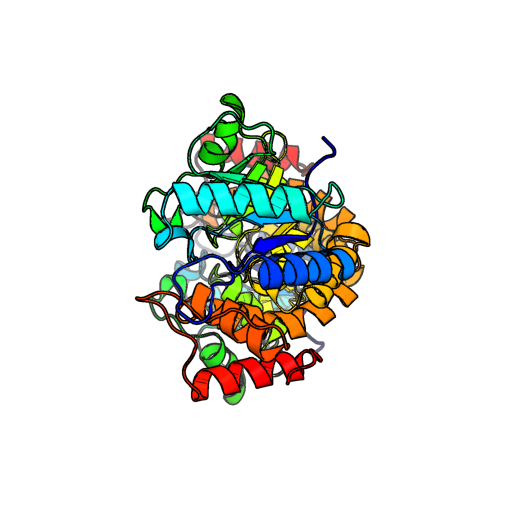 -6.16 20.094 10.328 1 97.75 167 ASN B C 1
ATOM 3158 O O . ASN B 1 167 ? -6.566 20.891 11.18 1 97.75 167 ASN B O 1
ATOM 3162 N N . PHE B 1 168 ? -6.98 19.406 9.469 1 98.5 168 PHE B N 1
ATOM 3163 C CA . PHE B 1 168 ? -8.391 19.766 9.508 1 98.5 168 PHE B CA 1
ATOM 3164 C C . PHE B 1 168 ? -9.266 18.531 9.672 1 98.5 168 PHE B C 1
ATOM 3166 O O . PHE B 1 168 ? -10.484 18.625 9.82 1 98.5 168 PHE B O 1
ATOM 3173 N N . ILE B 1 169 ? -8.672 17.344 9.742 1 98.62 169 ILE B N 1
ATOM 3174 C CA . ILE B 1 169 ? -9.406 16.125 10.094 1 98.62 169 ILE B CA 1
ATOM 3175 C C . ILE B 1 169 ? -8.625 15.344 11.141 1 98.62 169 ILE B C 1
ATOM 3177 O O . ILE B 1 169 ? -8.43 14.133 11 1 98.62 169 ILE B O 1
ATOM 3181 N N . PRO B 1 170 ? -8.18 15.969 12.234 1 98.62 170 PRO B N 1
ATOM 3182 C CA . PRO B 1 170 ? -7.328 15.289 13.211 1 98.62 170 PRO B CA 1
ATOM 3183 C C . PRO B 1 170 ? -8.039 14.125 13.898 1 98.62 170 PRO B C 1
ATOM 3185 O O . PRO B 1 170 ? -7.41 13.102 14.203 1 98.62 170 PRO B O 1
ATOM 3188 N N . GLU B 1 171 ? -9.32 14.188 14.141 1 98.5 171 GLU B N 1
ATOM 3189 C CA . GLU B 1 171 ? -10.039 13.109 14.812 1 98.5 171 GLU B CA 1
ATOM 3190 C C . GLU B 1 171 ? -10.078 11.852 13.945 1 98.5 171 GLU B C 1
ATOM 3192 O O . GLU B 1 171 ? -9.898 10.742 14.445 1 98.5 171 GLU B O 1
ATOM 3197 N N . LEU B 1 172 ? -10.336 12.055 12.656 1 98.56 172 LEU B N 1
ATOM 3198 C CA . LEU B 1 172 ? -10.305 10.922 11.742 1 98.56 172 LEU B CA 1
ATOM 3199 C C . LEU B 1 172 ? -8.922 10.289 11.688 1 98.56 172 LEU B C 1
ATOM 3201 O O . LEU B 1 172 ? -8.789 9.062 11.68 1 98.56 172 LEU B O 1
ATOM 3205 N N . ALA B 1 173 ? -7.914 11.156 11.656 1 98.75 173 ALA B N 1
ATOM 3206 C CA . ALA B 1 173 ? -6.531 10.688 11.586 1 98.75 173 ALA B CA 1
ATOM 3207 C C . ALA B 1 173 ? -6.172 9.867 12.812 1 98.75 173 ALA B C 1
ATOM 3209 O O . ALA B 1 173 ? -5.609 8.773 12.695 1 98.75 173 ALA B O 1
ATOM 3210 N N . VAL B 1 174 ? -6.508 10.367 13.977 1 98.81 174 VAL B N 1
ATOM 3211 C CA . VAL B 1 174 ? -6.191 9.695 15.234 1 98.81 174 VAL B CA 1
ATOM 3212 C C . VAL B 1 174 ? -6.992 8.398 15.336 1 98.81 174 VAL B C 1
ATOM 3214 O O . VAL B 1 174 ? -6.469 7.371 15.781 1 98.81 174 VAL B O 1
ATOM 3217 N N . GLU B 1 175 ? -8.211 8.445 14.922 1 98.75 175 GLU B N 1
ATOM 3218 C CA . GLU B 1 175 ? -9.023 7.234 14.953 1 98.75 175 GLU B CA 1
ATOM 3219 C C . GLU B 1 175 ? -8.453 6.164 14.031 1 98.75 175 GLU B C 1
ATOM 3221 O O . GLU B 1 175 ? -8.469 4.977 14.367 1 98.75 175 GLU B O 1
ATOM 3226 N N . LEU B 1 176 ? -8.023 6.562 12.883 1 98.75 176 LEU B N 1
ATOM 3227 C CA . LEU B 1 176 ? -7.406 5.613 11.969 1 98.75 176 LEU B CA 1
ATOM 3228 C C . LEU B 1 176 ? -6.172 4.98 12.594 1 98.75 176 LEU B C 1
ATOM 3230 O O . LEU B 1 176 ? -6 3.76 12.539 1 98.75 176 LEU B O 1
ATOM 3234 N N . TRP B 1 177 ? -5.324 5.789 13.188 1 98.62 177 TRP B N 1
ATOM 3235 C CA . TRP B 1 177 ? -4.137 5.312 13.891 1 98.62 177 TRP B CA 1
ATOM 3236 C C . TRP B 1 177 ? -4.516 4.309 14.977 1 98.62 177 TRP B C 1
ATOM 3238 O O . TRP B 1 177 ? -3.977 3.201 15.023 1 98.62 177 TRP B O 1
ATOM 3248 N N . ASP B 1 178 ? -5.473 4.648 15.781 1 98.62 178 ASP B N 1
ATOM 3249 C CA . ASP B 1 178 ? -5.887 3.803 16.891 1 98.62 178 ASP B CA 1
ATOM 3250 C C . ASP B 1 178 ? -6.438 2.469 16.406 1 98.62 178 ASP B C 1
ATOM 3252 O O . ASP B 1 178 ? -6.125 1.414 16.953 1 98.62 178 ASP B O 1
ATOM 3256 N N . SER B 1 179 ? -7.211 2.537 15.383 1 98.44 179 SER B N 1
ATOM 3257 C CA . SER B 1 179 ? -7.863 1.335 14.875 1 98.44 179 SER B CA 1
ATOM 3258 C C . SER B 1 179 ? -6.859 0.401 14.211 1 98.44 179 SER B C 1
ATOM 3260 O O . SER B 1 179 ? -6.801 -0.789 14.531 1 98.44 179 SER B O 1
ATOM 3262 N N . VAL B 1 180 ? -5.988 0.953 13.359 1 98.31 180 VAL B N 1
ATOM 3263 C CA . VAL B 1 180 ? -5.129 0.109 12.531 1 98.31 180 VAL B CA 1
ATOM 3264 C C . VAL B 1 180 ? -3.84 -0.21 13.289 1 98.31 180 VAL B C 1
ATOM 3266 O O . VAL B 1 180 ? -3.504 -1.379 13.484 1 98.31 180 VAL B O 1
ATOM 3269 N N . ALA B 1 181 ? -3.18 0.782 13.781 1 97.62 181 ALA B N 1
ATOM 3270 C CA . ALA B 1 181 ? -1.83 0.617 14.32 1 97.62 181 ALA B CA 1
ATOM 3271 C C . ALA B 1 181 ? -1.866 0.088 15.75 1 97.62 181 ALA B C 1
ATOM 3273 O O . ALA B 1 181 ? -1.047 -0.751 16.125 1 97.62 181 ALA B O 1
ATOM 3274 N N . VAL B 1 182 ? -2.814 0.573 16.531 1 97.69 182 VAL B N 1
ATOM 3275 C CA . VAL B 1 182 ? -2.816 0.231 17.938 1 97.69 182 VAL B CA 1
ATOM 3276 C C . VAL B 1 182 ? -3.631 -1.04 18.172 1 97.69 182 VAL B C 1
ATOM 3278 O O . VAL B 1 182 ? -3.133 -2.012 18.75 1 97.69 182 VAL B O 1
ATOM 3281 N N . LYS B 1 183 ? -4.836 -1.118 17.641 1 97.75 183 LYS B N 1
ATOM 3282 C CA . LYS B 1 183 ? -5.758 -2.205 17.969 1 97.75 183 LYS B CA 1
ATOM 3283 C C . LYS B 1 183 ? -5.66 -3.326 16.938 1 97.75 183 LYS B C 1
ATOM 3285 O O . LYS B 1 183 ? -6.137 -4.438 17.172 1 97.75 183 LYS B O 1
ATOM 3290 N N . GLY B 1 184 ? -5.113 -3.047 15.828 1 96.88 184 GLY B N 1
ATOM 3291 C CA . GLY B 1 184 ? -5.074 -4.027 14.758 1 96.88 184 GLY B CA 1
ATOM 3292 C C . GLY B 1 184 ? -6.441 -4.344 14.188 1 96.88 184 GLY B C 1
ATOM 3293 O O . GLY B 1 184 ? -6.668 -5.438 13.672 1 96.88 184 GLY B O 1
ATOM 3294 N N . ASP B 1 185 ? -7.375 -3.434 14.391 1 97.31 185 ASP B N 1
ATOM 3295 C CA . ASP B 1 185 ? -8.734 -3.602 13.898 1 97.31 185 ASP B CA 1
ATOM 3296 C C . ASP B 1 185 ? -8.852 -3.176 12.438 1 97.31 185 ASP B C 1
ATOM 3298 O O . ASP B 1 185 ? -9.188 -2.027 12.141 1 97.31 185 ASP B O 1
ATOM 3302 N N . LEU B 1 186 ? -8.633 -4.105 11.586 1 97.31 186 LEU B N 1
ATOM 3303 C CA . LEU B 1 186 ? -8.578 -3.838 10.148 1 97.31 186 LEU B CA 1
ATOM 3304 C C . LEU B 1 186 ? -9.945 -3.428 9.617 1 97.31 186 LEU B C 1
ATOM 3306 O O . LEU B 1 186 ? -10.039 -2.535 8.773 1 97.31 186 LEU B O 1
ATOM 3310 N N . LYS B 1 187 ? -10.977 -4.043 10.047 1 97.06 187 LYS B N 1
ATOM 3311 C CA . LYS B 1 187 ? -12.32 -3.707 9.586 1 97.06 187 LYS B CA 1
ATOM 3312 C C . LYS B 1 187 ? -12.656 -2.25 9.891 1 97.06 187 LYS B C 1
ATOM 3314 O O . LYS B 1 187 ? -13.086 -1.511 9 1 97.06 187 LYS B O 1
ATOM 3319 N N . ARG B 1 188 ? -12.445 -1.843 11.133 1 97.94 188 ARG B N 1
ATOM 3320 C CA . ARG B 1 188 ? -12.688 -0.452 11.508 1 97.94 188 ARG B CA 1
ATOM 3321 C C . ARG B 1 188 ? -11.766 0.489 10.734 1 97.94 188 ARG B C 1
ATOM 3323 O O . ARG B 1 188 ? -12.18 1.572 10.32 1 97.94 188 ARG B O 1
ATOM 3330 N N . GLY B 1 189 ? -10.508 0.085 10.586 1 98.19 189 GLY B N 1
ATOM 3331 C CA . GLY B 1 189 ? -9.57 0.867 9.789 1 98.19 189 GLY B CA 1
ATOM 3332 C C . GLY B 1 189 ? -10.062 1.116 8.375 1 98.19 189 GLY B C 1
ATOM 3333 O O . GLY B 1 189 ? -9.969 2.236 7.871 1 98.19 189 GLY B O 1
ATOM 3334 N N . ARG B 1 190 ? -10.625 0.094 7.738 1 97.94 190 ARG B N 1
ATOM 3335 C CA . ARG B 1 190 ? -11.156 0.228 6.387 1 97.94 190 ARG B CA 1
ATOM 3336 C C . ARG B 1 190 ? -12.336 1.193 6.355 1 97.94 190 ARG B C 1
ATOM 3338 O O . ARG B 1 190 ? -12.461 1.997 5.43 1 97.94 190 ARG B O 1
ATOM 3345 N N . ASP B 1 191 ? -13.18 1.107 7.336 1 97.88 191 ASP B N 1
ATOM 3346 C CA . ASP B 1 191 ? -14.344 1.991 7.406 1 97.88 191 ASP B CA 1
ATOM 3347 C C . ASP B 1 191 ? -13.914 3.455 7.484 1 97.88 191 ASP B C 1
ATOM 3349 O O . ASP B 1 191 ? -14.461 4.309 6.789 1 97.88 191 ASP B O 1
ATOM 3353 N N . ILE B 1 192 ? -12.984 3.736 8.289 1 98.44 192 ILE B N 1
ATOM 3354 C CA . ILE B 1 192 ? -12.492 5.102 8.461 1 98.44 192 ILE B CA 1
ATOM 3355 C C . ILE B 1 192 ? -11.789 5.566 7.188 1 98.44 192 ILE B C 1
ATOM 3357 O O . ILE B 1 192 ? -12 6.695 6.734 1 98.44 192 ILE B O 1
ATOM 3361 N N . TRP B 1 193 ? -10.992 4.688 6.602 1 98.5 193 TRP B N 1
ATOM 3362 C CA . TRP B 1 193 ? -10.227 5.047 5.41 1 98.5 193 TRP B CA 1
ATOM 3363 C C . TRP B 1 193 ? -11.148 5.293 4.223 1 98.5 193 TRP B C 1
ATOM 3365 O O . TRP B 1 193 ? -10.891 6.176 3.398 1 98.5 193 TRP B O 1
ATOM 3375 N N . ALA B 1 194 ? -12.227 4.562 4.156 1 97.69 194 ALA B N 1
ATOM 3376 C CA . ALA B 1 194 ? -13.188 4.742 3.07 1 97.69 194 ALA B CA 1
ATOM 3377 C C . ALA B 1 194 ? -13.711 6.176 3.035 1 97.69 194 ALA B C 1
ATOM 3379 O O . ALA B 1 194 ? -13.945 6.734 1.96 1 97.69 194 ALA B O 1
ATOM 3380 N N . LYS B 1 195 ? -13.805 6.77 4.172 1 96.81 195 LYS B N 1
ATOM 3381 C CA . LYS B 1 195 ? -14.297 8.141 4.262 1 96.81 195 LYS B CA 1
ATOM 3382 C C . LYS B 1 195 ? -13.148 9.141 4.121 1 96.81 195 LYS B C 1
ATOM 3384 O O . LYS B 1 195 ? -13.344 10.258 3.637 1 96.81 195 LYS B O 1
ATOM 3389 N N . THR B 1 196 ? -11.984 8.742 4.5 1 98.25 196 THR B N 1
ATOM 3390 C CA . THR B 1 196 ? -10.82 9.625 4.539 1 98.25 196 THR B CA 1
ATOM 3391 C C . THR B 1 196 ? -10.141 9.68 3.178 1 98.25 196 THR B C 1
ATOM 3393 O O . THR B 1 196 ? -9.625 10.727 2.779 1 98.25 196 THR B O 1
ATOM 3396 N N . TRP B 1 197 ? -10.234 8.617 2.412 1 97.81 197 TRP B N 1
ATOM 3397 C CA . TRP B 1 197 ? -9.508 8.438 1.159 1 97.81 197 TRP B CA 1
ATOM 3398 C C . TRP B 1 197 ? -9.852 9.547 0.169 1 97.81 197 TRP B C 1
ATOM 3400 O O . TRP B 1 197 ? -8.961 10.203 -0.378 1 97.81 197 TRP B O 1
ATOM 3410 N N . PRO B 1 198 ? -11.156 9.883 -0.037 1 97.94 198 PRO B N 1
ATOM 3411 C CA . PRO B 1 198 ? -11.461 10.914 -1.031 1 97.94 198 PRO B CA 1
ATOM 3412 C C . PRO B 1 198 ? -10.844 12.266 -0.688 1 97.94 198 PRO B C 1
ATOM 3414 O O . PRO B 1 198 ? -10.484 13.031 -1.587 1 97.94 198 PRO B O 1
ATOM 3417 N N . ILE B 1 199 ? -10.727 12.516 0.561 1 98.38 199 ILE B N 1
ATOM 3418 C CA . ILE B 1 199 ? -10.109 13.758 1.012 1 98.38 199 ILE B CA 1
ATOM 3419 C C . ILE B 1 199 ? -8.617 13.734 0.691 1 98.38 199 ILE B C 1
ATOM 3421 O O . ILE B 1 199 ? -8.086 14.695 0.126 1 98.38 199 ILE B O 1
ATOM 3425 N N . CYS B 1 200 ? -7.957 12.633 1.009 1 97.25 200 CYS B N 1
ATOM 3426 C CA . CYS B 1 200 ? -6.531 12.484 0.74 1 97.25 200 CYS B CA 1
ATOM 3427 C C . CYS B 1 200 ? -6.246 12.555 -0.755 1 97.25 200 CYS B C 1
ATOM 3429 O O . CYS B 1 200 ? -5.281 13.195 -1.18 1 97.25 200 CYS B O 1
ATOM 3431 N N . ASN B 1 201 ? -7.102 11.867 -1.48 1 96.06 201 ASN B N 1
ATOM 3432 C CA . ASN B 1 201 ? -6.957 11.898 -2.932 1 96.06 201 ASN B CA 1
ATOM 3433 C C . ASN B 1 201 ? -7.09 13.32 -3.477 1 96.06 201 ASN B C 1
ATOM 3435 O O . ASN B 1 201 ? -6.328 13.719 -4.359 1 96.06 201 ASN B O 1
ATOM 3439 N N . PHE B 1 202 ? -7.98 14.117 -3.002 1 97.06 202 PHE B N 1
ATOM 3440 C CA . PHE B 1 202 ? -8.188 15.508 -3.396 1 97.06 202 PHE B CA 1
ATOM 3441 C C . PHE B 1 202 ? -6.949 16.344 -3.107 1 97.06 202 PHE B C 1
ATOM 3443 O O . PHE B 1 202 ? -6.555 17.188 -3.92 1 97.06 202 PHE B O 1
ATOM 3450 N N . LEU B 1 203 ? -6.281 16.094 -2.021 1 95.38 203 LEU B N 1
ATOM 3451 C CA . LEU B 1 203 ? -5.145 16.891 -1.593 1 95.38 203 LEU B CA 1
ATOM 3452 C C . LEU B 1 203 ? -3.943 16.672 -2.502 1 95.38 203 LEU B C 1
ATOM 3454 O O . LEU B 1 203 ? -2.996 17.469 -2.494 1 95.38 203 LEU B O 1
ATOM 3458 N N . GLU B 1 204 ? -3.955 15.602 -3.223 1 88.94 204 GLU B N 1
ATOM 3459 C CA . GLU B 1 204 ? -2.861 15.344 -4.156 1 88.94 204 GLU B CA 1
ATOM 3460 C C . GLU B 1 204 ? -3.049 16.109 -5.457 1 88.94 204 GLU B C 1
ATOM 3462 O O . GLU B 1 204 ? -2.188 16.078 -6.34 1 88.94 204 GLU B O 1
ATOM 3467 N N . THR B 1 205 ? -4.18 16.812 -5.461 1 88.88 205 THR B N 1
ATOM 3468 C CA . THR B 1 205 ? -4.449 17.656 -6.617 1 88.88 205 THR B CA 1
ATOM 3469 C C . THR B 1 205 ? -4.219 19.125 -6.281 1 88.88 205 THR B C 1
ATOM 3471 O O . THR B 1 205 ? -4.297 19.516 -5.117 1 88.88 205 THR B O 1
ATOM 3474 N N . HIS B 1 206 ? -3.869 19.922 -7.16 1 89.75 206 HIS B N 1
ATOM 3475 C CA . HIS B 1 206 ? -3.707 21.359 -6.98 1 89.75 206 HIS B CA 1
ATOM 3476 C C . HIS B 1 206 ? -2.582 21.656 -5.996 1 89.75 206 HIS B C 1
ATOM 3478 O O . HIS B 1 206 ? -1.631 20.891 -5.871 1 89.75 206 HIS B O 1
ATOM 3484 N N . SER B 1 207 ? -2.604 22.906 -5.418 1 90.31 207 SER B N 1
ATOM 3485 C CA . SER B 1 207 ? -1.59 23.312 -4.441 1 90.31 207 SER B CA 1
ATOM 3486 C C . SER B 1 207 ? -1.871 22.703 -3.074 1 90.31 207 SER B C 1
ATOM 3488 O O . SER B 1 207 ? -2.953 22.891 -2.516 1 90.31 207 SER B O 1
ATOM 3490 N N . TYR B 1 208 ? -0.906 21.969 -2.604 1 92.56 208 TYR B N 1
ATOM 3491 C CA . TYR B 1 208 ? -1.097 21.25 -1.349 1 92.56 208 TYR B CA 1
ATOM 3492 C C . TYR B 1 208 ? -1.392 22.203 -0.206 1 92.56 208 TYR B C 1
ATOM 3494 O O . TYR B 1 208 ? -2.311 21.984 0.584 1 92.56 208 TYR B O 1
ATOM 3502 N N . CYS B 1 209 ? -0.619 23.312 -0.123 1 93.12 209 CYS B N 1
ATOM 3503 C CA . CYS B 1 209 ? -0.841 24.25 0.965 1 93.12 209 CYS B CA 1
ATOM 3504 C C . CYS B 1 209 ? -2.188 24.953 0.814 1 93.12 209 CYS B C 1
ATOM 3506 O O . CYS B 1 209 ? -2.844 25.266 1.809 1 93.12 209 CYS B O 1
ATOM 3508 N N . SER B 1 210 ? -2.602 25.203 -0.453 1 95.69 210 SER B N 1
ATOM 3509 C CA . SER B 1 210 ? -3.926 25.766 -0.702 1 95.69 210 SER B CA 1
ATOM 3510 C C . SER B 1 210 ? -5.023 24.828 -0.209 1 95.69 210 SER B C 1
ATOM 3512 O O . SER B 1 210 ? -5.977 25.266 0.44 1 95.69 210 SER B O 1
ATOM 3514 N N . ASN B 1 211 ? -4.844 23.547 -0.499 1 96.69 211 ASN B N 1
ATOM 3515 C CA . ASN B 1 211 ? -5.805 22.531 -0.071 1 96.69 211 ASN B CA 1
ATOM 3516 C C . ASN B 1 211 ? -5.914 22.484 1.45 1 96.69 211 ASN B C 1
ATOM 3518 O O . ASN B 1 211 ? -7.016 22.5 1.999 1 96.69 211 ASN B O 1
ATOM 3522 N N . VAL B 1 212 ? -4.836 22.469 2.117 1 96.56 212 VAL B N 1
ATOM 3523 C CA . VAL B 1 212 ? -4.805 22.281 3.566 1 96.56 212 VAL B CA 1
ATOM 3524 C C . VAL B 1 212 ? -5.434 23.5 4.25 1 96.56 212 VAL B C 1
ATOM 3526 O O . VAL B 1 212 ? -6.328 23.344 5.09 1 96.56 212 VAL B O 1
ATOM 3529 N N . LYS B 1 213 ? -5.012 24.703 3.877 1 96.69 213 LYS B N 1
ATOM 3530 C CA . LYS B 1 213 ? -5.551 25.891 4.543 1 96.69 213 LYS B CA 1
ATOM 3531 C C . LYS B 1 213 ? -7.031 26.078 4.219 1 96.69 213 LYS B C 1
ATOM 3533 O O . LYS B 1 213 ? -7.805 26.531 5.07 1 96.69 213 LYS B O 1
ATOM 3538 N N . THR B 1 214 ? -7.402 25.75 2.98 1 98 214 THR B N 1
ATOM 3539 C CA . THR B 1 214 ? -8.828 25.797 2.672 1 98 214 THR B CA 1
ATOM 3540 C C . THR B 1 214 ? -9.594 24.812 3.559 1 98 214 THR B C 1
ATOM 3542 O O . THR B 1 214 ? -10.664 25.156 4.074 1 98 214 THR B O 1
ATOM 3545 N N . GLY B 1 215 ? -9.094 23.625 3.775 1 98.44 215 GLY B N 1
ATOM 3546 C CA . GLY B 1 215 ? -9.711 22.656 4.668 1 98.44 215 GLY B CA 1
ATOM 3547 C C . GLY B 1 215 ? -9.836 23.156 6.098 1 98.44 215 GLY B C 1
ATOM 3548 O O . GLY B 1 215 ? -10.875 22.984 6.734 1 98.44 215 GLY B O 1
ATOM 3549 N N . VAL B 1 216 ? -8.797 23.766 6.566 1 98.25 216 VAL B N 1
ATOM 3550 C CA . VAL B 1 216 ? -8.805 24.312 7.918 1 98.25 216 VAL B CA 1
ATOM 3551 C C . VAL B 1 216 ? -9.883 25.391 8.039 1 98.25 216 VAL B C 1
ATOM 3553 O O . VAL B 1 216 ? -10.648 25.406 9 1 98.25 216 VAL B O 1
ATOM 3556 N N . GLU B 1 217 ? -9.969 26.25 7.078 1 98.19 217 GLU B N 1
ATOM 3557 C CA . GLU B 1 217 ? -10.984 27.297 7.113 1 98.19 217 GLU B CA 1
ATOM 3558 C C . GLU B 1 217 ? -12.391 26.719 7.012 1 98.19 217 GLU B C 1
ATOM 3560 O O . GLU B 1 217 ? -13.305 27.156 7.707 1 98.19 217 GLU B O 1
ATOM 3565 N N . LEU B 1 218 ? -12.555 25.734 6.172 1 98.62 218 LEU B N 1
ATOM 3566 C CA . LEU B 1 218 ? -13.859 25.109 6.008 1 98.62 218 LEU B CA 1
ATOM 3567 C C . LEU B 1 218 ? -14.312 24.438 7.305 1 98.62 218 LEU B C 1
ATOM 3569 O O . LEU B 1 218 ? -15.508 24.281 7.539 1 98.62 218 LEU B O 1
ATOM 3573 N N . THR B 1 219 ? -13.344 24.109 8.125 1 98.38 219 THR B N 1
ATOM 3574 C CA . THR B 1 219 ? -13.688 23.422 9.367 1 98.38 219 THR B CA 1
ATOM 3575 C C . THR B 1 219 ? -13.703 24.406 10.539 1 98.38 219 THR B C 1
ATOM 3577 O O . THR B 1 219 ? -13.789 24 11.695 1 98.38 219 THR B O 1
ATOM 3580 N N . GLY B 1 220 ? -13.555 25.703 10.305 1 97.5 220 GLY B N 1
ATOM 3581 C CA . GLY B 1 220 ? -13.977 26.719 11.266 1 97.5 220 GLY B CA 1
ATOM 3582 C C . GLY B 1 220 ? -12.82 27.469 11.883 1 97.5 220 GLY B C 1
ATOM 3583 O O . GLY B 1 220 ? -13.008 28.25 12.82 1 97.5 220 GLY B O 1
ATOM 3584 N N . GLN B 1 221 ? -11.633 27.297 11.383 1 97.25 221 GLN B N 1
ATOM 3585 C CA . GLN B 1 221 ? -10.492 28 11.961 1 97.25 221 GLN B CA 1
ATOM 3586 C C . GLN B 1 221 ? -9.906 29 10.969 1 97.25 221 GLN B C 1
ATOM 3588 O O . GLN B 1 221 ? -9.703 28.672 9.797 1 97.25 221 GLN B O 1
ATOM 3593 N N . PRO B 1 222 ? -9.641 30.203 11.414 1 97.19 222 PRO B N 1
ATOM 3594 C CA . PRO B 1 222 ? -8.992 31.156 10.516 1 97.19 222 PRO B CA 1
ATOM 3595 C C . PRO B 1 222 ? -7.531 30.812 10.234 1 97.19 222 PRO B C 1
ATOM 3597 O O . PRO B 1 222 ? -6.84 30.281 11.109 1 97.19 222 PRO B O 1
ATOM 3600 N N . THR B 1 223 ? -7.082 31.125 9.055 1 96.38 223 THR B N 1
ATOM 3601 C CA . THR B 1 223 ? -5.703 30.812 8.688 1 96.38 223 THR B CA 1
ATOM 3602 C C . THR B 1 223 ? -4.965 32.094 8.266 1 96.38 223 THR B C 1
ATOM 3604 O O . THR B 1 223 ? -3.734 32.094 8.164 1 96.38 223 THR B O 1
ATOM 3607 N N . GLY B 1 224 ? -5.754 33.156 7.949 1 96.25 224 GLY B N 1
ATOM 3608 C CA . GLY B 1 224 ? -5.172 34.375 7.406 1 96.25 224 GLY B CA 1
ATOM 3609 C C . GLY B 1 224 ? -4.848 34.281 5.93 1 96.25 224 GLY B C 1
ATOM 3610 O O . GLY B 1 224 ? -4.285 35.188 5.344 1 96.25 224 GLY B O 1
ATOM 3611 N N . GLY B 1 225 ? -5.199 33.188 5.363 1 94.81 225 GLY B N 1
ATOM 3612 C CA . GLY B 1 225 ? -4.898 33 3.953 1 94.81 225 GLY B CA 1
ATOM 3613 C C . GLY B 1 225 ? -3.453 32.594 3.701 1 94.81 225 GLY B C 1
ATOM 3614 O O . GLY B 1 225 ? -2.789 32.062 4.578 1 94.81 225 GLY B O 1
ATOM 3615 N N . LEU B 1 226 ? -3.01 32.719 2.381 1 95.31 226 LEU B N 1
ATOM 3616 C CA . LEU B 1 226 ? -1.666 32.312 1.985 1 95.31 226 LEU B CA 1
ATOM 3617 C C . LEU B 1 226 ? -0.895 33.5 1.391 1 95.31 226 LEU B C 1
ATOM 3619 O O . LEU B 1 226 ? -1.493 34.406 0.831 1 95.31 226 LEU B O 1
ATOM 3623 N N . ARG B 1 227 ? 0.358 33.438 1.569 1 94.5 227 ARG B N 1
ATOM 3624 C CA . ARG B 1 227 ? 1.223 34.344 0.842 1 94.5 227 ARG B CA 1
ATOM 3625 C C . ARG B 1 227 ? 1.322 33.969 -0.63 1 94.5 227 ARG B C 1
ATOM 3627 O O . ARG B 1 227 ? 1.217 32.781 -0.977 1 94.5 227 ARG B O 1
ATOM 3634 N N . LYS B 1 228 ? 1.516 35.031 -1.419 1 91.88 228 LYS B N 1
ATOM 3635 C CA . LYS B 1 228 ? 1.796 34.781 -2.828 1 91.88 228 LYS B CA 1
ATOM 3636 C C . LYS B 1 228 ? 3.051 33.938 -2.992 1 91.88 228 LYS B C 1
ATOM 3638 O O . LYS B 1 228 ? 4 34.062 -2.217 1 91.88 228 LYS B O 1
ATOM 3643 N N . PRO B 1 229 ? 3.029 32.969 -3.967 1 92.62 229 PRO B N 1
ATOM 3644 C CA . PRO B 1 229 ? 2.082 32.875 -5.078 1 92.62 229 PRO B CA 1
ATOM 3645 C C . PRO B 1 229 ? 0.894 31.969 -4.75 1 92.62 229 PRO B C 1
ATOM 3647 O O . PRO B 1 229 ? 0.062 31.688 -5.621 1 92.62 229 PRO B O 1
ATOM 3650 N N . PHE B 1 230 ? 0.791 31.531 -3.561 1 92.94 230 PHE B N 1
ATOM 3651 C CA . PHE B 1 230 ? -0.296 30.625 -3.211 1 92.94 230 PHE B CA 1
ATOM 3652 C C . PHE B 1 230 ? -1.563 31.406 -2.875 1 92.94 230 PHE B C 1
ATOM 3654 O O . PHE B 1 230 ? -1.504 32.594 -2.578 1 92.94 230 PHE B O 1
ATOM 3661 N N . SER B 1 231 ? -2.682 30.734 -3.006 1 94.38 231 SER B N 1
ATOM 3662 C CA . SER B 1 231 ? -3.986 31.266 -2.637 1 94.38 231 SER B CA 1
ATOM 3663 C C . SER B 1 231 ? -4.938 30.156 -2.197 1 94.38 231 SER B C 1
ATOM 3665 O O . SER B 1 231 ? -4.688 28.984 -2.449 1 94.38 231 SER B O 1
ATOM 3667 N N . LEU B 1 232 ? -5.977 30.578 -1.491 1 96.06 232 LEU B N 1
ATOM 3668 C CA . LEU B 1 232 ? -7.027 29.609 -1.188 1 96.06 232 LEU B CA 1
ATOM 3669 C C . LEU B 1 232 ? -7.656 29.062 -2.467 1 96.06 232 LEU B C 1
ATOM 3671 O O . LEU B 1 232 ? -7.523 29.672 -3.533 1 96.06 232 LEU B O 1
ATOM 3675 N N . LEU B 1 233 ? -8.281 27.922 -2.291 1 97.38 233 LEU B N 1
ATOM 3676 C CA . LEU B 1 233 ? -8.953 27.312 -3.436 1 97.38 233 LEU B CA 1
ATOM 3677 C C . LEU B 1 233 ? -10.062 28.234 -3.953 1 97.38 233 LEU B C 1
ATOM 3679 O O . LEU B 1 233 ? -10.711 28.938 -3.172 1 97.38 233 LEU B O 1
ATOM 3683 N N . LYS B 1 234 ? -10.242 28.141 -5.281 1 96.94 234 LYS B N 1
ATOM 3684 C CA . LYS B 1 234 ? -11.375 28.828 -5.887 1 96.94 234 LYS B CA 1
ATOM 3685 C C . LYS B 1 234 ? -12.703 28.219 -5.426 1 96.94 234 LYS B C 1
ATOM 3687 O O . LYS B 1 234 ? -12.734 27.094 -4.922 1 96.94 234 LYS B O 1
ATOM 3692 N N . PRO B 1 235 ? -13.727 28.938 -5.578 1 97.25 235 PRO B N 1
ATOM 3693 C CA . PRO B 1 235 ? -15.016 28.547 -5 1 97.25 235 PRO B CA 1
ATOM 3694 C C . PRO B 1 235 ? -15.445 27.141 -5.422 1 97.25 235 PRO B C 1
ATOM 3696 O O . PRO B 1 235 ? -15.953 26.375 -4.602 1 97.25 235 PRO B O 1
ATOM 3699 N N . GLU B 1 236 ? -15.273 26.781 -6.602 1 97.12 236 GLU B N 1
ATOM 3700 C CA . GLU B 1 236 ? -15.695 25.469 -7.082 1 97.12 236 GLU B CA 1
ATOM 3701 C C . GLU B 1 236 ? -14.945 24.344 -6.363 1 97.12 236 GLU B C 1
ATOM 3703 O O . GLU B 1 236 ? -15.547 23.359 -5.945 1 97.12 236 GLU B O 1
ATOM 3708 N N . LEU B 1 237 ? -13.695 24.531 -6.234 1 97.62 237 LEU B N 1
ATOM 3709 C CA . LEU B 1 237 ? -12.867 23.531 -5.559 1 97.62 237 LEU B CA 1
ATOM 3710 C C . LEU B 1 237 ? -13.141 23.531 -4.059 1 97.62 237 LEU B C 1
ATOM 3712 O O . LEU B 1 237 ? -13.086 22.484 -3.414 1 97.62 237 LEU B O 1
ATOM 3716 N N . GLN B 1 238 ? -13.438 24.688 -3.514 1 97.94 238 GLN B N 1
ATOM 3717 C CA . GLN B 1 238 ? -13.844 24.766 -2.113 1 97.94 238 GLN B CA 1
ATOM 3718 C C . GLN B 1 238 ? -15.117 23.969 -1.865 1 97.94 238 GLN B C 1
ATOM 3720 O O . GLN B 1 238 ? -15.219 23.25 -0.864 1 97.94 238 GLN B O 1
ATOM 3725 N N . ALA B 1 239 ? -16.016 24.109 -2.768 1 98.31 239 ALA B N 1
ATOM 3726 C CA . ALA B 1 239 ? -17.281 23.391 -2.648 1 98.31 239 ALA B CA 1
ATOM 3727 C C . ALA B 1 239 ? -17.062 21.891 -2.727 1 98.31 239 ALA B C 1
ATOM 3729 O O . ALA B 1 239 ? -17.703 21.125 -2.004 1 98.31 239 ALA B O 1
ATOM 3730 N N . GLU B 1 240 ? -16.203 21.5 -3.574 1 98.12 240 GLU B N 1
ATOM 3731 C CA . GLU B 1 240 ? -15.883 20.078 -3.703 1 98.12 240 GLU B CA 1
ATOM 3732 C C . GLU B 1 240 ? -15.273 19.531 -2.414 1 98.12 240 GLU B C 1
ATOM 3734 O O . GLU B 1 240 ? -15.695 18.484 -1.915 1 98.12 240 GLU B O 1
ATOM 3739 N N . LEU B 1 241 ? -14.32 20.219 -1.865 1 98.5 241 LEU B N 1
ATOM 3740 C CA . LEU B 1 241 ? -13.688 19.797 -0.624 1 98.5 241 LEU B CA 1
ATOM 3741 C C . LEU B 1 241 ? -14.695 19.781 0.521 1 98.5 241 LEU B C 1
ATOM 3743 O O . LEU B 1 241 ? -14.695 18.844 1.332 1 98.5 241 LEU B O 1
ATOM 3747 N N . LYS B 1 242 ? -15.539 20.766 0.568 1 98.69 242 LYS B N 1
ATOM 3748 C CA . LYS B 1 242 ? -16.578 20.828 1.597 1 98.69 242 LYS B CA 1
ATOM 3749 C C . LYS B 1 242 ? -17.469 19.609 1.539 1 98.69 242 LYS B C 1
ATOM 3751 O O . LYS B 1 242 ? -17.812 19.031 2.574 1 98.69 242 LYS B O 1
ATOM 3756 N N . GLN B 1 243 ? -17.812 19.234 0.382 1 98.62 243 GLN B N 1
ATOM 3757 C CA . GLN B 1 243 ? -18.672 18.062 0.216 1 98.62 243 GLN B CA 1
ATOM 3758 C C . GLN B 1 243 ? -17.953 16.797 0.673 1 98.62 243 GLN B C 1
ATOM 3760 O O . GLN B 1 243 ? -18.562 15.922 1.296 1 98.62 243 GLN B O 1
ATOM 3765 N N . LEU B 1 244 ? -16.719 16.656 0.326 1 98.38 244 LEU B N 1
ATOM 3766 C CA . LEU B 1 244 ? -15.938 15.5 0.763 1 98.38 244 LEU B CA 1
ATOM 3767 C C . LEU B 1 244 ? -15.875 15.43 2.285 1 98.38 244 LEU B C 1
ATOM 3769 O O . LEU B 1 244 ? -15.984 14.352 2.865 1 98.38 244 LEU B O 1
ATOM 3773 N N . LEU B 1 245 ? -15.734 16.609 2.949 1 98.75 245 LEU B N 1
ATOM 3774 C CA . LEU B 1 245 ? -15.703 16.672 4.406 1 98.75 245 LEU B CA 1
ATOM 3775 C C . LEU B 1 245 ? -17.047 16.266 4.996 1 98.75 245 LEU B C 1
ATOM 3777 O O . LEU B 1 245 ? -17.109 15.484 5.957 1 98.75 245 LEU B O 1
ATOM 3781 N N . LYS B 1 246 ? -18.078 16.688 4.395 1 98.56 246 LYS B N 1
ATOM 3782 C CA . LYS B 1 246 ? -19.422 16.328 4.844 1 98.56 246 LYS B CA 1
ATOM 3783 C C . LYS B 1 246 ? -19.656 14.82 4.719 1 98.56 246 LYS B C 1
ATOM 3785 O O . LYS B 1 246 ? -20.203 14.195 5.629 1 98.56 246 LYS B O 1
ATOM 3790 N N . ASN B 1 247 ? -19.266 14.297 3.594 1 97.94 247 ASN B N 1
ATOM 3791 C CA . ASN B 1 247 ? -19.391 12.859 3.375 1 97.94 247 ASN B CA 1
ATOM 3792 C C . ASN B 1 247 ? -18.641 12.062 4.441 1 97.94 247 ASN B C 1
ATOM 3794 O O . ASN B 1 247 ? -19.031 10.93 4.754 1 97.94 247 ASN B O 1
ATOM 3798 N N . ALA B 1 248 ? -17.609 12.648 5.012 1 98.19 248 ALA B N 1
ATOM 3799 C CA . ALA B 1 248 ? -16.797 11.984 6.031 1 98.19 248 ALA B CA 1
ATOM 3800 C C . ALA B 1 248 ? -17.281 12.336 7.434 1 98.19 248 ALA B C 1
ATOM 3802 O O . ALA B 1 248 ? -16.625 12.016 8.43 1 98.19 248 ALA B O 1
ATOM 3803 N N . ALA B 1 249 ? -18.391 13.094 7.527 1 97.69 249 ALA B N 1
ATOM 3804 C CA . ALA B 1 249 ? -19.031 13.5 8.773 1 97.69 249 ALA B CA 1
ATOM 3805 C C . ALA B 1 249 ? -18.141 14.477 9.547 1 97.69 249 ALA B C 1
ATOM 3807 O O . ALA B 1 249 ? -18.109 14.438 10.781 1 97.69 249 ALA B O 1
ATOM 3808 N N . VAL B 1 250 ? -17.391 15.188 8.82 1 98.25 250 VAL B N 1
ATOM 3809 C CA . VAL B 1 250 ? -16.625 16.281 9.406 1 98.25 250 VAL B CA 1
ATOM 3810 C C . VAL B 1 250 ? -17.438 17.562 9.352 1 98.25 250 VAL B C 1
ATOM 3812 O O . VAL B 1 250 ? -17.938 17.953 8.297 1 98.25 250 VAL B O 1
ATOM 3815 N N . ARG B 1 251 ? -17.609 18.219 10.477 1 97.06 251 ARG B N 1
ATOM 3816 C CA . ARG B 1 251 ? -18.391 19.438 10.547 1 97.06 251 ARG B CA 1
ATOM 3817 C C . ARG B 1 251 ? -17.719 20.578 9.781 1 97.06 251 ARG B C 1
ATOM 3819 O O . ARG B 1 251 ? -16.516 20.781 9.914 1 97.06 251 ARG B O 1
ATOM 3826 N N . THR B 1 252 ? -18.516 21.203 8.953 1 97.94 252 THR B N 1
ATOM 3827 C CA . THR B 1 252 ? -18 22.344 8.195 1 97.94 252 THR B CA 1
ATOM 3828 C C . THR B 1 252 ? -18.844 23.594 8.477 1 97.94 252 THR B C 1
ATOM 3830 O O . THR B 1 252 ? -19.969 23.484 8.977 1 97.94 252 THR B O 1
ATOM 3833 N N . ILE B 1 253 ? -18.344 24.719 8.25 1 95.81 253 ILE B N 1
ATOM 3834 C CA . ILE B 1 253 ? -19.078 25.969 8.406 1 95.81 253 ILE B CA 1
ATOM 3835 C C . ILE B 1 253 ? -19.688 26.391 7.07 1 95.81 253 ILE B C 1
ATOM 3837 O O . ILE B 1 253 ? -19.172 26.016 6.012 1 95.81 253 ILE B O 1
#

Organism: NCBI:txid656916

Nearest PDB structures (foldseek):
  1s5t-assembly1_A  TM=9.053E-01  e=1.829E-14  Escherichia coli
  2pur-assembly1_B-2  TM=9.050E-01  e=3.891E-14  unclassified
  2a6n-assembly1_A  TM=9.050E-01  e=1.107E-13  Escherichia coli
  5t26-assembly1_B  TM=8.955E-01  e=1.601E-12  Escherichia coli IAI1
  4ime-assembly1_D  TM=8.604E-01  e=7.974E-13  Pasteurella multocida subsp. gallicida P1059